Protein AF-A0A847CT16-F1 (afdb_monomer)

Secondary structure (DSSP, 8-state):
------TTEEEEEEEB---B--GGG----HHHHHHHHH--S-TTTHHHHHHHHHHHHHHHT-SEEEEES--BSS-BHHHHHHHHHHHHHHHHHSTT-EEEEE--TTSSS-TT-EE---SSTT-PEE-PBPPHHHHHHHTIIIIITT-SEEGGGSHHHHHHHHHHHHHS-PPTT-TT--TTTT-EEEEE--TT-TTSS-EEEEEE---B-STTT-TT--SS--BS-B---HHHHHHHHHHHHHHHTTTPEEEEEESSBSS-SSTTHHHH-GGGBBTTTT--B--SSTTTBT--HHHHHHTTT--EEEE-SS---EEEEEE-TTS-EEEEEEPPBTTSTT-EEEEEEEEE-TT-TT--EEEEEEEEE---EEEE-TTS-EEEES-HHHHHHTS---HHHHHHHHHHHHHHSGGGG--HHHHHHHHHHHT-SSS-TT-HHHHHHHHHHHHHEETTEESEEEEPPPBTTTB--EEEEEEEE-S-HHHH-S-EEEEEEEEETTEEEEEEEEHHHHHHHHHHHHHHHIIIIIS-HHHHHHHHHHHHHHHHT-EEEEETTEEEEHHHHHHHHHHHHHHT-----HHHHHHHHHHHHS-HHHHHHHHTHHHHHHHHHHHHHTT-B-SS-HHHHEEE-SSSPP-HHHHHHHHHHHHHHS-SBHHHHHHHTT--TTHHHHHHHTSHHHHHHHHHHHHHHHHHHHHTT-TT-TTTTTTB-S-SSEEEEEE------------------------

Solvent-accessible surface area (backbone atoms only — not comparable to full-atom values): 38649 Å² total; per-residue (Å²): 132,86,78,79,70,58,63,42,44,46,35,35,28,39,41,11,34,35,28,26,38,50,68,83,37,58,39,69,24,62,61,50,55,50,49,54,48,62,47,60,57,40,46,77,40,9,52,35,34,53,51,36,47,48,52,53,40,57,73,68,63,44,41,33,38,42,32,15,9,18,58,15,56,25,5,28,39,69,26,50,53,52,51,47,51,57,51,45,56,57,38,71,76,41,88,84,52,44,56,50,67,42,63,24,48,30,34,32,29,26,93,67,10,63,34,34,53,43,100,53,64,73,57,66,41,80,46,65,37,24,43,77,70,47,55,51,59,70,32,22,89,68,36,61,73,74,44,77,46,48,44,60,77,34,71,63,40,50,55,48,40,50,52,48,56,74,74,44,92,67,55,92,93,48,74,89,58,46,71,33,47,82,13,34,35,33,75,48,64,24,57,83,46,78,86,35,49,18,41,30,40,35,32,46,35,27,50,16,41,22,43,94,57,25,91,85,54,39,58,73,33,46,39,76,36,22,39,76,56,69,60,57,51,52,52,51,52,50,52,37,48,58,31,48,78,33,33,17,39,46,41,37,35,20,14,43,26,59,63,58,79,40,54,60,31,76,73,80,46,45,41,44,26,25,74,55,31,82,46,58,35,88,48,92,54,75,71,36,45,74,25,27,55,53,45,31,30,16,57,46,57,35,35,39,35,36,17,13,75,74,29,27,20,38,32,21,37,43,70,39,97,72,69,16,50,22,35,41,38,30,33,17,12,34,26,30,42,46,20,38,36,39,38,34,44,38,34,50,40,90,86,46,98,53,37,26,34,35,38,44,36,39,58,48,57,43,40,58,46,60,34,55,49,73,87,70,43,81,44,78,42,81,43,34,42,68,59,38,57,70,54,56,81,40,38,60,35,54,24,44,49,50,49,51,48,54,54,70,43,78,52,75,83,46,50,60,58,54,54,48,38,56,55,50,38,73,77,43,84,94,54,76,73,82,45,58,75,60,51,50,53,54,49,47,33,69,65,22,21,33,82,94,54,45,63,37,72,41,79,47,79,70,41,92,99,51,48,55,35,34,42,34,33,15,28,46,68,47,82,61,31,89,85,74,42,82,52,44,25,43,38,37,35,42,30,40,73,94,47,74,48,42,30,30,34,47,44,73,55,52,49,48,30,51,52,43,41,35,53,45,46,31,63,66,45,68,70,34,58,66,62,51,41,53,52,43,28,54,47,42,37,43,53,35,64,34,76,73,51,69,53,99,83,42,78,39,28,49,36,52,52,56,40,47,27,51,52,26,31,22,55,37,53,53,60,65,52,69,66,55,51,55,48,36,51,47,34,74,76,38,63,53,54,53,52,43,50,64,63,54,40,41,64,55,51,56,49,46,49,54,64,55,29,52,69,39,52,44,48,71,38,61,75,79,53,54,40,77,72,59,93,70,87,74,59,70,70,63,36,54,50,51,53,52,50,48,60,58,46,54,35,73,19,52,33,52,23,41,53,52,66,66,61,59,70,76,53,58,59,51,55,50,62,65,31,66,67,49,42,53,51,40,54,50,50,29,51,50,52,32,49,52,46,44,25,33,15,42,59,78,44,79,93,32,45,71,23,50,46,96,53,44,45,63,40,76,46,80,49,64,59,51,81,69,71,97,69,78,90,77,87,71,90,76,80,71,84,77,81,66,90,81,130

Nearest PDB structures (foldseek):
  2xmo-assembly2_B  TM=7.747E-01  e=8.085E-22  Listeria monocytogenes
  2xmo-assembly1_A  TM=7.699E-01  e=1.516E-20  Listeria monocytogenes
  4tlb-assembly1_D  TM=5.730E-01  e=2.138E+00  Synechococcus elongatus PCC 7942 = FACHB-805
  4tlb-assembly1_F  TM=4.376E-01  e=3.045E+00  Synechococcus elongatus PCC 7942 = FACHB-805
  4tlb-assembly1_A  TM=3.942E-01  e=5.584E+00  Synechococcus elongatus PCC 7942 = FACHB-805

Radius of gyration: 33.28 Å; Cα contacts (8 Å, |Δi|>4): 1461; chains: 1; bounding box: 90×63×102 Å

Structure (mmCIF, N/CA/C/O backbone):
data_AF-A0A847CT16-F1
#
_entry.id   AF-A0A847CT16-F1
#
loop_
_atom_site.group_PDB
_atom_site.id
_atom_site.type_symbol
_atom_site.label_atom_id
_atom_site.label_alt_id
_atom_site.label_comp_id
_atom_site.label_asym_id
_atom_site.label_entity_id
_atom_site.label_seq_id
_atom_site.pdbx_PDB_ins_code
_atom_site.Cartn_x
_atom_site.Cartn_y
_atom_site.Cartn_z
_atom_site.occupancy
_atom_site.B_iso_or_equiv
_atom_site.auth_seq_id
_atom_site.auth_comp_id
_atom_site.auth_asym_id
_atom_site.auth_atom_id
_atom_site.pdbx_PDB_model_num
ATOM 1 N N . MET A 1 1 ? -39.391 -15.322 17.983 1.00 32.28 1 MET A N 1
ATOM 2 C CA . MET A 1 1 ? -38.493 -15.563 19.128 1.00 32.28 1 MET A CA 1
ATOM 3 C C . MET A 1 1 ? -37.503 -14.417 19.131 1.00 32.28 1 MET A C 1
ATOM 5 O O . MET A 1 1 ? -36.715 -14.339 18.199 1.00 32.28 1 MET A O 1
ATOM 9 N N . GLU A 1 2 ? -37.623 -13.484 20.073 1.00 31.06 2 GLU A N 1
ATOM 10 C CA . GLU A 1 2 ? -36.620 -12.432 20.267 1.00 31.06 2 GLU A CA 1
ATOM 11 C C . GLU A 1 2 ? -35.312 -13.094 20.698 1.00 31.06 2 GLU A C 1
ATOM 13 O O . GLU A 1 2 ? -35.278 -13.884 21.643 1.00 31.06 2 GLU A O 1
ATOM 18 N N . LYS A 1 3 ? -34.248 -12.838 19.942 1.00 34.22 3 LYS A N 1
ATOM 19 C CA . LYS A 1 3 ? -32.904 -13.301 20.259 1.00 34.22 3 LYS A CA 1
ATOM 20 C C . LYS A 1 3 ? -32.450 -12.472 21.461 1.00 34.22 3 LYS A C 1
ATOM 22 O O . LYS A 1 3 ? -32.191 -11.285 21.307 1.00 34.22 3 LYS A O 1
ATOM 27 N N . LEU A 1 4 ? -32.419 -13.070 22.652 1.00 36.19 4 LEU A N 1
ATOM 28 C CA . LEU A 1 4 ? -31.751 -12.478 23.812 1.00 36.19 4 LEU A CA 1
ATOM 29 C C . LEU A 1 4 ? -30.266 -12.359 23.446 1.00 36.19 4 LEU A C 1
ATOM 31 O O . LEU A 1 4 ? -29.522 -13.330 23.572 1.00 36.19 4 LEU A O 1
ATOM 35 N N . ALA A 1 5 ? -29.854 -11.207 22.910 1.00 50.88 5 ALA A N 1
ATOM 36 C CA . ALA A 1 5 ? -28.452 -10.819 22.926 1.00 50.88 5 ALA A CA 1
ATOM 37 C C . ALA A 1 5 ? -27.994 -10.944 24.380 1.00 50.88 5 ALA A C 1
ATOM 39 O O . ALA A 1 5 ? -28.702 -10.488 25.285 1.00 50.88 5 ALA A O 1
ATOM 40 N N . LYS A 1 6 ? -26.877 -11.630 24.633 1.00 65.19 6 LYS A N 1
ATOM 41 C CA . LYS A 1 6 ? -26.350 -11.646 25.995 1.00 65.19 6 LYS A CA 1
ATOM 42 C C . LYS A 1 6 ? -25.992 -10.202 26.338 1.00 65.19 6 LYS A C 1
ATOM 44 O O . LYS A 1 6 ? -25.373 -9.525 25.524 1.00 65.19 6 LYS A O 1
ATOM 49 N N . ASP A 1 7 ? -26.374 -9.733 27.525 1.00 80.69 7 ASP A N 1
ATOM 50 C CA . ASP A 1 7 ? -26.203 -8.337 27.975 1.00 80.69 7 ASP A CA 1
ATOM 51 C C . ASP A 1 7 ? -24.733 -7.842 27.993 1.00 80.69 7 ASP A C 1
ATOM 53 O O . ASP A 1 7 ? -24.465 -6.716 28.409 1.00 80.69 7 ASP A O 1
ATOM 57 N N . ASN A 1 8 ? -23.774 -8.679 27.589 1.00 87.12 8 ASN A N 1
ATOM 58 C CA . ASN A 1 8 ? -22.338 -8.433 27.568 1.00 87.12 8 ASN A CA 1
ATOM 59 C C . ASN A 1 8 ? -21.671 -8.646 26.193 1.00 87.12 8 ASN A C 1
ATOM 61 O O . ASN A 1 8 ? -20.441 -8.642 26.123 1.00 87.12 8 ASN A O 1
ATOM 65 N N . GLU A 1 9 ? -22.449 -8.837 25.125 1.00 92.44 9 GLU A N 1
ATOM 66 C CA . GLU A 1 9 ? -21.956 -9.048 23.759 1.00 92.44 9 GLU A CA 1
ATOM 67 C C . GLU A 1 9 ? -22.283 -7.852 22.849 1.00 92.44 9 GLU A C 1
ATOM 69 O O . GLU A 1 9 ? -23.343 -7.237 22.973 1.00 92.44 9 GLU A O 1
ATOM 74 N N . ILE A 1 10 ? -21.388 -7.543 21.906 1.00 93.69 10 ILE A N 1
ATOM 75 C CA . ILE A 1 10 ? -21.619 -6.573 20.825 1.00 93.69 10 ILE A CA 1
ATOM 76 C C . ILE A 1 10 ? -21.011 -7.078 19.517 1.00 93.69 10 ILE A C 1
ATOM 78 O O . ILE A 1 10 ? -19.928 -7.675 19.509 1.00 93.69 10 ILE A O 1
ATOM 82 N N . LYS A 1 11 ? -21.708 -6.848 18.403 1.00 96.44 11 LYS A N 1
ATOM 83 C CA . LYS A 1 11 ? -21.262 -7.288 17.080 1.00 96.44 11 LYS A CA 1
ATOM 84 C C . LYS A 1 11 ? -20.629 -6.152 16.301 1.00 96.44 11 LYS A C 1
ATOM 86 O O . LYS A 1 11 ? -21.231 -5.095 16.104 1.00 96.44 11 LYS A O 1
ATOM 91 N N . ILE A 1 12 ? -19.440 -6.411 15.788 1.00 98.31 12 ILE A N 1
ATOM 92 C CA . ILE A 1 12 ? -18.639 -5.458 15.034 1.00 98.31 12 ILE A CA 1
ATOM 93 C C . ILE A 1 12 ? -18.372 -6.053 13.654 1.00 98.31 12 ILE A C 1
ATOM 95 O O . ILE A 1 12 ? -18.083 -7.241 13.534 1.00 98.31 12 ILE A O 1
ATOM 99 N N . SER A 1 13 ? -18.452 -5.237 12.610 1.00 98.75 13 SER A N 1
ATOM 100 C CA . SER A 1 13 ? -17.865 -5.568 11.313 1.00 98.75 13 SER A CA 1
ATOM 101 C C . SER A 1 13 ? -16.753 -4.591 10.967 1.00 98.75 13 SER A C 1
ATOM 103 O O . SER A 1 13 ? -16.846 -3.410 11.295 1.00 98.75 13 SER A O 1
ATOM 105 N N . VAL A 1 14 ? -15.714 -5.080 10.301 1.00 98.81 14 VAL A N 1
ATOM 106 C CA . VAL A 1 14 ? -14.563 -4.302 9.846 1.00 98.81 14 VAL A CA 1
ATOM 107 C C . VAL A 1 14 ? -14.472 -4.430 8.335 1.00 98.81 14 VAL A C 1
ATOM 109 O O . VAL A 1 14 ? -14.541 -5.533 7.787 1.00 98.81 14 VAL A O 1
ATOM 112 N N . ILE A 1 15 ? -14.317 -3.290 7.677 1.00 98.81 15 ILE A N 1
ATOM 113 C CA . ILE A 1 15 ? -13.977 -3.190 6.259 1.00 98.81 15 ILE A CA 1
ATOM 114 C C . ILE A 1 15 ? -12.776 -2.262 6.109 1.00 98.81 15 ILE A C 1
ATOM 116 O O . ILE A 1 15 ? -12.554 -1.389 6.950 1.00 98.81 15 ILE A O 1
ATOM 120 N N . SER A 1 16 ? -12.020 -2.429 5.033 1.00 98.44 16 SER A N 1
ATOM 121 C CA . SER A 1 16 ? -10.913 -1.535 4.718 1.00 98.44 16 SER A CA 1
ATOM 122 C C . SER A 1 16 ? -10.854 -1.193 3.243 1.00 98.44 16 SER A C 1
ATOM 124 O O . SER A 1 16 ? -11.440 -1.900 2.413 1.00 98.44 16 SER A O 1
ATOM 126 N N . ASP A 1 17 ? -10.130 -0.112 2.947 1.00 98.56 17 ASP A N 1
ATOM 127 C CA . ASP A 1 17 ? -9.635 0.222 1.619 1.00 98.56 17 ASP A CA 1
ATOM 128 C C . ASP A 1 17 ? -10.745 0.130 0.564 1.00 98.56 17 ASP A C 1
ATOM 130 O O . ASP A 1 17 ? -10.647 -0.629 -0.407 1.00 98.56 17 ASP A O 1
ATOM 134 N N . SER A 1 18 ? -11.853 0.849 0.769 1.00 98.19 18 SER A N 1
ATOM 135 C CA . SER A 1 18 ? -12.958 0.839 -0.195 1.00 98.19 18 SER A CA 1
ATOM 136 C C . SER A 1 18 ? -12.610 1.536 -1.495 1.00 98.19 18 SER A C 1
ATOM 138 O O . SER A 1 18 ? -13.233 1.231 -2.512 1.00 98.19 18 SER A O 1
ATOM 140 N N . HIS A 1 19 ? -11.632 2.452 -1.468 1.00 98.38 19 HIS A N 1
ATOM 141 C CA . HIS A 1 19 ? -11.143 3.201 -2.627 1.00 98.38 19 HIS A CA 1
ATOM 142 C C . HIS A 1 19 ? -12.292 3.670 -3.530 1.00 98.38 19 HIS A C 1
ATOM 144 O O . HIS A 1 19 ? -12.249 3.521 -4.755 1.00 98.38 19 HIS A O 1
ATOM 150 N N . LEU A 1 20 ? -13.363 4.180 -2.911 1.00 98.44 20 LEU A N 1
ATOM 151 C CA . LEU A 1 20 ? -14.602 4.509 -3.599 1.00 98.44 20 LEU A CA 1
ATOM 152 C C . LEU A 1 20 ? -14.314 5.550 -4.678 1.00 98.44 20 LEU A C 1
ATOM 154 O O . LEU A 1 20 ? -13.827 6.646 -4.390 1.00 98.44 20 LEU A O 1
ATOM 158 N N . LEU A 1 21 ? -14.668 5.211 -5.913 1.00 97.19 21 LEU A N 1
ATOM 159 C CA . LEU A 1 21 ? -14.801 6.158 -7.007 1.00 97.19 21 LEU A CA 1
ATOM 160 C C . LEU A 1 21 ? -16.273 6.131 -7.441 1.00 97.19 21 LEU A C 1
ATOM 162 O O . LEU A 1 21 ? -16.706 5.129 -8.014 1.00 97.19 21 LEU A O 1
ATOM 166 N N . PRO A 1 22 ? -17.060 7.185 -7.156 1.00 96.00 22 PRO A N 1
ATOM 167 C CA . PRO A 1 22 ? -18.488 7.207 -7.462 1.00 96.00 22 PRO A CA 1
ATOM 168 C C . PRO A 1 22 ? -18.764 6.892 -8.929 1.00 96.00 22 PRO A C 1
ATOM 170 O O . PRO A 1 22 ? -18.048 7.384 -9.809 1.00 96.00 22 PRO A O 1
ATOM 173 N N . ARG A 1 23 ? -19.832 6.136 -9.219 1.00 93.75 23 ARG A N 1
ATOM 174 C CA . ARG A 1 23 ? -20.132 5.738 -10.606 1.00 93.75 23 ARG A CA 1
ATOM 175 C C . ARG A 1 23 ? -20.284 6.936 -11.547 1.00 93.75 23 ARG A C 1
ATOM 177 O O . ARG A 1 23 ? -19.867 6.858 -12.704 1.00 93.75 23 ARG A O 1
ATOM 184 N N . ASP A 1 24 ? -20.815 8.045 -11.045 1.00 92.44 24 ASP A N 1
ATOM 185 C CA . ASP A 1 24 ? -21.023 9.283 -11.804 1.00 92.44 24 ASP A CA 1
ATOM 186 C C . ASP A 1 24 ? -19.718 10.012 -12.162 1.00 92.44 24 ASP A C 1
ATOM 188 O O . ASP A 1 24 ? -19.736 10.905 -13.006 1.00 92.44 24 ASP A O 1
ATOM 192 N N . MET A 1 25 ? -18.580 9.613 -11.586 1.00 93.50 25 MET A N 1
ATOM 193 C CA . MET A 1 25 ? -17.242 10.121 -11.921 1.00 93.50 25 MET A CA 1
ATOM 194 C C . MET A 1 25 ? -16.492 9.216 -12.908 1.00 93.50 25 MET A C 1
ATOM 196 O O . MET A 1 25 ? -15.333 9.480 -13.237 1.00 93.50 25 MET A O 1
ATOM 200 N N . ILE A 1 26 ? -17.129 8.141 -13.385 1.00 92.81 26 ILE A N 1
ATOM 201 C CA . ILE A 1 26 ? -16.517 7.125 -14.244 1.00 92.81 26 ILE A CA 1
ATOM 202 C C . ILE A 1 26 ? -17.142 7.162 -15.640 1.00 92.81 26 ILE A C 1
ATOM 204 O O . ILE A 1 26 ? -18.353 7.030 -15.818 1.00 92.81 26 ILE A O 1
ATOM 208 N N . SER A 1 27 ? -16.292 7.276 -16.657 1.00 89.00 27 SER A N 1
ATOM 209 C CA . SER A 1 27 ? -16.653 7.051 -18.057 1.00 89.00 27 SER A CA 1
ATOM 210 C C . SER A 1 27 ? -15.463 6.463 -18.816 1.00 89.00 27 SER A C 1
ATOM 212 O O . SER A 1 27 ? -14.343 6.436 -18.293 1.00 89.00 27 SER A O 1
ATOM 214 N N . TYR A 1 28 ? -15.679 5.987 -20.046 1.00 86.94 28 TYR A N 1
ATOM 215 C CA . TYR A 1 28 ? -14.563 5.587 -20.899 1.00 86.94 28 TYR A CA 1
ATOM 216 C C . TYR A 1 28 ? -13.635 6.787 -21.146 1.00 86.94 28 TYR A C 1
ATOM 218 O O . TYR A 1 28 ? -13.988 7.744 -21.835 1.00 86.94 28 TYR A O 1
ATOM 226 N N . ASN A 1 29 ? -12.428 6.712 -20.588 1.00 85.19 29 ASN A N 1
ATOM 227 C CA . ASN A 1 29 ? -11.414 7.754 -20.658 1.00 85.19 29 ASN A CA 1
ATOM 228 C C . ASN A 1 29 ? -10.020 7.100 -20.731 1.00 85.19 29 ASN A C 1
ATOM 230 O O . ASN A 1 29 ? -9.726 6.240 -19.898 1.00 85.19 29 ASN A O 1
ATOM 234 N N . PRO A 1 30 ? -9.131 7.487 -21.665 1.00 83.25 30 PRO A N 1
ATOM 235 C CA . PRO A 1 30 ? -7.799 6.890 -21.784 1.00 83.25 30 PRO A CA 1
ATOM 236 C C . PRO A 1 30 ? -6.952 6.942 -20.502 1.00 83.25 30 PRO A C 1
ATOM 238 O O . PRO A 1 30 ? -6.247 5.979 -20.201 1.00 83.25 30 PRO A O 1
ATOM 241 N N . GLU A 1 31 ? -7.037 8.019 -19.715 1.00 81.88 31 GLU A N 1
ATOM 242 C CA . GLU A 1 31 ? -6.341 8.110 -18.424 1.00 81.88 31 GLU A CA 1
ATOM 243 C C . GLU A 1 31 ? -6.992 7.216 -17.359 1.00 81.88 31 GLU A C 1
ATOM 245 O O . GLU A 1 31 ? -6.275 6.682 -16.514 1.00 81.88 31 GLU A O 1
ATOM 250 N N . PHE A 1 32 ? -8.309 6.975 -17.424 1.00 88.12 32 PHE A N 1
ATOM 251 C CA . PHE A 1 32 ? -8.962 5.981 -16.562 1.00 88.12 32 PHE A CA 1
ATOM 252 C C . PHE A 1 32 ? -8.530 4.556 -16.919 1.00 88.12 32 PHE A C 1
ATOM 254 O O . PHE A 1 32 ? -8.132 3.798 -16.042 1.00 88.12 32 PHE A O 1
ATOM 261 N N . ILE A 1 33 ? -8.514 4.205 -18.210 1.00 85.75 33 ILE A N 1
ATOM 262 C CA . ILE A 1 33 ? -8.040 2.893 -18.684 1.00 85.75 33 ILE A CA 1
ATOM 263 C C . ILE A 1 33 ? -6.583 2.655 -18.277 1.00 85.75 33 ILE A C 1
ATOM 265 O O . ILE A 1 33 ? -6.211 1.561 -17.861 1.00 85.75 33 ILE A O 1
ATOM 269 N N . LYS A 1 34 ? -5.749 3.691 -18.351 1.00 79.00 34 LYS A N 1
ATOM 270 C CA . LYS A 1 34 ? -4.360 3.634 -17.894 1.00 79.00 34 LYS A CA 1
ATOM 271 C C . LYS A 1 34 ? -4.248 3.475 -16.377 1.00 79.00 34 LYS A C 1
ATOM 273 O O . LYS A 1 34 ? -3.380 2.731 -15.933 1.00 79.00 34 LYS A O 1
ATOM 278 N N . ALA A 1 35 ? -5.105 4.138 -15.598 1.00 80.25 35 ALA A N 1
ATOM 279 C CA . ALA A 1 35 ? -5.174 3.936 -14.152 1.00 80.25 35 ALA A CA 1
ATOM 280 C C . ALA A 1 35 ? -5.583 2.491 -13.811 1.00 80.25 35 ALA A C 1
ATOM 282 O O . ALA A 1 35 ? -4.904 1.854 -13.014 1.00 80.25 35 ALA A O 1
ATOM 283 N N . LEU A 1 36 ? -6.601 1.944 -14.488 1.00 82.94 36 LEU A N 1
ATOM 284 C CA . LEU A 1 36 ? -7.011 0.538 -14.364 1.00 82.94 36 LEU A CA 1
ATOM 285 C C . LEU A 1 36 ? -5.896 -0.442 -14.760 1.00 82.94 36 LEU A C 1
ATOM 287 O O . LEU A 1 36 ? -5.757 -1.489 -14.148 1.00 82.94 36 LEU A O 1
ATOM 291 N N . GLY A 1 37 ? -5.087 -0.122 -15.773 1.00 74.62 37 GLY A N 1
ATOM 292 C CA . GLY A 1 37 ? -3.967 -0.973 -16.192 1.00 74.62 37 GLY A CA 1
ATOM 293 C C . GLY A 1 37 ? -2.751 -0.940 -15.256 1.00 74.62 37 GLY A C 1
ATOM 294 O O . GLY A 1 37 ? -1.855 -1.773 -15.397 1.00 74.62 37 GLY A O 1
ATOM 295 N N . ALA A 1 38 ? -2.693 0.024 -14.334 1.00 72.19 38 ALA A N 1
ATOM 296 C CA . ALA A 1 38 ? -1.584 0.227 -13.401 1.00 72.19 38 ALA A CA 1
ATOM 297 C C . ALA A 1 38 ? -1.937 -0.119 -11.942 1.00 72.19 38 ALA A C 1
ATOM 299 O O . ALA A 1 38 ? -1.059 -0.064 -11.079 1.00 72.19 38 ALA A O 1
ATOM 300 N N . ASP A 1 39 ? -3.193 -0.471 -11.669 1.00 82.31 39 ASP A N 1
ATOM 301 C CA . ASP A 1 39 ? -3.706 -0.833 -10.349 1.00 82.31 39 ASP A CA 1
ATOM 302 C C . ASP A 1 39 ? -4.496 -2.149 -10.447 1.00 82.31 39 ASP A C 1
ATOM 304 O O . ASP A 1 39 ? -4.950 -2.544 -11.516 1.00 82.31 39 ASP A O 1
ATOM 308 N N . ARG A 1 40 ? -4.639 -2.860 -9.332 1.00 87.06 40 ARG A N 1
ATOM 309 C CA . ARG A 1 40 ? -5.398 -4.120 -9.249 1.00 87.06 40 ARG A CA 1
ATOM 310 C C . ARG A 1 40 ? -6.771 -3.933 -8.604 1.00 87.06 40 ARG A C 1
ATOM 312 O O . ARG A 1 40 ? -7.529 -4.893 -8.513 1.00 87.06 40 ARG A O 1
ATOM 319 N N . LYS A 1 41 ? -7.072 -2.723 -8.129 1.00 92.81 41 LYS A N 1
ATOM 320 C CA . LYS A 1 41 ? -8.354 -2.370 -7.519 1.00 92.81 41 LYS A CA 1
ATOM 321 C C . LYS A 1 41 ? -9.470 -2.315 -8.559 1.00 92.81 41 LYS A C 1
ATOM 323 O O . LYS A 1 41 ? -9.308 -1.784 -9.660 1.00 92.81 41 LYS A O 1
ATOM 328 N N . LEU A 1 42 ? -10.634 -2.812 -8.165 1.00 94.94 42 LEU A N 1
ATOM 329 C CA . LEU A 1 42 ? -11.862 -2.826 -8.952 1.00 94.94 42 LEU A CA 1
ATOM 330 C C . LEU A 1 42 ? -12.566 -1.459 -8.897 1.00 94.94 42 LEU A C 1
ATOM 332 O O . LEU A 1 42 ? -13.631 -1.312 -8.303 1.00 94.94 42 LEU A O 1
ATOM 336 N N . PHE A 1 43 ? -11.949 -0.419 -9.472 1.00 94.94 43 PHE A N 1
ATOM 337 C CA . PHE A 1 43 ? -12.472 0.952 -9.372 1.00 94.94 43 PHE A CA 1
ATOM 338 C C . PHE A 1 43 ? -13.841 1.133 -10.036 1.00 94.94 43 PHE A C 1
ATOM 340 O O . PHE A 1 43 ? -14.665 1.882 -9.515 1.00 94.94 43 PHE A O 1
ATOM 347 N N . THR A 1 44 ? -14.090 0.450 -11.161 1.00 95.50 44 THR A N 1
ATOM 348 C CA . THR A 1 44 ? -15.383 0.524 -11.874 1.00 95.50 44 THR A CA 1
ATOM 349 C C . THR A 1 44 ? -16.506 -0.089 -11.035 1.00 95.50 44 THR A C 1
ATOM 351 O O . THR A 1 44 ? -17.650 0.352 -11.092 1.00 95.50 44 THR A O 1
ATOM 354 N N . GLU A 1 45 ? -16.162 -1.091 -10.233 1.00 97.25 45 GLU A N 1
ATOM 355 C CA . GLU A 1 45 ? -17.048 -1.866 -9.376 1.00 97.25 45 GLU A CA 1
ATOM 356 C C . GLU A 1 45 ? -17.136 -1.310 -7.941 1.00 97.25 45 GLU A C 1
ATOM 358 O O . GLU A 1 45 ? -17.963 -1.774 -7.160 1.00 97.25 45 GLU A O 1
ATOM 363 N N . SER A 1 46 ? -16.295 -0.335 -7.580 1.00 97.62 46 SER A N 1
ATOM 364 C CA . SER A 1 46 ? -16.042 0.093 -6.195 1.00 97.62 46 SER A CA 1
ATOM 365 C C . SER A 1 46 ? -17.302 0.449 -5.396 1.00 97.62 46 SER A C 1
ATOM 367 O O . SER A 1 46 ? -17.463 -0.010 -4.266 1.00 97.62 46 SER A O 1
ATOM 369 N N . GLU A 1 47 ? -18.244 1.190 -5.988 1.00 97.81 47 GLU A N 1
ATOM 370 C CA . GLU A 1 47 ? -19.517 1.529 -5.334 1.00 97.81 47 GLU A CA 1
ATOM 371 C C . GLU A 1 47 ? -20.401 0.293 -5.090 1.00 97.81 47 GLU A C 1
ATOM 373 O O . GLU A 1 47 ? -20.971 0.141 -4.007 1.00 97.81 47 GLU A O 1
ATOM 378 N N . ALA A 1 48 ? -20.491 -0.614 -6.067 1.00 98.12 48 ALA A N 1
ATOM 379 C CA . ALA A 1 48 ? -21.246 -1.860 -5.937 1.00 98.12 48 ALA A CA 1
ATOM 380 C C . ALA A 1 48 ? -20.634 -2.781 -4.875 1.00 98.12 48 ALA A C 1
ATOM 382 O O . ALA A 1 48 ? -21.358 -3.385 -4.087 1.00 98.12 48 ALA A O 1
ATOM 383 N N . LEU A 1 49 ? -19.304 -2.850 -4.815 1.00 98.56 49 LEU A N 1
ATOM 384 C CA . LEU A 1 49 ? -18.574 -3.641 -3.827 1.00 98.56 49 LEU A CA 1
ATOM 385 C C . LEU A 1 49 ? -18.726 -3.076 -2.414 1.00 98.56 49 LEU A C 1
ATOM 387 O O . LEU A 1 49 ? -18.981 -3.839 -1.486 1.00 98.56 49 LEU A O 1
ATOM 391 N N . LEU A 1 50 ? -18.674 -1.752 -2.240 1.00 98.69 50 LEU A N 1
ATOM 392 C CA . LEU A 1 50 ? -18.953 -1.124 -0.947 1.00 98.69 50 LEU A CA 1
ATOM 393 C C . LEU A 1 50 ? -20.379 -1.439 -0.464 1.00 98.69 50 LEU A C 1
ATOM 395 O O . LEU A 1 50 ? -20.581 -1.774 0.703 1.00 98.69 50 LEU A O 1
ATOM 399 N N . ARG A 1 51 ? -21.373 -1.393 -1.360 1.00 98.06 51 ARG A N 1
ATOM 400 C CA . ARG A 1 51 ? -22.755 -1.785 -1.032 1.00 98.06 51 ARG A CA 1
ATOM 401 C C . ARG A 1 51 ? -22.879 -3.285 -0.743 1.00 98.06 51 ARG A C 1
ATOM 403 O O . ARG A 1 51 ? -23.528 -3.647 0.232 1.00 98.06 51 ARG A O 1
ATOM 410 N N . GLY A 1 52 ? -22.193 -4.140 -1.499 1.00 98.06 52 GLY A N 1
ATOM 411 C CA . GLY A 1 52 ? -22.129 -5.581 -1.235 1.00 98.06 52 GLY A CA 1
ATOM 412 C C . GLY A 1 52 ? -21.500 -5.909 0.123 1.00 98.06 52 GLY A C 1
ATOM 413 O O . GLY A 1 52 ? -21.973 -6.805 0.820 1.00 98.06 52 GLY A O 1
ATOM 414 N N . ALA A 1 53 ? -20.490 -5.145 0.552 1.00 98.56 53 ALA A N 1
ATOM 415 C CA . ALA A 1 53 ? -19.944 -5.244 1.902 1.00 98.56 53 ALA A CA 1
ATOM 416 C C . ALA A 1 53 ? -21.004 -4.886 2.957 1.00 98.56 53 ALA A C 1
ATOM 418 O O . ALA A 1 53 ? -21.192 -5.632 3.916 1.00 98.56 53 ALA A O 1
ATOM 419 N N . LEU A 1 54 ? -21.750 -3.791 2.759 1.00 98.44 54 LEU A N 1
ATOM 420 C CA . LEU A 1 54 ? -22.846 -3.398 3.653 1.00 98.44 54 LEU A CA 1
ATOM 421 C C . LEU A 1 54 ? -23.957 -4.453 3.737 1.00 98.44 54 LEU A C 1
ATOM 423 O O . LEU A 1 54 ? -24.520 -4.634 4.814 1.00 98.44 54 LEU A O 1
ATOM 427 N N . ASP A 1 55 ? -24.241 -5.183 2.658 1.00 97.62 55 ASP A N 1
ATOM 428 C CA . ASP A 1 55 ? -25.212 -6.284 2.676 1.00 97.62 55 ASP A CA 1
ATOM 429 C C . ASP A 1 55 ? -24.743 -7.456 3.555 1.00 97.62 55 ASP A C 1
ATOM 431 O O . ASP A 1 55 ? -25.542 -8.038 4.298 1.00 97.62 55 ASP A O 1
ATOM 435 N N . LEU A 1 56 ? -23.446 -7.789 3.531 1.00 98.25 56 LEU A N 1
ATOM 436 C CA . LEU A 1 56 ? -22.871 -8.787 4.443 1.00 98.25 56 LEU A CA 1
ATOM 437 C C . LEU A 1 56 ? -22.941 -8.317 5.901 1.00 98.25 56 LEU A C 1
ATOM 439 O O . LEU A 1 56 ? -23.325 -9.083 6.784 1.00 98.25 56 LEU A O 1
ATOM 443 N N . ILE A 1 57 ? -22.641 -7.043 6.153 1.00 98.31 57 ILE A N 1
ATOM 444 C CA . ILE A 1 57 ? -22.717 -6.434 7.489 1.00 98.31 57 ILE A CA 1
ATOM 445 C C . ILE A 1 57 ? -24.158 -6.428 8.020 1.00 98.31 57 ILE A C 1
ATOM 447 O O . ILE A 1 57 ? -24.393 -6.759 9.186 1.00 98.31 57 ILE A O 1
ATOM 451 N N . GLU A 1 58 ? -25.127 -6.093 7.166 1.00 96.31 58 GLU A N 1
ATOM 452 C CA . GLU A 1 58 ? -26.559 -6.133 7.471 1.00 96.31 58 GLU A CA 1
ATOM 453 C C . GLU A 1 58 ? -26.992 -7.552 7.848 1.00 96.31 58 GLU A C 1
ATOM 455 O O . GLU A 1 58 ? -27.631 -7.759 8.879 1.00 96.31 58 GLU A O 1
ATOM 460 N N . LYS A 1 59 ? -26.585 -8.549 7.056 1.00 96.44 59 LYS A N 1
ATOM 461 C CA . LYS A 1 59 ? -26.864 -9.968 7.313 1.00 96.44 59 LYS A CA 1
ATOM 462 C C . LYS A 1 59 ? -26.204 -10.470 8.600 1.00 96.44 59 LYS A C 1
ATOM 464 O O . LYS A 1 59 ? -26.808 -11.275 9.313 1.00 96.44 59 LYS A O 1
ATOM 469 N N . ASN A 1 60 ? -24.994 -10.003 8.912 1.00 96.12 60 ASN A N 1
ATOM 470 C CA . ASN A 1 60 ? -24.324 -10.294 10.180 1.00 96.12 60 ASN A CA 1
ATOM 471 C C . ASN A 1 60 ? -24.992 -9.587 11.374 1.00 96.12 60 ASN A C 1
ATOM 473 O O . ASN A 1 60 ? -24.747 -9.954 12.528 1.00 96.12 60 ASN A O 1
ATOM 477 N N . ASP A 1 61 ? -25.881 -8.622 11.114 1.00 94.50 61 ASP A N 1
ATOM 478 C CA . ASP A 1 61 ? -26.618 -7.869 12.126 1.00 94.50 61 ASP A CA 1
ATOM 479 C C . ASP A 1 61 ? -25.652 -7.136 13.072 1.00 94.50 61 ASP A C 1
ATOM 481 O O . ASP A 1 61 ? -25.732 -7.260 14.290 1.00 94.50 61 ASP A O 1
ATOM 485 N N . SER A 1 62 ? -24.661 -6.442 12.501 1.00 95.38 62 SER A N 1
ATOM 486 C CA . SER A 1 62 ? -23.646 -5.720 13.283 1.00 95.38 62 SER A CA 1
ATOM 487 C C . SER A 1 62 ? -24.172 -4.417 13.877 1.00 95.38 62 SER A C 1
ATOM 489 O O . SER A 1 62 ? -24.925 -3.681 13.235 1.00 95.38 62 SER A O 1
ATOM 491 N N . ASP A 1 63 ? -23.731 -4.117 15.095 1.00 94.25 63 ASP A N 1
ATOM 492 C CA . ASP A 1 63 ? -24.029 -2.877 15.818 1.00 94.25 63 ASP A CA 1
ATOM 493 C C . ASP A 1 63 ? -23.050 -1.764 15.431 1.00 94.25 63 ASP A C 1
ATOM 495 O O . ASP A 1 63 ? -23.431 -0.598 15.297 1.00 94.25 63 ASP A O 1
ATOM 499 N N . ILE A 1 64 ? -21.787 -2.144 15.214 1.00 96.81 64 ILE A N 1
ATOM 500 C CA . ILE A 1 64 ? -20.677 -1.247 14.891 1.00 96.81 64 ILE A CA 1
ATOM 501 C C . ILE A 1 64 ? -20.065 -1.636 13.541 1.00 96.81 64 ILE A C 1
ATOM 503 O O . ILE A 1 64 ? -19.820 -2.814 13.282 1.00 96.81 64 ILE A O 1
ATOM 507 N N . ILE A 1 65 ? -19.759 -0.637 12.713 1.00 98.25 65 ILE A N 1
ATOM 508 C CA . ILE A 1 65 ? -18.841 -0.756 11.577 1.00 98.25 65 ILE A CA 1
ATOM 509 C C . ILE A 1 65 ? -17.559 0.008 11.902 1.00 98.25 65 ILE A C 1
ATOM 511 O O . ILE A 1 65 ? -17.613 1.205 12.185 1.00 98.25 65 ILE A O 1
ATOM 515 N N . LEU A 1 66 ? -16.417 -0.669 11.830 1.00 98.81 66 LEU A N 1
ATOM 516 C CA . LEU A 1 66 ? -15.091 -0.055 11.820 1.00 98.81 66 LEU A CA 1
ATOM 517 C C . LEU A 1 66 ? -14.591 0.015 10.374 1.00 98.81 66 LEU A C 1
ATOM 519 O O . LEU A 1 66 ? -14.745 -0.951 9.625 1.00 98.81 66 LEU A O 1
ATOM 523 N N . ILE A 1 67 ? -14.003 1.145 9.979 1.00 98.75 67 ILE A N 1
ATOM 524 C CA . ILE A 1 67 ? -13.478 1.336 8.618 1.00 98.75 67 ILE A CA 1
ATOM 525 C C . ILE A 1 67 ? -12.038 1.826 8.705 1.00 98.75 67 ILE A C 1
ATOM 527 O O . ILE A 1 67 ? -11.801 2.919 9.219 1.00 98.75 67 ILE A O 1
ATOM 531 N N . THR A 1 68 ? -11.076 1.027 8.242 1.00 98.62 68 THR A N 1
ATOM 532 C CA . THR A 1 68 ? -9.639 1.243 8.501 1.00 98.62 68 THR A CA 1
ATOM 533 C C . THR A 1 68 ? -8.916 2.048 7.410 1.00 98.62 68 THR A C 1
ATOM 535 O O . THR A 1 68 ? -7.754 1.799 7.114 1.00 98.62 68 THR A O 1
ATOM 538 N N . GLY A 1 69 ? -9.567 3.071 6.850 1.00 97.94 69 GLY A N 1
ATOM 539 C CA . GLY A 1 69 ? -8.946 4.026 5.921 1.00 97.94 69 GLY A CA 1
ATOM 540 C C . GLY A 1 69 ? -9.089 3.698 4.436 1.00 97.94 69 GLY A C 1
ATOM 541 O O . GLY A 1 69 ? -9.760 2.739 4.061 1.00 97.94 69 GLY A O 1
ATOM 542 N N . ASP A 1 70 ? -8.502 4.576 3.617 1.00 98.62 70 ASP A N 1
ATOM 543 C CA . ASP A 1 70 ? -8.593 4.614 2.152 1.00 98.62 70 ASP A CA 1
ATOM 544 C C . ASP A 1 70 ? -10.042 4.475 1.665 1.00 98.62 70 ASP A C 1
ATOM 546 O O . ASP A 1 70 ? -10.440 3.574 0.918 1.00 98.62 70 ASP A O 1
ATOM 550 N N . LEU A 1 71 ? -10.863 5.405 2.151 1.00 98.69 71 LEU A N 1
ATOM 551 C CA . LEU A 1 71 ? -12.298 5.446 1.894 1.00 98.69 71 LEU A CA 1
ATOM 552 C C . LEU A 1 71 ? -12.579 5.725 0.412 1.00 98.69 71 LEU A C 1
ATOM 554 O O . LEU A 1 71 ? -13.482 5.130 -0.181 1.00 98.69 71 LEU A O 1
ATOM 558 N N . THR A 1 72 ? -11.785 6.609 -0.189 1.00 98.44 72 THR A N 1
ATOM 559 C CA . THR A 1 72 ? -11.895 7.077 -1.579 1.00 98.44 72 THR A CA 1
ATOM 560 C C . THR A 1 72 ? -10.669 6.690 -2.400 1.00 98.44 72 THR A C 1
ATOM 562 O O . THR A 1 72 ? -9.610 6.413 -1.846 1.00 98.44 72 THR A O 1
ATOM 565 N N . LYS A 1 73 ? -10.795 6.656 -3.733 1.00 96.38 73 LYS A N 1
ATOM 566 C CA . LYS A 1 73 ? -9.695 6.243 -4.621 1.00 96.38 73 LYS A CA 1
ATOM 567 C C . LYS A 1 73 ? -8.466 7.148 -4.501 1.00 96.38 73 LYS A C 1
ATOM 569 O O . LYS A 1 73 ? -7.340 6.666 -4.411 1.00 96.38 73 LYS A O 1
ATOM 574 N N . ASP A 1 74 ? -8.654 8.459 -4.599 1.00 95.88 74 ASP A N 1
ATOM 575 C CA . ASP A 1 74 ? -7.567 9.435 -4.528 1.00 95.88 74 ASP A CA 1
ATOM 576 C C . ASP A 1 74 ? -8.058 10.737 -3.869 1.00 95.88 74 ASP A C 1
ATOM 578 O O . ASP A 1 74 ? -7.704 11.835 -4.311 1.00 95.88 74 ASP A O 1
ATOM 582 N N . GLY A 1 75 ? -8.863 10.634 -2.808 1.00 97.25 75 GLY A N 1
ATOM 583 C CA . GLY A 1 75 ? -9.201 11.755 -1.929 1.00 97.25 75 GLY A CA 1
ATOM 584 C C . GLY A 1 75 ? -10.131 12.767 -2.574 1.00 97.25 75 GLY A C 1
ATOM 585 O O . GLY A 1 75 ? -10.101 13.941 -2.195 1.00 97.25 75 GLY A O 1
ATOM 586 N N . GLU A 1 76 ? -10.889 12.364 -3.597 1.00 97.88 76 GLU A N 1
ATOM 587 C CA . GLU A 1 76 ? -11.870 13.205 -4.269 1.00 97.88 76 GLU A CA 1
ATOM 588 C C . GLU A 1 76 ? -12.918 13.691 -3.262 1.00 97.88 76 GLU A C 1
ATOM 590 O O . GLU A 1 76 ? -13.578 12.890 -2.603 1.00 97.88 76 GLU A O 1
ATOM 595 N N . TYR A 1 77 ? -13.139 15.007 -3.181 1.00 97.75 77 TYR A N 1
ATOM 596 C CA . TYR A 1 77 ? -14.148 15.568 -2.272 1.00 97.75 77 TYR A CA 1
ATOM 597 C C . TYR A 1 77 ? -15.541 14.964 -2.534 1.00 97.75 77 TYR A C 1
ATOM 599 O O . TYR A 1 77 ? -16.209 14.522 -1.606 1.00 97.75 77 TYR A O 1
ATOM 607 N N . ALA A 1 78 ? -15.923 14.844 -3.811 1.00 96.75 78 ALA A N 1
ATOM 608 C CA . ALA A 1 78 ? -17.168 14.196 -4.230 1.00 96.75 78 ALA A CA 1
ATOM 609 C C . ALA A 1 78 ? -17.211 12.690 -3.895 1.00 96.75 78 ALA A C 1
ATOM 611 O O . ALA A 1 78 ? -18.280 12.139 -3.637 1.00 96.75 78 ALA A O 1
ATOM 612 N N . GLY A 1 79 ? -16.051 12.024 -3.860 1.00 98.12 79 GLY A N 1
ATOM 613 C CA . GLY A 1 79 ? -15.930 10.648 -3.380 1.00 98.12 79 GLY A CA 1
ATOM 614 C C . GLY A 1 79 ? -16.295 10.539 -1.903 1.00 98.12 79 GLY A C 1
ATOM 615 O O . GLY A 1 79 ? -17.083 9.673 -1.526 1.00 98.12 79 GLY A O 1
ATOM 616 N N . HIS A 1 80 ? -15.799 11.462 -1.074 1.00 98.62 80 HIS A N 1
ATOM 617 C CA . HIS A 1 80 ? -16.163 11.511 0.341 1.00 98.62 80 HIS A CA 1
ATOM 618 C C . HIS A 1 80 ? -17.636 11.861 0.560 1.00 98.62 80 HIS A C 1
ATOM 620 O O . HIS A 1 80 ? -18.255 11.259 1.432 1.00 98.62 80 HIS A O 1
ATOM 626 N N . GLU A 1 81 ? -18.209 12.784 -0.220 1.00 98.31 81 GLU A N 1
ATOM 627 C CA . GLU A 1 81 ? -19.647 13.088 -0.161 1.00 98.31 81 GLU A CA 1
ATOM 628 C C . GLU A 1 81 ? -20.483 11.834 -0.439 1.00 98.31 81 GLU A C 1
ATOM 630 O O . GLU A 1 81 ? -21.371 11.499 0.346 1.00 98.31 81 GLU A O 1
ATOM 635 N N . LYS A 1 82 ? -20.144 11.080 -1.495 1.00 98.44 82 LYS A N 1
ATOM 636 C CA . LYS A 1 82 ? -20.845 9.834 -1.825 1.00 98.44 82 LYS A CA 1
ATOM 637 C C . LYS A 1 82 ? -20.667 8.760 -0.754 1.00 98.44 82 LYS A C 1
ATOM 639 O O . LYS A 1 82 ? -21.608 8.033 -0.446 1.00 98.44 82 LYS A O 1
ATOM 644 N N . PHE A 1 83 ? -19.473 8.658 -0.174 1.00 98.62 83 PHE A N 1
ATOM 645 C CA . PHE A 1 83 ? -19.214 7.744 0.933 1.00 98.62 83 PHE A CA 1
ATOM 646 C C . PHE A 1 83 ? -20.114 8.071 2.134 1.00 98.62 83 PHE A C 1
ATOM 648 O O . PHE A 1 83 ? -20.798 7.191 2.655 1.00 98.62 83 PHE A O 1
ATOM 655 N N . VAL A 1 84 ? -20.168 9.343 2.541 1.00 98.44 84 VAL A N 1
ATOM 656 C CA . VAL A 1 84 ? -21.024 9.802 3.646 1.00 98.44 84 VAL A CA 1
ATOM 657 C C . VAL A 1 84 ? -22.496 9.519 3.352 1.00 98.44 84 VAL A C 1
ATOM 659 O O . VAL A 1 84 ? -23.172 8.962 4.214 1.00 98.44 84 VAL A O 1
ATOM 662 N N . GLU A 1 85 ? -22.969 9.809 2.138 1.00 98.19 85 GLU A N 1
ATOM 663 C CA . GLU A 1 85 ? -24.333 9.499 1.684 1.00 98.19 85 GLU A CA 1
ATOM 664 C C . GLU A 1 85 ? -24.668 8.009 1.879 1.00 98.19 85 GLU A C 1
ATOM 666 O O . GLU A 1 85 ? -25.645 7.676 2.551 1.00 98.19 85 GLU A O 1
ATOM 671 N N . ILE A 1 86 ? -23.819 7.101 1.378 1.00 98.25 86 ILE A N 1
ATOM 672 C CA . ILE A 1 86 ? -24.019 5.643 1.473 1.00 98.25 86 ILE A CA 1
ATOM 673 C C . ILE A 1 86 ? -24.115 5.175 2.935 1.00 98.25 86 ILE A C 1
ATOM 675 O O . ILE A 1 86 ? -24.982 4.368 3.286 1.00 98.25 86 ILE A O 1
ATOM 679 N N . PHE A 1 87 ? -23.245 5.673 3.816 1.00 97.69 87 PHE A N 1
ATOM 680 C CA . PHE A 1 87 ? -23.259 5.268 5.225 1.00 97.69 87 PHE A CA 1
ATOM 681 C C . PHE A 1 87 ? -24.375 5.936 6.035 1.00 97.69 87 PHE A C 1
ATOM 683 O O . PHE A 1 87 ? -24.898 5.315 6.964 1.00 97.69 87 PHE A O 1
ATOM 690 N N . GLN A 1 88 ? -24.799 7.149 5.678 1.00 95.75 88 GLN A N 1
ATOM 691 C CA . GLN A 1 88 ? -25.996 7.771 6.245 1.00 95.75 88 GLN A CA 1
ATOM 692 C C . GLN A 1 88 ? -27.254 6.985 5.860 1.00 95.75 88 GLN A C 1
ATOM 694 O O . GLN A 1 88 ? -28.066 6.685 6.735 1.00 95.75 88 GLN A O 1
ATOM 699 N N . GLU A 1 89 ? -27.395 6.566 4.596 1.00 95.56 89 GLU A N 1
ATOM 700 C CA . GLU A 1 89 ? -28.465 5.653 4.164 1.00 95.56 89 GLU A CA 1
ATOM 701 C C . GLU A 1 89 ? -28.481 4.381 5.021 1.00 95.56 89 GLU A C 1
ATOM 703 O O . GLU A 1 89 ? -29.530 3.980 5.529 1.00 95.56 89 GLU A O 1
ATOM 708 N N . TYR A 1 90 ? -27.314 3.764 5.230 1.00 94.81 90 TYR A N 1
ATOM 709 C CA . TYR A 1 90 ? -27.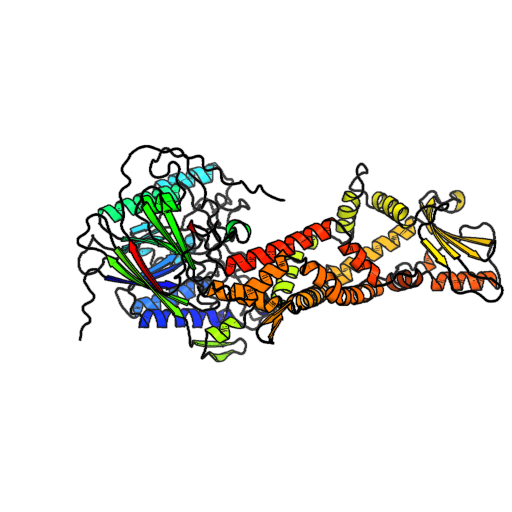178 2.568 6.061 1.00 94.81 90 TYR A CA 1
ATOM 710 C C . TYR A 1 90 ? -27.568 2.799 7.532 1.00 94.81 90 TYR A C 1
ATOM 712 O O . TYR A 1 90 ? -28.312 1.987 8.096 1.00 94.81 90 TYR A O 1
ATOM 720 N N . ARG A 1 91 ? -27.109 3.894 8.162 1.00 92.56 91 ARG A N 1
ATOM 721 C CA . ARG A 1 91 ? -27.476 4.245 9.551 1.00 92.56 91 ARG A CA 1
ATOM 722 C C . ARG A 1 91 ? -28.974 4.530 9.678 1.00 92.56 91 ARG A C 1
ATOM 724 O O . ARG A 1 91 ? -29.602 4.073 10.629 1.00 92.56 91 ARG A O 1
ATOM 731 N N . ASN A 1 92 ? -29.569 5.208 8.699 1.00 91.88 92 ASN A N 1
ATOM 732 C CA . ASN A 1 92 ? -30.985 5.585 8.719 1.00 91.88 92 ASN A CA 1
ATOM 733 C C . ASN A 1 92 ? -31.940 4.385 8.606 1.00 91.88 92 ASN A C 1
ATOM 735 O O . ASN A 1 92 ? -33.083 4.477 9.055 1.00 91.88 92 ASN A O 1
ATOM 739 N N . LYS A 1 93 ? -31.486 3.241 8.068 1.00 92.62 93 LYS A N 1
ATOM 740 C CA . LYS A 1 93 ? -32.279 1.997 8.026 1.00 92.62 93 LYS A CA 1
ATOM 741 C C . LYS A 1 93 ? -32.577 1.428 9.417 1.00 92.62 93 LYS A C 1
ATOM 743 O O . LYS A 1 93 ? -33.614 0.788 9.590 1.00 92.62 93 LYS A O 1
ATOM 748 N N . ARG A 1 94 ? -31.696 1.638 10.404 1.00 89.38 94 ARG A N 1
ATOM 749 C CA . ARG A 1 94 ? -31.885 1.143 11.777 1.00 89.38 94 ARG A CA 1
ATOM 750 C C . ARG A 1 94 ? -31.189 2.042 12.810 1.00 89.38 94 ARG A C 1
ATOM 752 O O . ARG A 1 94 ? -29.958 2.077 12.844 1.00 89.38 94 ARG A O 1
ATOM 759 N N . PRO A 1 95 ? -31.947 2.681 13.721 1.00 85.06 95 PRO A N 1
ATOM 760 C CA . PRO A 1 95 ? -31.376 3.391 14.862 1.00 85.06 95 PRO A CA 1
ATOM 761 C C . PRO A 1 95 ? -30.483 2.486 15.723 1.00 85.06 95 PRO A C 1
ATOM 763 O O . PRO A 1 95 ? -30.749 1.294 15.863 1.00 85.06 95 PRO A O 1
ATOM 766 N N . GLY A 1 96 ? -29.442 3.061 16.328 1.00 83.50 96 GLY A N 1
ATOM 767 C CA . GLY A 1 96 ? -28.495 2.319 17.173 1.00 83.50 96 GLY A CA 1
ATOM 768 C C . GLY A 1 96 ? -27.322 1.685 16.418 1.00 83.50 96 GLY A C 1
ATOM 769 O O . GLY A 1 96 ? -26.580 0.910 17.007 1.00 83.50 96 GLY A O 1
ATOM 770 N N . ARG A 1 97 ? -27.143 2.012 15.131 1.00 90.12 97 ARG A N 1
ATOM 771 C CA . ARG A 1 97 ? -25.944 1.663 14.356 1.00 90.12 97 ARG A CA 1
ATOM 772 C C . ARG A 1 97 ? -24.862 2.723 14.486 1.00 90.12 97 ARG A C 1
ATOM 774 O O . ARG A 1 97 ? -25.133 3.921 14.336 1.00 90.12 97 ARG A O 1
ATOM 781 N N . TYR A 1 98 ? -23.632 2.261 14.658 1.00 94.44 98 TYR A N 1
ATOM 782 C CA . TYR A 1 98 ? -22.449 3.105 14.761 1.00 94.44 98 TYR A CA 1
ATOM 783 C C . TYR A 1 98 ? -21.498 2.849 13.595 1.00 94.44 98 TYR A C 1
ATOM 785 O O . TYR A 1 98 ? -21.287 1.706 13.193 1.00 94.44 98 TYR A O 1
ATOM 793 N N . VAL A 1 99 ? -20.923 3.921 13.057 1.00 97.12 99 VAL A N 1
ATOM 794 C CA . VAL A 1 99 ? -19.927 3.874 11.983 1.00 97.12 99 VAL A CA 1
ATOM 795 C C . VAL A 1 99 ? -18.721 4.667 12.463 1.00 97.12 99 VAL A C 1
ATOM 797 O O . VAL A 1 99 ? -18.846 5.853 12.758 1.00 97.12 99 VAL A O 1
ATOM 800 N N . PHE A 1 100 ? -17.571 4.011 12.568 1.00 98.12 100 PHE A N 1
ATOM 801 C CA . PHE A 1 100 ? -16.323 4.601 13.043 1.00 98.12 100 PHE A CA 1
ATOM 802 C C . PHE A 1 100 ? -15.239 4.416 11.981 1.00 98.12 100 PHE A C 1
ATOM 804 O O . PHE A 1 100 ? -14.533 3.403 11.984 1.00 98.12 100 PHE A O 1
ATOM 811 N N . PRO A 1 101 ? -15.116 5.363 11.039 1.00 98.12 101 PRO A N 1
ATOM 812 C CA . PRO A 1 101 ? -14.030 5.350 10.084 1.00 98.12 101 PRO A CA 1
ATOM 813 C C . PRO A 1 101 ? -12.780 6.010 10.670 1.00 98.12 101 PRO A C 1
ATOM 815 O O . PRO A 1 101 ? -12.856 6.902 11.516 1.00 98.12 101 PRO A O 1
ATOM 818 N N . ILE A 1 102 ? -11.623 5.593 10.184 1.00 98.25 102 ILE A N 1
ATOM 819 C CA . ILE A 1 102 ? -10.409 6.406 10.129 1.00 98.25 102 ILE A CA 1
ATOM 820 C C . ILE A 1 102 ? -10.093 6.659 8.651 1.00 98.25 102 ILE A C 1
ATOM 822 O O . ILE A 1 102 ? -10.664 6.007 7.778 1.00 98.25 102 ILE A O 1
ATOM 826 N N . PHE A 1 103 ? -9.232 7.627 8.360 1.00 98.56 103 PHE A N 1
ATOM 827 C CA . PHE A 1 103 ? -8.809 7.930 6.991 1.00 98.56 103 PHE A CA 1
ATOM 828 C C . PHE A 1 103 ? -7.539 7.163 6.636 1.00 98.56 103 PHE A C 1
ATOM 830 O O . PHE A 1 103 ? -6.840 6.704 7.538 1.00 98.56 103 PHE A O 1
ATOM 837 N N . GLY A 1 104 ? -7.249 7.022 5.345 1.00 98.25 104 GLY A N 1
ATOM 838 C CA . GLY A 1 104 ? -6.003 6.461 4.824 1.00 98.25 104 GLY A CA 1
ATOM 839 C C . GLY A 1 104 ? -5.213 7.448 3.969 1.00 98.25 104 GLY A C 1
ATOM 840 O O . GLY A 1 104 ? -5.588 8.613 3.806 1.00 98.25 104 GLY A O 1
ATOM 841 N N . ASN A 1 105 ? -4.064 7.015 3.456 1.00 97.00 105 ASN A N 1
ATOM 842 C CA . ASN A 1 105 ? -3.149 7.904 2.736 1.00 97.00 105 ASN A CA 1
ATOM 843 C C . ASN A 1 105 ? -3.716 8.411 1.397 1.00 97.00 105 ASN A C 1
ATOM 845 O O . ASN A 1 105 ? -3.188 9.385 0.848 1.00 97.00 105 ASN A O 1
ATOM 849 N N . HIS A 1 106 ? -4.762 7.789 0.853 1.00 97.38 106 HIS A N 1
ATOM 850 C CA . HIS A 1 106 ? -5.440 8.265 -0.353 1.00 97.38 106 HIS A CA 1
ATOM 851 C C . HIS A 1 106 ? -6.473 9.363 -0.078 1.00 97.38 106 HIS A C 1
ATOM 853 O O . HIS A 1 106 ? -6.733 10.165 -0.970 1.00 97.38 106 HIS A O 1
ATOM 859 N N . ASP A 1 107 ? -6.988 9.481 1.146 1.00 98.44 107 ASP A N 1
ATOM 860 C CA . ASP A 1 107 ? -8.173 10.294 1.464 1.00 98.44 107 ASP A CA 1
ATOM 861 C C . ASP A 1 107 ? -7.925 11.804 1.595 1.00 98.44 107 ASP A C 1
ATOM 863 O O . ASP A 1 107 ? -8.859 12.601 1.618 1.00 98.44 107 ASP A O 1
ATOM 867 N N . VAL A 1 108 ? -6.674 12.244 1.721 1.00 97.19 108 VAL A N 1
ATOM 868 C CA . VAL A 1 108 ? -6.372 13.628 2.117 1.00 97.19 108 VAL A CA 1
ATOM 869 C C . VAL A 1 108 ? -5.286 14.243 1.261 1.00 97.19 108 VAL A C 1
ATOM 871 O O . VAL A 1 108 ? -4.285 13.601 0.977 1.00 97.19 108 VAL A O 1
ATOM 874 N N . ASN A 1 109 ? -5.445 15.516 0.889 1.00 95.88 109 ASN A N 1
ATOM 875 C CA . ASN A 1 109 ? -4.447 16.317 0.170 1.00 95.88 109 ASN A CA 1
ATOM 876 C C . ASN A 1 109 ? -3.881 15.631 -1.090 1.00 95.88 109 ASN A C 1
ATOM 878 O O . ASN A 1 109 ? -2.731 15.859 -1.480 1.00 95.88 109 ASN A O 1
ATOM 882 N N . SER A 1 110 ? -4.685 14.799 -1.747 1.00 94.31 110 SER A N 1
ATOM 883 C CA . SER A 1 110 ? -4.238 14.017 -2.886 1.00 94.31 110 SER A CA 1
ATOM 884 C C . SER A 1 110 ? -4.093 14.888 -4.126 1.00 94.31 110 SER A C 1
ATOM 886 O O . SER A 1 110 ? -5.002 15.587 -4.586 1.00 94.31 110 SER A O 1
ATOM 888 N N . SER A 1 111 ? -2.914 14.813 -4.738 1.00 91.31 111 SER A N 1
ATOM 889 C CA . SER A 1 111 ? -2.668 15.450 -6.036 1.00 91.31 111 SER A CA 1
ATOM 890 C C . SER A 1 111 ? -3.315 14.704 -7.211 1.00 91.31 111 SER A C 1
ATOM 892 O O . SER A 1 111 ? -3.315 15.240 -8.327 1.00 91.31 111 SER A O 1
ATOM 894 N N . LYS A 1 112 ? -3.858 13.506 -6.951 1.00 90.88 112 LYS A N 1
ATOM 895 C CA . LYS A 1 112 ? -4.383 12.540 -7.922 1.00 90.88 112 LYS A CA 1
ATOM 896 C C . LYS A 1 112 ? -5.915 12.447 -7.941 1.00 90.88 112 LYS A C 1
ATOM 898 O O . LYS A 1 112 ? -6.439 11.561 -8.600 1.00 90.88 112 LYS A O 1
ATOM 903 N N . ALA A 1 113 ? -6.619 13.371 -7.293 1.00 94.06 113 ALA A N 1
ATOM 904 C CA . ALA A 1 113 ? -8.074 13.458 -7.380 1.00 94.06 113 ALA A CA 1
ATOM 905 C C . ALA A 1 113 ? -8.520 13.836 -8.808 1.00 94.06 113 ALA A C 1
ATOM 907 O O . ALA A 1 113 ? -8.275 14.963 -9.271 1.00 94.06 113 ALA A O 1
ATOM 908 N N . TYR A 1 114 ? -9.195 12.918 -9.506 1.00 92.56 114 TYR A N 1
ATOM 909 C CA . TYR A 1 114 ? -9.684 13.127 -10.875 1.00 92.56 114 TYR A CA 1
ATOM 910 C C . TYR A 1 114 ? -11.141 12.693 -11.047 1.00 92.56 114 TYR A C 1
ATOM 912 O O . TYR A 1 114 ? -11.573 11.663 -10.548 1.00 92.56 114 TYR A O 1
ATOM 920 N N . ASP A 1 115 ? -11.868 13.477 -11.835 1.00 92.69 115 ASP A N 1
ATOM 921 C CA . ASP A 1 115 ? -13.145 13.109 -12.433 1.00 92.69 115 ASP A CA 1
ATOM 922 C C . ASP A 1 115 ? -12.896 12.617 -13.868 1.00 92.69 115 ASP A C 1
ATOM 924 O O . ASP A 1 115 ? -12.330 13.336 -14.706 1.00 92.69 115 ASP A O 1
ATOM 928 N N . TYR A 1 116 ? -13.290 11.374 -14.143 1.00 91.12 116 TYR A N 1
ATOM 929 C CA . TYR A 1 116 ? -13.118 10.725 -15.439 1.00 91.12 116 TYR A CA 1
ATOM 930 C C . TYR A 1 116 ? -14.377 10.807 -16.314 1.00 91.12 116 TYR A C 1
ATOM 932 O O . TYR A 1 116 ? -14.326 10.393 -17.473 1.00 91.12 116 TYR A O 1
ATOM 940 N N . ASN A 1 117 ? -15.487 11.361 -15.820 1.00 87.88 117 ASN A N 1
ATOM 941 C CA . ASN A 1 117 ? -16.745 11.534 -16.549 1.00 87.88 117 ASN A CA 1
ATOM 942 C C . ASN A 1 117 ? -16.915 12.970 -17.077 1.00 87.88 117 ASN A C 1
ATOM 944 O O . ASN A 1 117 ? -17.901 13.655 -16.808 1.00 87.88 117 ASN A O 1
ATOM 948 N N . PHE A 1 118 ? -15.933 13.454 -17.846 1.00 73.25 118 PHE A N 1
ATOM 949 C CA . PHE A 1 118 ? -15.956 14.809 -18.405 1.00 73.25 118 PHE A CA 1
ATOM 950 C C . PHE A 1 118 ? -16.117 14.813 -19.934 1.00 73.25 118 PHE A C 1
ATOM 952 O O . PHE A 1 118 ? -15.538 13.989 -20.635 1.00 73.25 118 PHE A O 1
ATOM 959 N N . GLN A 1 119 ? -16.881 15.786 -20.457 1.00 59.38 119 GLN A N 1
ATOM 960 C CA . GLN A 1 119 ? -17.396 15.859 -21.842 1.00 59.38 119 GLN A CA 1
ATOM 961 C C . GLN A 1 119 ? -16.342 15.791 -22.970 1.00 59.38 119 GLN A C 1
ATOM 963 O O . GLN A 1 119 ? -16.705 15.598 -24.130 1.00 59.38 119 GLN A O 1
ATOM 968 N N . SER A 1 120 ? -15.049 15.931 -22.667 1.00 56.91 120 SER A N 1
ATOM 969 C CA . SER A 1 120 ? -13.970 15.608 -23.602 1.00 56.91 120 SER A CA 1
ATOM 970 C C . SER A 1 120 ? -13.447 14.199 -23.318 1.00 56.91 120 SER A C 1
ATOM 972 O O . SER A 1 120 ? -12.713 14.005 -22.351 1.00 56.91 120 SER A O 1
ATOM 974 N N . LEU A 1 121 ? -13.762 13.247 -24.201 1.00 58.62 121 LEU A N 1
ATOM 975 C CA . LEU A 1 121 ? -13.413 11.816 -24.112 1.00 58.62 121 LEU A CA 1
ATOM 976 C C . LEU A 1 121 ? -11.899 11.502 -24.001 1.00 58.62 121 LEU A C 1
ATOM 978 O O . LEU A 1 121 ? -11.522 10.337 -23.945 1.00 58.62 121 LEU A O 1
ATOM 982 N N . GLU A 1 122 ? -11.019 12.509 -23.976 1.00 58.62 122 GLU A N 1
ATOM 983 C CA . GLU A 1 122 ? -9.561 12.342 -24.025 1.00 58.62 122 GLU A CA 1
ATOM 984 C C . GLU A 1 122 ? -8.804 12.840 -22.779 1.00 58.62 122 GLU A C 1
ATOM 986 O O . GLU A 1 122 ? -7.621 12.535 -22.650 1.00 58.62 122 GLU A O 1
ATOM 991 N N . ILE A 1 123 ? -9.423 13.595 -21.856 1.00 69.31 123 ILE A N 1
ATOM 992 C CA . ILE A 1 123 ? -8.703 14.191 -20.709 1.00 69.31 123 ILE A CA 1
ATOM 993 C C . ILE A 1 123 ? -9.530 14.071 -19.424 1.00 69.31 123 ILE A C 1
ATOM 995 O O . ILE A 1 123 ? -10.639 14.593 -19.348 1.00 69.31 123 ILE A O 1
ATOM 999 N N . ALA A 1 124 ? -8.980 13.401 -18.405 1.00 76.44 124 ALA A N 1
ATOM 1000 C CA . ALA A 1 124 ? -9.538 13.407 -17.051 1.00 76.44 124 ALA A CA 1
ATOM 1001 C C . ALA A 1 124 ? -9.419 14.807 -16.424 1.00 76.44 124 ALA A C 1
ATOM 1003 O O . ALA A 1 124 ? -8.388 15.476 -16.557 1.00 76.44 124 ALA A O 1
ATOM 1004 N N . ARG A 1 125 ? -10.454 15.270 -15.720 1.00 84.50 125 ARG A N 1
ATOM 1005 C CA . ARG A 1 125 ? -10.467 16.602 -15.104 1.00 84.50 125 ARG A CA 1
ATOM 1006 C C . ARG A 1 125 ? -10.017 16.507 -13.653 1.00 84.50 125 ARG A C 1
ATOM 1008 O O . ARG A 1 125 ? -10.597 15.770 -12.868 1.00 84.50 125 ARG A O 1
ATOM 1015 N N . LYS A 1 126 ? -9.020 17.303 -13.263 1.00 89.62 126 LYS A N 1
ATOM 1016 C CA . LYS A 1 126 ? -8.644 17.419 -11.849 1.00 89.62 126 LYS A CA 1
ATOM 1017 C C . LYS A 1 126 ? -9.823 17.965 -11.036 1.00 89.62 126 LYS A C 1
ATOM 1019 O O . LYS A 1 126 ? -10.389 18.998 -11.406 1.00 89.62 126 LYS A O 1
ATOM 1024 N N . THR A 1 127 ? -10.157 17.298 -9.940 1.00 92.06 127 THR A N 1
ATOM 1025 C CA . THR A 1 127 ? -11.244 17.679 -9.026 1.00 92.06 127 THR A CA 1
ATOM 1026 C C . THR A 1 127 ? -10.669 18.089 -7.660 1.00 92.06 127 THR A C 1
ATOM 1028 O O . THR A 1 127 ? -9.505 17.773 -7.384 1.00 92.06 127 THR A O 1
ATOM 1031 N N . PRO A 1 128 ? -11.386 18.855 -6.814 1.00 95.06 128 PRO A N 1
ATOM 1032 C CA . PRO A 1 128 ? -10.917 19.152 -5.465 1.00 95.06 128 PRO A CA 1
ATOM 1033 C C . PRO A 1 128 ? -10.672 17.871 -4.660 1.00 95.06 128 PRO A C 1
ATOM 1035 O O . PRO A 1 128 ? -11.507 16.967 -4.659 1.00 95.06 128 PRO A O 1
ATOM 1038 N N . SER A 1 129 ? -9.537 17.825 -3.960 1.00 96.38 129 SER A N 1
ATOM 1039 C CA . SER A 1 129 ? -9.268 16.802 -2.949 1.00 96.38 129 SER A CA 1
ATOM 1040 C C . SER A 1 129 ? -9.603 17.333 -1.556 1.00 96.38 129 SER A C 1
ATOM 1042 O O . SER A 1 129 ? -9.431 18.532 -1.306 1.00 96.38 129 SER A O 1
ATOM 1044 N N . ALA A 1 130 ? -10.077 16.461 -0.666 1.00 97.75 130 ALA A N 1
ATOM 1045 C CA . ALA A 1 130 ? -10.362 16.811 0.719 1.00 97.75 130 ALA A CA 1
ATOM 1046 C C . ALA A 1 130 ? -9.087 17.217 1.480 1.00 97.75 130 ALA A C 1
ATOM 1048 O O . ALA A 1 130 ? -8.030 16.596 1.366 1.00 97.75 130 ALA A O 1
ATOM 1049 N N . LYS A 1 131 ? -9.185 18.282 2.280 1.00 97.44 131 LYS A N 1
ATOM 1050 C CA . LYS A 1 131 ? -8.150 18.700 3.239 1.00 97.44 131 LYS A CA 1
ATOM 1051 C C . LYS A 1 131 ? -8.449 18.136 4.635 1.00 97.44 131 LYS A C 1
ATOM 1053 O O . LYS A 1 131 ? -9.598 17.795 4.907 1.00 97.44 131 LYS A O 1
ATOM 1058 N N . PRO A 1 132 ? -7.490 18.144 5.584 1.00 97.25 132 PRO A N 1
ATOM 1059 C CA . PRO A 1 132 ? -7.716 17.614 6.934 1.00 97.25 132 PRO A CA 1
ATOM 1060 C C . PRO A 1 132 ? -8.960 18.172 7.647 1.00 97.25 132 PRO A C 1
ATOM 1062 O O . PRO A 1 132 ? -9.706 17.432 8.280 1.00 97.25 132 PRO A O 1
ATOM 1065 N N . LYS A 1 133 ? -9.236 19.477 7.517 1.00 97.00 133 LYS A N 1
ATOM 1066 C CA . LYS A 1 133 ? -10.455 20.088 8.080 1.00 97.00 133 LYS A CA 1
ATOM 1067 C C . LYS A 1 133 ? -11.744 19.670 7.362 1.00 97.00 133 LYS A C 1
ATOM 1069 O O . LYS A 1 133 ? -12.795 19.631 7.994 1.00 97.00 133 LYS A O 1
ATOM 1074 N N . ASP A 1 134 ? -11.661 19.393 6.061 1.00 98.12 134 ASP A N 1
ATOM 1075 C CA . ASP A 1 134 ? -12.815 19.019 5.247 1.00 98.12 134 ASP A CA 1
ATOM 1076 C C . ASP A 1 134 ? -13.287 17.622 5.641 1.00 98.12 134 ASP A C 1
ATOM 1078 O O . ASP A 1 134 ? -14.485 17.397 5.731 1.00 98.12 134 ASP A O 1
ATOM 1082 N N . LEU A 1 135 ? -12.355 16.722 5.967 1.00 97.81 135 LEU A N 1
ATOM 1083 C CA . LEU A 1 135 ? -12.655 15.388 6.484 1.00 97.81 135 LEU A CA 1
ATOM 1084 C C . LEU A 1 135 ? -13.443 15.431 7.799 1.00 97.81 135 LEU A C 1
ATOM 1086 O O . LEU A 1 135 ? -14.411 14.699 7.960 1.00 97.81 135 LEU A O 1
ATOM 1090 N N . ILE A 1 136 ? -13.090 16.325 8.727 1.00 97.31 136 ILE A N 1
ATOM 1091 C CA . ILE A 1 136 ? -13.871 16.486 9.965 1.00 97.31 136 ILE A CA 1
ATOM 1092 C C . ILE A 1 136 ? -15.256 17.057 9.655 1.00 97.31 136 ILE A C 1
ATOM 1094 O O . ILE A 1 136 ? -16.250 16.570 10.180 1.00 97.31 136 ILE A O 1
ATOM 1098 N N . TYR A 1 137 ? -15.325 18.062 8.779 1.00 97.75 137 TYR A N 1
ATOM 1099 C CA . TYR A 1 137 ? -16.580 18.713 8.407 1.00 97.75 137 TYR A CA 1
ATOM 1100 C C . TYR A 1 137 ? -17.557 17.770 7.687 1.00 97.75 137 TYR A C 1
ATOM 1102 O O . TYR A 1 137 ? -18.707 17.655 8.100 1.00 97.75 137 TYR A O 1
ATOM 1110 N N . LEU A 1 138 ? -17.097 17.075 6.643 1.00 98.12 138 LEU A N 1
ATOM 1111 C CA . LEU A 1 138 ? -17.903 16.157 5.831 1.00 98.12 138 LEU A CA 1
ATOM 1112 C C . LEU A 1 138 ? -18.483 15.009 6.660 1.00 98.12 138 LEU A C 1
ATOM 1114 O O . LEU A 1 138 ? -19.598 14.564 6.413 1.00 98.12 138 LEU A O 1
ATOM 1118 N N . TYR A 1 139 ? -17.731 14.544 7.657 1.00 98.06 139 TYR A N 1
ATOM 1119 C CA . TYR A 1 139 ? -18.098 13.392 8.472 1.00 98.06 139 TYR A CA 1
ATOM 1120 C C . TYR A 1 139 ? -18.702 13.783 9.835 1.00 98.06 139 TYR A C 1
ATOM 1122 O O . TYR A 1 139 ? -18.919 12.909 10.679 1.00 98.06 139 TYR A O 1
ATOM 1130 N N . GLU A 1 140 ? -18.998 15.069 10.067 1.00 96.94 140 GLU A N 1
ATOM 1131 C CA . GLU A 1 140 ? -19.556 15.564 11.335 1.00 96.94 140 GLU A CA 1
ATOM 1132 C C . GLU A 1 140 ? -20.902 14.902 11.649 1.00 96.94 140 GLU A C 1
ATOM 1134 O O . GLU A 1 140 ? -21.053 14.304 12.710 1.00 96.94 140 GLU A O 1
ATOM 1139 N N . GLU A 1 141 ? -21.854 14.912 10.714 1.00 93.75 141 GLU A N 1
ATOM 1140 C CA . GLU A 1 141 ? -23.166 14.280 10.926 1.00 93.75 141 GLU A CA 1
ATOM 1141 C C . GLU A 1 141 ? -23.095 12.748 10.942 1.00 93.75 141 GLU A C 1
ATOM 1143 O O . GLU A 1 141 ? -23.903 12.093 11.599 1.00 93.75 141 GLU A O 1
ATOM 1148 N N . LEU A 1 142 ? -22.138 12.158 10.215 1.00 93.62 142 LEU A N 1
ATOM 1149 C CA . LEU A 1 142 ? -22.008 10.705 10.150 1.00 93.62 142 LEU A CA 1
ATOM 1150 C C . LEU A 1 142 ? -21.415 10.122 11.432 1.00 93.62 142 LEU A C 1
ATOM 1152 O O . LEU A 1 142 ? -21.881 9.064 11.852 1.00 93.62 142 LEU A O 1
ATOM 1156 N N . PHE A 1 143 ? -20.396 10.751 12.029 1.00 93.25 143 PHE A N 1
ATOM 1157 C CA . PHE A 1 143 ? -19.813 10.243 13.275 1.00 93.25 143 PHE A CA 1
ATOM 1158 C C . PHE A 1 143 ? -19.081 11.282 14.138 1.00 93.25 143 PHE A C 1
ATOM 1160 O O . PHE A 1 143 ? -19.165 11.193 15.362 1.00 93.25 143 PHE A O 1
ATOM 1167 N N . TYR A 1 144 ? -18.374 12.272 13.569 1.00 94.75 144 TYR A N 1
ATOM 1168 C CA . TYR A 1 144 ? -17.542 13.190 14.369 1.00 94.75 144 TYR A CA 1
ATOM 1169 C C . TYR A 1 144 ? -18.346 14.065 15.340 1.00 94.75 144 TYR A C 1
ATOM 1171 O O . TYR A 1 144 ? -17.799 14.499 16.352 1.00 94.75 144 TYR A O 1
ATOM 1179 N N . GLY A 1 145 ? -19.623 14.322 15.075 1.00 90.00 145 GLY A N 1
ATOM 1180 C CA . GLY A 1 145 ? -20.516 15.039 15.986 1.00 90.00 145 GLY A CA 1
ATOM 1181 C C . GLY A 1 145 ? -20.889 14.239 17.238 1.00 90.00 145 GLY A C 1
ATOM 1182 O O . GLY A 1 145 ? -21.366 14.817 18.211 1.00 90.00 145 GLY A O 1
ATOM 1183 N N . GLU A 1 146 ? -20.651 12.924 17.237 1.00 89.62 146 G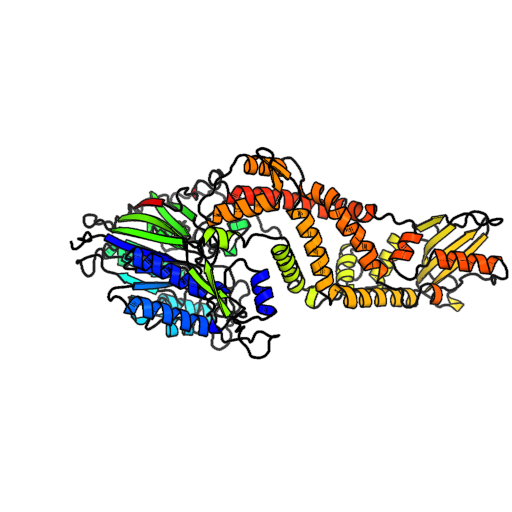LU A N 1
ATOM 1184 C CA . GLU A 1 146 ? -21.041 11.997 18.307 1.00 89.62 146 GLU A CA 1
ATOM 1185 C C . GLU A 1 146 ? -19.836 11.413 19.073 1.00 89.62 146 GLU A C 1
ATOM 1187 O O . GLU A 1 146 ? -20.024 10.663 20.032 1.00 89.62 146 GLU A O 1
ATOM 1192 N N . VAL A 1 147 ? -18.594 11.740 18.683 1.00 96.19 147 VAL A N 1
ATOM 1193 C CA . VAL A 1 147 ? -17.388 11.264 19.391 1.00 96.19 147 VAL A CA 1
ATOM 1194 C C . VAL A 1 147 ? -17.213 11.970 20.740 1.00 96.19 147 VAL A C 1
ATOM 1196 O O . VAL A 1 147 ? -17.627 13.113 20.921 1.00 96.19 147 VAL A O 1
ATOM 1199 N N . ILE A 1 148 ? -16.545 11.308 21.688 1.00 96.62 148 ILE A N 1
ATOM 1200 C CA . ILE A 1 148 ? -16.295 11.851 23.033 1.00 96.62 148 ILE A CA 1
ATOM 1201 C C . ILE A 1 148 ? -15.284 12.995 22.983 1.00 96.62 148 ILE A C 1
ATOM 1203 O O . ILE A 1 148 ? -15.480 14.032 23.613 1.00 96.62 148 ILE A O 1
ATOM 1207 N N . GLU A 1 149 ? -14.177 12.793 22.272 1.00 97.94 149 GLU A N 1
ATOM 1208 C CA . GLU A 1 149 ? -13.092 13.768 22.191 1.00 97.94 149 GLU A CA 1
ATOM 1209 C C . GLU A 1 149 ? -12.347 13.600 20.863 1.00 97.94 149 GLU A C 1
ATOM 1211 O O . GLU A 1 149 ? -12.081 12.482 20.415 1.00 97.94 149 GLU A O 1
ATOM 1216 N N . LYS A 1 150 ? -12.001 14.725 20.232 1.00 98.56 150 LYS A N 1
ATOM 1217 C CA . LYS A 1 150 ? -11.158 14.789 19.032 1.00 98.56 150 LYS A CA 1
ATOM 1218 C C . LYS A 1 150 ? -9.751 15.184 19.480 1.00 98.56 150 LYS A C 1
ATOM 1220 O O . LYS A 1 150 ? -9.600 16.156 20.220 1.00 98.56 150 LYS A O 1
ATOM 1225 N N . TYR A 1 151 ? -8.715 14.485 19.017 1.00 98.69 151 TYR A N 1
ATOM 1226 C CA . TYR A 1 151 ? -7.329 14.761 19.419 1.00 98.69 151 TYR A CA 1
ATOM 1227 C C . TYR A 1 151 ? -6.927 16.211 19.133 1.00 98.69 151 TYR A C 1
ATOM 1229 O O . TYR A 1 151 ? -6.287 16.842 19.975 1.00 98.69 151 TYR A O 1
ATOM 1237 N N . LYS A 1 152 ? -7.390 16.771 18.005 1.00 98.25 152 LYS A N 1
ATOM 1238 C CA . LYS A 1 152 ? -7.145 18.169 17.627 1.00 98.25 152 LYS A CA 1
ATOM 1239 C C . LYS A 1 152 ? -7.621 19.214 18.645 1.00 98.25 152 LYS A C 1
ATOM 1241 O O . LYS A 1 152 ? -7.144 20.342 18.616 1.00 98.25 152 LYS A O 1
ATOM 1246 N N . ASP A 1 153 ? -8.565 18.853 19.515 1.00 98.19 153 ASP A N 1
ATOM 1247 C CA . ASP A 1 153 ? -9.141 19.746 20.526 1.00 98.19 153 ASP A CA 1
ATOM 1248 C C . ASP A 1 153 ? -8.489 19.549 21.907 1.00 98.19 153 ASP A C 1
ATOM 1250 O O . ASP A 1 153 ? -8.833 20.235 22.870 1.00 98.19 153 ASP A O 1
ATOM 1254 N N . SER A 1 154 ? -7.531 18.623 22.016 1.00 98.50 154 SER A N 1
ATOM 1255 C CA . SER A 1 154 ? -6.840 18.325 23.267 1.00 98.50 154 SER A CA 1
ATOM 1256 C C . SER A 1 154 ? -5.732 19.350 23.576 1.00 98.50 154 SER A C 1
ATOM 1258 O O . SER A 1 154 ? -5.048 19.834 22.667 1.00 98.50 154 SER A O 1
ATOM 1260 N N . PRO A 1 155 ? -5.457 19.643 24.864 1.00 98.44 155 PRO A N 1
ATOM 1261 C CA . PRO A 1 155 ? -4.348 20.520 25.248 1.00 98.44 155 PRO A CA 1
ATOM 1262 C C . PRO A 1 155 ? -2.980 20.027 24.759 1.00 98.44 155 PRO A C 1
ATOM 1264 O O . PRO A 1 155 ? -2.136 20.824 24.359 1.00 98.44 155 PRO A O 1
ATOM 1267 N N . ILE A 1 156 ? -2.766 18.706 24.755 1.00 98.50 156 ILE A N 1
ATOM 1268 C CA . ILE A 1 156 ? -1.516 18.096 24.292 1.00 98.50 156 ILE A CA 1
ATOM 1269 C C . ILE A 1 156 ? -1.307 18.289 22.784 1.00 98.50 156 ILE A C 1
ATOM 1271 O O . ILE A 1 156 ? -0.172 18.507 22.360 1.00 98.50 156 ILE A O 1
ATOM 1275 N N . PHE A 1 157 ? -2.376 18.277 21.979 1.00 98.69 157 PHE A N 1
ATOM 1276 C CA . PHE A 1 157 ? -2.279 18.627 20.563 1.00 98.69 157 PHE A CA 1
ATOM 1277 C C . PHE A 1 157 ? -2.017 20.119 20.360 1.00 98.69 157 PHE A C 1
ATOM 1279 O O . PHE A 1 157 ? -1.189 20.470 19.528 1.00 98.69 157 PHE A O 1
ATOM 1286 N N . ALA A 1 158 ? -2.658 21.000 21.134 1.00 98.56 158 ALA A N 1
ATOM 1287 C CA . ALA A 1 158 ? -2.405 22.438 21.042 1.00 98.56 158 ALA A CA 1
ATOM 1288 C C . ALA A 1 158 ? -0.921 22.775 21.293 1.00 98.56 158 ALA A C 1
ATOM 1290 O O . ALA A 1 158 ? -0.315 23.490 20.495 1.00 98.56 158 ALA A O 1
ATOM 1291 N N . SER A 1 159 ? -0.308 22.195 22.335 1.00 98.50 159 SER A N 1
ATOM 1292 C CA . SER A 1 159 ? 1.133 22.350 22.593 1.00 98.50 159 SER A CA 1
ATOM 1293 C C . SER A 1 159 ? 2.003 21.726 21.499 1.00 98.50 159 SER A C 1
ATOM 1295 O O . SER A 1 159 ? 3.007 22.314 21.103 1.00 98.50 159 SER A O 1
ATOM 1297 N N . TYR A 1 160 ? 1.618 20.553 20.986 1.00 98.50 160 TYR A N 1
ATOM 1298 C CA . TYR A 1 160 ? 2.320 19.914 19.871 1.00 98.50 160 TYR A CA 1
ATOM 1299 C C . TYR A 1 160 ? 2.309 20.784 18.610 1.00 98.50 160 TYR A C 1
ATOM 1301 O O . TYR A 1 160 ? 3.342 20.975 17.972 1.00 98.50 160 TYR A O 1
ATOM 1309 N N . LEU A 1 161 ? 1.152 21.343 18.263 1.00 98.44 161 LEU A N 1
ATOM 1310 C CA . LEU A 1 161 ? 0.980 22.172 17.080 1.00 98.44 161 LEU A CA 1
ATOM 1311 C C . LEU A 1 161 ? 1.772 23.482 17.186 1.00 98.44 161 LEU A C 1
ATOM 1313 O O . LEU A 1 161 ? 2.360 23.916 16.197 1.00 98.44 161 LEU A O 1
ATOM 1317 N N . GLU A 1 162 ? 1.836 24.088 18.375 1.00 98.31 162 GLU A N 1
ATOM 1318 C CA . GLU A 1 162 ? 2.695 25.248 18.637 1.00 98.31 162 GLU A CA 1
ATOM 1319 C C . GLU A 1 162 ? 4.178 24.916 18.400 1.00 98.31 162 GLU A C 1
ATOM 1321 O O . GLU A 1 162 ? 4.862 25.654 17.687 1.00 98.31 162 GLU A O 1
ATOM 1326 N N . GLU A 1 163 ? 4.664 23.777 18.910 1.00 98.12 163 GLU A N 1
ATOM 1327 C CA . GLU A 1 163 ? 6.040 23.315 18.677 1.00 98.12 163 GLU A CA 1
ATOM 1328 C C . GLU A 1 163 ? 6.312 23.089 17.183 1.00 98.12 163 GLU A C 1
ATOM 1330 O O . GLU A 1 163 ? 7.314 23.571 16.645 1.00 98.12 163 GLU A O 1
ATOM 1335 N N . VAL A 1 164 ? 5.407 22.391 16.492 1.00 97.50 164 VAL A N 1
ATOM 1336 C CA . VAL A 1 164 ? 5.511 22.127 15.052 1.00 97.50 164 VAL A CA 1
ATOM 1337 C C . VAL A 1 164 ? 5.570 23.437 14.266 1.00 97.50 164 VAL A C 1
ATOM 1339 O O . VAL A 1 164 ? 6.462 23.613 13.435 1.00 97.50 164 VAL A O 1
ATOM 1342 N N . ASN A 1 165 ? 4.677 24.384 14.549 1.00 97.75 165 ASN A N 1
ATOM 1343 C CA . ASN A 1 165 ? 4.638 25.674 13.861 1.00 97.75 165 ASN A CA 1
ATOM 1344 C C . ASN A 1 165 ? 5.847 26.564 14.190 1.00 97.75 165 ASN A C 1
ATOM 1346 O O . ASN A 1 165 ? 6.255 27.364 13.352 1.00 97.75 165 ASN A O 1
ATOM 1350 N N . GLY A 1 166 ? 6.446 26.419 15.376 1.00 97.38 166 GLY A N 1
ATOM 1351 C CA . GLY A 1 166 ? 7.690 27.103 15.738 1.00 97.38 166 GLY A CA 1
ATOM 1352 C C . GLY A 1 166 ? 8.940 26.494 15.091 1.00 97.38 166 GLY A C 1
ATOM 1353 O O . GLY A 1 166 ? 9.913 27.205 14.838 1.00 97.38 166 GLY A O 1
ATOM 1354 N N . LYS A 1 167 ? 8.928 25.185 14.815 1.00 97.25 167 LYS A N 1
ATOM 1355 C CA . LYS A 1 167 ? 10.073 24.439 14.269 1.00 97.25 167 LYS A CA 1
ATOM 1356 C C . LYS A 1 167 ? 10.122 24.425 12.742 1.00 97.25 167 LYS A C 1
ATOM 1358 O O . LYS A 1 167 ? 11.212 24.465 12.169 1.00 97.25 167 LYS A O 1
ATOM 1363 N N . TYR A 1 168 ? 8.971 24.319 12.087 1.00 95.19 168 TYR A N 1
ATOM 1364 C CA . TYR A 1 168 ? 8.871 24.119 10.643 1.00 95.19 168 TYR A CA 1
ATOM 1365 C C . TYR A 1 168 ? 8.332 25.367 9.943 1.00 95.19 168 TYR A C 1
ATOM 1367 O O . TYR A 1 168 ? 7.386 25.999 10.401 1.00 95.19 168 TYR A O 1
ATOM 1375 N N . ASN A 1 169 ? 8.900 25.703 8.782 1.00 93.06 169 ASN A N 1
ATOM 1376 C CA . ASN A 1 169 ? 8.408 26.804 7.954 1.00 93.06 169 ASN A CA 1
ATOM 1377 C C . ASN A 1 169 ? 7.191 26.353 7.130 1.00 93.06 169 ASN A C 1
ATOM 1379 O O . ASN A 1 169 ? 7.322 26.008 5.951 1.00 93.06 169 ASN A O 1
ATOM 1383 N N . ARG A 1 170 ? 6.026 26.319 7.784 1.00 94.88 170 ARG A N 1
ATOM 1384 C CA . ARG A 1 170 ? 4.759 25.833 7.221 1.00 94.88 170 ARG A CA 1
ATOM 1385 C C . ARG A 1 170 ? 4.299 26.667 6.026 1.00 94.88 170 ARG A C 1
ATOM 1387 O O . ARG A 1 170 ? 4.572 27.865 5.925 1.00 94.88 170 ARG A O 1
ATOM 1394 N N . LYS A 1 171 ? 3.560 26.035 5.113 1.00 94.31 171 LYS A N 1
ATOM 1395 C CA . LYS A 1 171 ? 2.873 26.763 4.036 1.00 94.31 171 LYS A CA 1
ATOM 1396 C C . LYS A 1 171 ? 1.738 27.615 4.637 1.00 94.31 171 LYS A C 1
ATOM 1398 O O . LYS A 1 171 ? 0.988 27.078 5.452 1.00 94.31 171 LYS A O 1
ATOM 1403 N N . PRO A 1 172 ? 1.539 28.878 4.198 1.00 95.44 172 PRO A N 1
ATOM 1404 C CA . PRO A 1 172 ? 0.444 29.707 4.693 1.0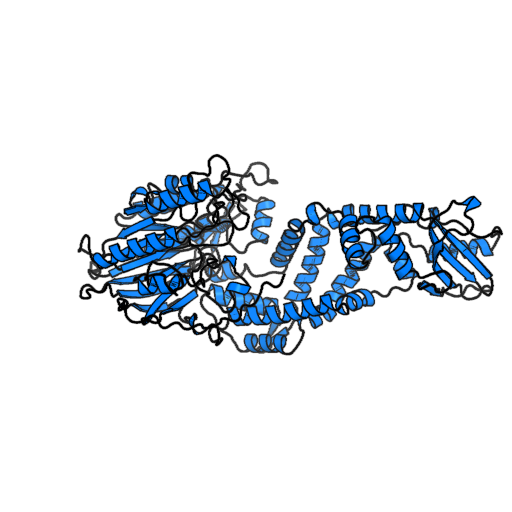0 95.44 172 PRO A CA 1
ATOM 1405 C C . PRO A 1 172 ? -0.912 29.007 4.596 1.00 95.44 172 PRO A C 1
ATOM 1407 O O . PRO A 1 172 ? -1.304 28.548 3.518 1.00 95.44 172 PRO A O 1
ATOM 1410 N N . GLY A 1 173 ? -1.628 28.946 5.715 1.00 94.94 173 GLY A N 1
ATOM 1411 C CA . GLY A 1 173 ? -2.917 28.273 5.839 1.00 94.94 173 GLY A CA 1
ATOM 1412 C C . GLY A 1 173 ? -2.829 26.796 6.226 1.00 94.94 173 GLY A C 1
ATOM 1413 O O . GLY A 1 173 ? -3.868 26.144 6.222 1.00 94.94 173 GLY A O 1
ATOM 1414 N N . CYS A 1 174 ? -1.647 26.262 6.547 1.00 96.88 174 CYS A N 1
ATOM 1415 C CA . CYS A 1 174 ? -1.449 24.884 7.025 1.00 96.88 174 CYS A CA 1
ATOM 1416 C C . CYS A 1 174 ? -1.116 24.800 8.524 1.00 96.88 174 CYS A C 1
ATOM 1418 O O . CYS A 1 174 ? -1.002 23.712 9.078 1.00 96.88 174 CYS A O 1
ATOM 1420 N N . GLU A 1 175 ? -1.014 25.937 9.209 1.00 96.81 175 GLU A N 1
ATOM 1421 C CA . GLU A 1 175 ? -0.624 26.046 10.620 1.00 96.81 175 GLU A CA 1
ATOM 1422 C C . GLU A 1 175 ? -1.677 25.470 11.581 1.00 96.81 175 GLU A C 1
ATOM 1424 O O . GLU A 1 175 ? -1.411 25.309 12.767 1.00 96.81 175 GLU A O 1
ATOM 1429 N N . TYR A 1 176 ? -2.879 25.159 11.091 1.00 97.00 176 TYR A N 1
ATOM 1430 C CA . TYR A 1 176 ? -3.985 24.649 11.904 1.00 97.00 176 TYR A CA 1
ATOM 1431 C C . TYR A 1 176 ? -3.931 23.134 12.151 1.00 97.00 176 TYR A C 1
ATOM 1433 O O . TYR A 1 176 ? -4.723 22.632 12.948 1.00 97.00 176 TYR A O 1
ATOM 1441 N N . TYR A 1 177 ? -3.054 22.400 11.459 1.00 97.38 177 TYR A N 1
ATOM 1442 C CA . TYR A 1 177 ? -2.971 20.944 11.552 1.00 97.38 177 TYR A CA 1
ATOM 1443 C C . TYR A 1 177 ? -1.525 20.446 11.655 1.00 97.38 177 TYR A C 1
ATOM 1445 O O . TYR A 1 177 ? -0.575 21.111 11.234 1.00 97.38 177 TYR A O 1
ATOM 1453 N N . GLY A 1 178 ? -1.378 19.237 12.186 1.00 97.06 178 GLY A N 1
ATOM 1454 C CA . GLY A 1 178 ? -0.138 18.465 12.270 1.00 97.06 178 GLY A CA 1
ATOM 1455 C C . GLY A 1 178 ? -0.475 16.974 12.260 1.00 97.06 178 GLY A C 1
ATOM 1456 O O . GLY A 1 178 ? -1.635 16.616 12.035 1.00 97.06 178 GLY A O 1
ATOM 1457 N N . GLN A 1 179 ? 0.507 16.112 12.522 1.00 96.88 179 GLN A N 1
ATOM 1458 C CA . GLN A 1 179 ? 0.285 14.666 12.596 1.00 96.88 179 GLN A CA 1
ATOM 1459 C C . GLN A 1 179 ? -0.842 14.321 13.583 1.00 96.88 179 GLN A C 1
ATOM 1461 O O . GLN A 1 179 ? -0.914 14.877 14.682 1.00 96.88 179 GLN A O 1
ATOM 1466 N N . GLY A 1 180 ? -1.718 13.394 13.191 1.00 98.12 180 GLY A N 1
ATOM 1467 C CA . GLY A 1 180 ? -2.768 12.881 14.063 1.00 98.12 180 GLY A CA 1
ATOM 1468 C C . GLY A 1 180 ? -4.058 13.704 14.096 1.00 98.12 180 GLY A C 1
ATOM 1469 O O . GLY A 1 180 ? -4.964 13.326 14.836 1.00 98.12 180 GLY A O 1
ATOM 1470 N N . TYR A 1 181 ? -4.165 14.806 13.341 1.00 98.50 181 TYR A N 1
ATOM 1471 C CA . TYR A 1 181 ? -5.249 15.800 13.439 1.00 98.50 181 TYR A CA 1
ATOM 1472 C C . TYR A 1 181 ? -6.666 15.205 13.441 1.00 98.50 181 TYR A C 1
ATOM 1474 O O . TYR A 1 181 ? -7.539 15.705 14.151 1.00 98.50 181 TYR A O 1
ATOM 1482 N N . THR A 1 182 ? -6.903 14.138 12.676 1.00 98.44 182 THR A N 1
ATOM 1483 C CA . THR A 1 182 ? -8.230 13.510 12.550 1.00 98.44 182 THR A CA 1
ATOM 1484 C C . THR A 1 182 ? -8.499 12.407 13.588 1.00 98.44 182 THR A C 1
ATOM 1486 O O . THR A 1 182 ? -9.574 11.808 13.588 1.00 98.44 182 THR A O 1
ATOM 1489 N N . SER A 1 183 ? -7.578 12.162 14.527 1.00 98.81 183 SER A N 1
ATOM 1490 C CA . SER A 1 183 ? -7.747 11.153 15.586 1.00 98.81 183 SER A CA 1
ATOM 1491 C C . SER A 1 183 ? -8.881 11.505 16.553 1.00 98.81 183 SER A C 1
ATOM 1493 O O . SER A 1 183 ? -9.143 12.680 16.840 1.00 98.81 183 SER A O 1
ATOM 1495 N N . TYR A 1 184 ? -9.531 10.486 17.110 1.00 98.81 184 TYR A N 1
ATOM 1496 C CA . TYR A 1 184 ? -10.669 10.649 18.017 1.00 98.81 184 TYR A CA 1
ATOM 1497 C C . TYR A 1 184 ? -10.826 9.470 18.977 1.00 98.81 184 TYR A C 1
ATOM 1499 O O . TYR A 1 184 ? -10.253 8.399 18.783 1.00 98.81 184 TYR A O 1
ATOM 1507 N N . VAL A 1 185 ? -11.632 9.671 20.016 1.00 98.62 185 VAL A N 1
ATOM 1508 C CA . VAL A 1 185 ? -12.126 8.609 20.892 1.00 98.62 185 VAL A CA 1
ATOM 1509 C C . VAL A 1 185 ? -13.649 8.646 20.937 1.00 98.62 185 VAL A C 1
ATOM 1511 O O . VAL A 1 185 ? -14.259 9.707 21.067 1.00 98.62 185 VAL A O 1
ATOM 1514 N N . SER A 1 186 ? -14.268 7.478 20.831 1.00 97.88 186 SER A N 1
ATOM 1515 C CA . SER A 1 186 ? -15.709 7.275 20.962 1.00 97.88 186 SER A CA 1
ATOM 1516 C C . SER A 1 186 ? -15.994 6.119 21.917 1.00 97.88 186 SER A C 1
ATOM 1518 O O . SER A 1 186 ? -15.084 5.394 22.327 1.00 97.88 186 SER A O 1
ATOM 1520 N N . ARG A 1 187 ? -17.258 5.944 22.300 1.00 95.56 187 ARG A N 1
ATOM 1521 C CA . ARG A 1 187 ? -17.679 4.861 23.188 1.00 95.56 187 ARG A CA 1
ATOM 1522 C C . ARG A 1 187 ? -19.081 4.383 22.856 1.00 95.56 187 ARG A C 1
ATOM 1524 O O . ARG A 1 187 ? -19.982 5.193 22.659 1.00 95.56 187 ARG A O 1
ATOM 1531 N N . VAL A 1 188 ? -19.263 3.071 22.898 1.00 93.81 188 VAL A N 1
ATOM 1532 C CA . VAL A 1 188 ? -20.561 2.406 22.765 1.00 93.81 188 VAL A CA 1
ATOM 1533 C C . VAL A 1 188 ? -20.817 1.585 24.026 1.00 93.81 188 VAL A C 1
ATOM 1535 O O . VAL A 1 188 ? -19.935 0.866 24.495 1.00 93.81 188 VAL A O 1
ATOM 1538 N N . ASP A 1 189 ? -22.003 1.724 24.616 1.00 91.06 189 ASP A N 1
ATOM 1539 C CA . ASP A 1 189 ? -22.430 0.875 25.732 1.00 91.06 189 ASP A CA 1
ATOM 1540 C C . ASP A 1 189 ? -22.724 -0.546 25.235 1.00 91.06 189 ASP A C 1
ATOM 1542 O O . ASP A 1 189 ? -23.326 -0.722 24.178 1.00 91.06 189 ASP A O 1
ATOM 1546 N N . ILE A 1 190 ? -22.338 -1.556 26.018 1.00 86.62 190 ILE A N 1
ATOM 1547 C CA . ILE A 1 190 ? -22.741 -2.944 25.779 1.00 86.62 190 ILE A CA 1
ATOM 1548 C C . ILE A 1 190 ? -23.952 -3.251 26.666 1.00 86.62 190 ILE A C 1
ATOM 1550 O O . ILE A 1 190 ? -23.924 -3.038 27.883 1.00 86.62 190 ILE A O 1
ATOM 1554 N N . GLY A 1 191 ? -25.021 -3.758 26.050 1.00 78.25 191 GLY A N 1
ATOM 1555 C CA . GLY A 1 191 ? -26.254 -4.112 26.748 1.00 78.25 191 GLY A CA 1
ATOM 1556 C C . GLY A 1 191 ? -26.869 -2.935 27.517 1.00 78.25 191 GLY A C 1
ATOM 1557 O O . GLY A 1 191 ? -26.908 -1.798 27.050 1.00 78.25 191 GLY A O 1
ATOM 1558 N N . ASN A 1 192 ? -27.381 -3.214 28.717 1.00 74.38 192 ASN A N 1
ATOM 1559 C CA . ASN A 1 192 ? -28.159 -2.252 29.508 1.00 74.38 192 ASN A CA 1
ATOM 1560 C C . ASN A 1 192 ? -27.330 -1.431 30.523 1.00 74.38 192 ASN A C 1
ATOM 1562 O O . ASN A 1 192 ? -27.868 -0.532 31.178 1.00 74.38 192 ASN A O 1
ATOM 1566 N N . LYS A 1 193 ? -26.031 -1.722 30.689 1.00 73.00 193 LYS A N 1
ATOM 1567 C CA . LYS A 1 193 ? -25.162 -1.061 31.680 1.00 73.00 193 LYS A CA 1
ATOM 1568 C C . LYS A 1 193 ? -24.585 0.245 31.124 1.00 73.00 193 LYS A C 1
ATOM 1570 O O . LYS A 1 193 ? -23.471 0.283 30.620 1.00 73.00 193 LYS A O 1
ATOM 1575 N N . LYS A 1 194 ? -25.335 1.340 31.254 1.00 81.75 194 LYS A N 1
ATOM 1576 C CA . LYS A 1 194 ? -24.881 2.659 30.785 1.00 81.75 194 LYS A CA 1
ATOM 1577 C C . LYS A 1 194 ? -23.652 3.157 31.549 1.00 81.75 194 LYS A C 1
ATOM 1579 O O . LYS A 1 194 ? -23.664 3.218 32.777 1.00 81.75 194 LYS A O 1
ATOM 1584 N N . GLY A 1 195 ? -22.631 3.586 30.812 1.00 84.38 195 GLY A N 1
ATOM 1585 C CA . GLY A 1 195 ? -21.459 4.289 31.347 1.00 84.38 195 GLY A CA 1
ATOM 1586 C C . GLY A 1 195 ? -20.341 3.406 31.912 1.00 84.38 195 GLY A C 1
ATOM 1587 O O . GLY A 1 195 ? -19.332 3.951 32.357 1.00 84.38 195 GLY A O 1
ATOM 1588 N N . ALA A 1 196 ? -20.482 2.078 31.878 1.00 87.56 196 ALA A N 1
ATOM 1589 C CA . ALA A 1 196 ? -19.426 1.130 32.236 1.00 87.56 196 ALA A CA 1
ATOM 1590 C C . ALA A 1 196 ? -19.529 -0.156 31.403 1.00 87.56 196 ALA A C 1
ATOM 1592 O O . ALA A 1 196 ? -20.592 -0.451 30.865 1.00 87.56 196 ALA A O 1
ATOM 1593 N N . TYR A 1 197 ? -18.450 -0.939 31.334 1.00 89.00 197 TYR A N 1
ATOM 1594 C CA . TYR A 1 197 ? -18.403 -2.223 30.617 1.00 89.00 197 TYR A CA 1
ATOM 1595 C C . TYR A 1 197 ? -18.718 -2.131 29.112 1.00 89.00 197 TYR A C 1
ATOM 1597 O O . TYR A 1 197 ? -19.125 -3.118 28.502 1.00 89.00 197 TYR A O 1
ATOM 1605 N N . GLY A 1 198 ? -18.527 -0.958 28.508 1.00 93.19 198 GLY A N 1
ATOM 1606 C CA . GLY A 1 198 ? -18.755 -0.719 27.086 1.00 93.19 198 GLY A CA 1
ATOM 1607 C C . GLY A 1 198 ? -17.550 -1.083 26.217 1.00 93.19 198 GLY A C 1
ATOM 1608 O O . GLY A 1 198 ? -16.615 -1.750 26.659 1.00 93.19 198 GLY A O 1
ATOM 1609 N N . VAL A 1 199 ? -17.545 -0.575 24.987 1.00 94.75 199 VAL A N 1
ATOM 1610 C CA . VAL A 1 199 ? -16.370 -0.543 24.106 1.00 94.75 199 VAL A CA 1
ATOM 1611 C C . VAL A 1 199 ? -15.959 0.908 23.905 1.00 94.75 199 VAL A C 1
ATOM 1613 O O . VAL A 1 199 ? -16.766 1.727 23.468 1.00 94.75 199 VAL A O 1
ATOM 1616 N N . THR A 1 200 ? -14.708 1.238 24.215 1.00 97.44 200 THR A N 1
ATOM 1617 C CA . THR A 1 200 ? -14.074 2.494 23.803 1.00 97.44 200 THR A CA 1
ATOM 1618 C C . THR A 1 200 ? -13.319 2.256 22.498 1.00 97.44 200 THR A C 1
ATOM 1620 O O . THR A 1 200 ? -12.449 1.388 22.440 1.00 97.44 200 THR A O 1
ATOM 1623 N N . ILE A 1 201 ? -13.635 3.043 21.471 1.00 98.25 201 ILE A N 1
ATOM 1624 C CA . ILE A 1 201 ? -12.985 3.003 20.158 1.00 98.25 201 ILE A CA 1
ATOM 1625 C C . ILE A 1 201 ? -12.037 4.197 20.059 1.00 98.25 201 ILE A C 1
ATOM 1627 O O . ILE A 1 201 ? -12.468 5.334 20.259 1.00 98.25 201 ILE A O 1
ATOM 1631 N N . ILE A 1 202 ? -10.765 3.957 19.742 1.00 98.81 202 ILE A N 1
ATOM 1632 C CA . ILE A 1 202 ? -9.764 5.006 19.511 1.00 98.81 202 ILE A CA 1
ATOM 1633 C C . ILE A 1 202 ? -9.349 4.980 18.037 1.00 98.81 202 ILE A C 1
ATOM 1635 O O . ILE A 1 202 ? -8.682 4.047 17.597 1.00 98.81 202 ILE A O 1
ATOM 1639 N N . GLY A 1 203 ? -9.735 6.009 17.282 1.00 98.75 203 GLY A N 1
ATOM 1640 C CA . GLY A 1 203 ? -9.302 6.208 15.901 1.00 98.75 203 GLY A CA 1
ATOM 1641 C C . GLY A 1 203 ? -7.978 6.956 15.843 1.00 98.75 203 GLY A C 1
ATOM 1642 O O . GLY A 1 203 ? -7.882 8.073 16.353 1.00 98.75 203 GLY A O 1
ATOM 1643 N N . LEU A 1 204 ? -6.965 6.343 15.230 1.00 98.88 204 LEU A N 1
ATOM 1644 C CA . LEU A 1 204 ? -5.594 6.844 15.170 1.00 98.88 204 LEU A CA 1
ATOM 1645 C C . LEU A 1 204 ? -5.226 7.263 13.747 1.00 98.88 204 LEU A C 1
ATOM 1647 O O . LEU A 1 204 ? -4.983 6.440 12.863 1.00 98.88 204 LEU A O 1
ATOM 1651 N N . ASP A 1 205 ? -5.123 8.570 13.550 1.00 98.69 205 ASP A N 1
ATOM 1652 C CA . ASP A 1 205 ? -4.621 9.156 12.317 1.00 98.69 205 ASP A CA 1
ATOM 1653 C C . ASP A 1 205 ? -3.098 8.982 12.256 1.00 98.69 205 ASP A C 1
ATOM 1655 O O . ASP A 1 205 ? -2.323 9.636 12.962 1.00 98.69 205 ASP A O 1
ATOM 1659 N N . THR A 1 206 ? -2.690 8.031 11.422 1.00 98.50 206 THR A N 1
ATOM 1660 C CA . THR A 1 206 ? -1.292 7.641 11.203 1.00 98.50 206 THR A CA 1
ATOM 1661 C C . THR A 1 206 ? -0.694 8.278 9.951 1.00 98.50 206 THR A C 1
ATOM 1663 O O . THR A 1 206 ? 0.424 7.939 9.573 1.00 98.50 206 THR A O 1
ATOM 1666 N N . LEU A 1 207 ? -1.417 9.173 9.278 1.00 97.75 207 LEU A N 1
ATOM 1667 C CA . LEU A 1 207 ? -1.112 9.586 7.914 1.00 97.75 207 LEU A CA 1
ATOM 1668 C C . LEU A 1 207 ? 0.023 10.617 7.877 1.00 97.75 207 LEU A C 1
ATOM 1670 O O . LEU A 1 207 ? 0.284 11.350 8.835 1.00 97.75 207 LEU A O 1
ATOM 1674 N N . GLN A 1 208 ? 0.667 10.719 6.715 1.00 95.75 208 GLN A N 1
ATOM 1675 C CA . GLN A 1 208 ? 1.728 11.687 6.443 1.00 95.75 208 GLN A CA 1
ATOM 1676 C C . GLN A 1 208 ? 1.272 12.721 5.414 1.00 95.75 208 GLN A C 1
ATOM 1678 O O . GLN A 1 208 ? 1.488 12.576 4.211 1.00 95.75 208 GLN A O 1
ATOM 1683 N N . TYR A 1 209 ? 0.644 13.789 5.915 1.00 94.94 209 TYR A N 1
ATOM 1684 C CA . TYR A 1 209 ? 0.161 14.919 5.107 1.00 94.94 209 TYR A CA 1
ATOM 1685 C C . TYR A 1 209 ? 0.564 16.307 5.645 1.00 94.94 209 TYR A C 1
ATOM 1687 O O . TYR A 1 209 ? 0.176 17.347 5.094 1.00 94.94 209 TYR A O 1
ATOM 1695 N N . SER A 1 210 ? 1.325 16.336 6.740 1.00 94.75 210 SER A N 1
ATOM 1696 C CA . SER A 1 210 ? 1.845 17.540 7.386 1.00 94.75 210 SER A CA 1
ATOM 1697 C C . SER A 1 210 ? 3.374 17.547 7.395 1.00 94.75 210 SER A C 1
ATOM 1699 O O . SER A 1 210 ? 4.022 16.498 7.473 1.00 94.75 210 SER A O 1
ATOM 1701 N N . MET A 1 211 ? 3.966 18.742 7.322 1.00 95.38 211 MET A N 1
ATOM 1702 C CA . MET A 1 211 ? 5.418 18.918 7.195 1.00 95.38 211 MET A CA 1
ATOM 1703 C C . MET A 1 211 ? 6.238 18.228 8.304 1.00 95.38 211 MET A C 1
ATOM 1705 O O . MET A 1 211 ? 7.358 17.795 8.048 1.00 95.38 211 MET A O 1
ATOM 1709 N N . ASP A 1 212 ? 5.687 18.094 9.512 1.00 95.50 212 ASP A N 1
ATOM 1710 C CA . ASP A 1 212 ? 6.284 17.391 10.657 1.00 95.50 212 ASP A CA 1
ATOM 1711 C C . ASP A 1 212 ? 6.369 15.864 10.494 1.00 95.50 212 ASP A C 1
ATOM 1713 O O . ASP A 1 212 ? 7.215 15.240 11.137 1.00 95.50 212 ASP A O 1
ATOM 1717 N N . ALA A 1 213 ? 5.528 15.268 9.645 1.00 94.81 213 ALA A N 1
ATOM 1718 C CA . ALA A 1 213 ? 5.415 13.817 9.482 1.00 94.81 213 ALA A CA 1
ATOM 1719 C C . ALA A 1 213 ? 5.912 13.304 8.120 1.00 94.81 213 ALA A C 1
ATOM 1721 O O . ALA A 1 213 ? 6.398 12.177 8.033 1.00 94.81 213 ALA A O 1
ATOM 1722 N N . THR A 1 214 ? 5.790 14.120 7.072 1.00 95.12 214 THR A N 1
ATOM 1723 C CA . THR A 1 214 ? 6.180 13.766 5.694 1.00 95.12 214 THR A CA 1
ATOM 1724 C C . THR A 1 214 ? 7.699 13.668 5.515 1.00 95.12 214 THR A C 1
ATOM 1726 O O . THR A 1 214 ? 8.446 14.535 5.974 1.00 95.12 214 THR A O 1
ATOM 1729 N N . ASP A 1 215 ? 8.170 12.666 4.772 1.00 92.06 215 ASP A N 1
ATOM 1730 C CA . ASP A 1 215 ? 9.573 12.532 4.354 1.00 92.06 215 ASP A CA 1
ATOM 1731 C C . ASP A 1 215 ? 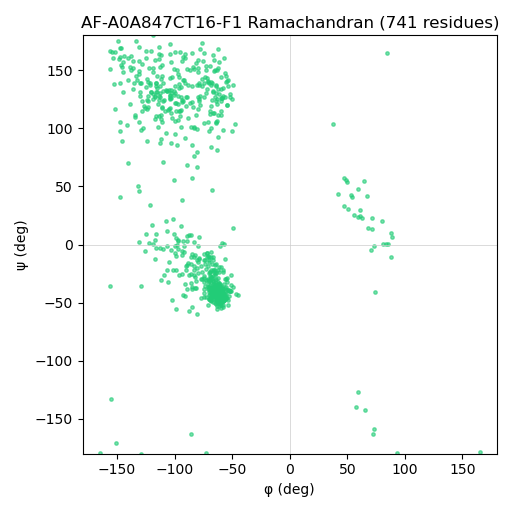10.006 13.685 3.457 1.00 92.06 215 ASP A C 1
ATOM 1733 O O . ASP A 1 215 ? 11.143 14.157 3.535 1.00 92.06 215 ASP A O 1
ATOM 1737 N N . SER A 1 216 ? 9.097 14.164 2.605 1.00 90.81 216 SER A N 1
ATOM 1738 C CA . SER A 1 216 ? 9.357 15.317 1.747 1.00 90.81 216 SER A CA 1
ATOM 1739 C C . SER A 1 216 ? 9.428 16.640 2.509 1.00 90.81 216 SER A C 1
ATOM 1741 O O . SER A 1 216 ? 9.844 17.635 1.908 1.00 90.81 216 SER A O 1
ATOM 1743 N N . GLN A 1 217 ? 9.057 16.654 3.798 1.00 93.19 217 GLN A N 1
ATOM 1744 C CA . GLN A 1 217 ? 8.921 17.845 4.638 1.00 93.19 217 GLN A CA 1
ATOM 1745 C C . GLN A 1 217 ? 8.076 18.915 3.940 1.00 93.19 217 GLN A C 1
ATOM 1747 O O . GLN A 1 217 ? 8.505 20.058 3.758 1.00 93.19 217 GLN A O 1
ATOM 1752 N N . LYS A 1 218 ? 6.875 18.534 3.500 1.00 93.75 218 LYS A N 1
ATOM 1753 C CA . LYS A 1 218 ? 5.922 19.415 2.818 1.00 93.75 218 LYS A CA 1
ATOM 1754 C C . LYS A 1 218 ? 4.537 19.297 3.434 1.00 93.75 218 LYS A C 1
ATOM 1756 O O . LYS A 1 218 ? 4.113 18.234 3.859 1.00 93.75 218 LYS A O 1
ATOM 1761 N N . ASP A 1 219 ? 3.823 20.415 3.434 1.00 94.88 219 ASP A N 1
ATOM 1762 C CA . ASP A 1 219 ? 2.378 20.439 3.655 1.00 94.88 219 ASP A CA 1
ATOM 1763 C C . ASP A 1 219 ? 1.624 20.176 2.339 1.00 94.88 219 ASP A C 1
ATOM 1765 O O . ASP A 1 219 ? 2.196 20.311 1.254 1.00 94.88 219 ASP A O 1
ATOM 1769 N N . GLU A 1 220 ? 0.326 19.867 2.438 1.00 91.19 220 GLU A N 1
ATOM 1770 C CA . GLU A 1 220 ? -0.568 19.586 1.301 1.00 91.19 220 GLU A CA 1
ATOM 1771 C C . GLU A 1 220 ? -0.029 18.503 0.346 1.00 91.19 220 GLU A C 1
ATOM 1773 O O . GLU A 1 220 ? -0.100 18.629 -0.879 1.00 91.19 220 GLU A O 1
ATOM 1778 N N . VAL A 1 221 ? 0.521 17.436 0.920 1.00 92.69 221 VAL A N 1
ATOM 1779 C CA . VAL A 1 221 ? 0.907 16.212 0.210 1.00 92.69 221 VAL A CA 1
ATOM 1780 C C . VAL A 1 221 ? 0.230 15.011 0.857 1.00 92.69 221 VAL A C 1
ATOM 1782 O O . VAL A 1 221 ? -0.279 15.117 1.972 1.00 92.69 221 VAL A O 1
ATOM 1785 N N . ASN A 1 222 ? 0.254 13.879 0.165 1.00 91.75 222 ASN A N 1
ATOM 1786 C CA . ASN A 1 222 ? -0.189 12.601 0.690 1.00 91.75 222 ASN A CA 1
ATOM 1787 C C . ASN A 1 222 ? 0.886 11.548 0.416 1.00 91.75 222 ASN A C 1
ATOM 1789 O O . ASN A 1 222 ? 1.127 11.154 -0.727 1.00 91.75 222 ASN A O 1
ATOM 1793 N N . GLU A 1 223 ? 1.616 11.164 1.458 1.00 94.50 223 GLU A N 1
ATOM 1794 C CA . GLU A 1 223 ? 2.657 10.147 1.351 1.00 94.50 223 GLU A CA 1
ATOM 1795 C C . GLU A 1 223 ? 2.112 8.777 1.766 1.00 94.50 223 GLU A C 1
ATOM 1797 O O . GLU A 1 223 ? 1.302 8.705 2.687 1.00 94.50 223 GLU A O 1
ATOM 1802 N N . PRO A 1 224 ? 2.555 7.686 1.116 1.00 94.00 224 PRO A N 1
ATOM 1803 C CA . PRO A 1 224 ? 2.051 6.343 1.399 1.00 94.00 224 PRO A CA 1
ATOM 1804 C C . PRO A 1 224 ? 2.525 5.780 2.745 1.00 94.00 224 PRO A C 1
ATOM 1806 O O . PRO A 1 224 ? 2.150 4.675 3.088 1.00 94.00 224 PRO A O 1
ATOM 1809 N N . GLY A 1 225 ? 3.431 6.464 3.449 1.00 95.31 225 GLY A N 1
ATOM 1810 C CA . GLY A 1 225 ? 3.967 5.991 4.719 1.00 95.31 225 GLY A CA 1
ATOM 1811 C C . GLY A 1 225 ? 3.140 6.455 5.913 1.00 95.31 225 GLY A C 1
ATOM 1812 O O . GLY A 1 225 ? 2.610 7.566 5.920 1.00 95.31 225 GLY A O 1
ATOM 1813 N N . GLY A 1 226 ? 3.147 5.651 6.976 1.00 96.88 226 GLY A N 1
ATOM 1814 C CA . GLY A 1 226 ? 2.528 5.997 8.254 1.00 96.88 226 GLY A CA 1
ATOM 1815 C C . GLY A 1 226 ? 3.523 6.419 9.338 1.00 96.88 226 GLY A C 1
ATOM 1816 O O . GLY A 1 226 ? 4.705 6.061 9.312 1.00 96.88 226 GLY A O 1
ATOM 1817 N N . SER A 1 227 ? 3.075 7.177 10.335 1.00 96.81 227 SER A N 1
ATOM 1818 C CA . SER A 1 227 ? 3.807 7.401 11.591 1.00 96.81 227 SER A CA 1
ATOM 1819 C C . SER A 1 227 ? 2.863 7.736 12.743 1.00 96.81 227 SER A C 1
ATOM 1821 O O . SER A 1 227 ? 1.729 8.157 12.530 1.00 96.81 227 SER A O 1
ATOM 1823 N N . MET A 1 228 ? 3.343 7.571 13.979 1.00 97.56 228 MET A N 1
ATOM 1824 C CA . MET A 1 228 ? 2.626 7.986 15.188 1.00 97.56 228 MET A CA 1
ATOM 1825 C C . MET A 1 228 ? 3.483 8.949 16.011 1.00 97.56 228 MET A C 1
ATOM 1827 O O . MET A 1 228 ? 4.567 8.574 16.471 1.00 97.56 228 MET A O 1
ATOM 1831 N N . SER A 1 229 ? 3.028 10.188 16.211 1.00 97.44 229 SER A N 1
ATOM 1832 C CA . SER A 1 229 ? 3.764 11.156 17.033 1.00 97.44 229 SER A CA 1
ATOM 1833 C C . SER A 1 229 ? 3.748 10.768 18.518 1.00 97.44 229 SER A C 1
ATOM 1835 O O . SER A 1 229 ? 2.840 10.093 19.009 1.00 97.44 229 SER A O 1
ATOM 1837 N N . LEU A 1 230 ? 4.766 11.208 19.266 1.00 97.44 230 LEU A N 1
ATOM 1838 C CA . LEU A 1 230 ? 4.825 10.980 20.713 1.00 97.44 230 LEU A CA 1
ATOM 1839 C C . LEU A 1 230 ? 3.640 11.636 21.462 1.00 97.44 230 LEU A C 1
ATOM 1841 O O . LEU A 1 230 ? 3.102 10.991 22.364 1.00 97.44 230 LEU A O 1
ATOM 1845 N N . PRO A 1 231 ? 3.201 12.864 21.119 1.00 98.31 231 PRO A N 1
ATOM 1846 C CA . PRO A 1 231 ? 1.990 13.456 21.688 1.00 98.31 231 PRO A CA 1
ATOM 1847 C C . PRO A 1 231 ? 0.718 12.632 21.440 1.00 98.31 231 PRO A C 1
ATOM 1849 O O . PRO A 1 231 ? -0.042 12.419 22.385 1.00 98.31 231 PRO A O 1
ATOM 1852 N N . LEU A 1 232 ? 0.513 12.106 20.226 1.00 98.69 232 LEU A N 1
ATOM 1853 C CA . LEU A 1 232 ? -0.627 11.231 19.924 1.00 98.69 232 LEU A CA 1
ATOM 1854 C C . LEU A 1 232 ? -0.560 9.926 20.729 1.00 98.69 232 LEU A C 1
ATOM 1856 O O . LEU A 1 232 ? -1.568 9.482 21.279 1.00 98.69 232 LEU A O 1
ATOM 1860 N N . LEU A 1 233 ? 0.632 9.334 20.857 1.00 98.62 233 LEU A N 1
ATOM 1861 C CA . LEU A 1 233 ? 0.857 8.140 21.675 1.00 98.62 233 LEU A CA 1
ATOM 1862 C C . LEU A 1 233 ? 0.491 8.383 23.143 1.00 98.62 233 LEU A C 1
ATOM 1864 O O . LEU A 1 233 ? -0.276 7.614 23.713 1.00 98.62 233 LEU A O 1
ATOM 1868 N N . LYS A 1 234 ? 0.975 9.471 23.751 1.00 98.50 234 LYS A N 1
ATOM 1869 C CA . LYS A 1 234 ? 0.653 9.809 25.148 1.00 98.50 234 LYS A CA 1
ATOM 1870 C C . LYS A 1 234 ? -0.845 10.022 25.359 1.00 98.50 234 LYS A C 1
ATOM 1872 O O . LYS A 1 234 ? -1.407 9.433 26.279 1.00 98.50 234 LYS A O 1
ATOM 1877 N N . TRP A 1 235 ? -1.486 10.782 24.470 1.00 98.75 235 TRP A N 1
ATOM 1878 C CA . TRP A 1 235 ? -2.935 10.987 24.501 1.00 98.75 235 TRP A CA 1
ATOM 1879 C C . TRP A 1 235 ? -3.698 9.659 24.420 1.00 98.75 235 TRP A C 1
ATOM 1881 O O . TRP A 1 235 ? -4.580 9.402 25.234 1.00 98.75 235 TRP A O 1
ATOM 1891 N N . THR A 1 236 ? -3.290 8.768 23.514 1.00 98.75 236 THR A N 1
ATOM 1892 C CA . THR A 1 236 ? -3.887 7.434 23.348 1.00 98.75 236 THR A CA 1
ATOM 1893 C C . THR A 1 236 ? -3.801 6.605 24.633 1.00 98.75 236 THR A C 1
ATOM 1895 O O . THR A 1 236 ? -4.792 6.009 25.057 1.00 98.75 236 THR A O 1
ATOM 1898 N N . LEU A 1 237 ? -2.644 6.604 25.306 1.00 98.38 237 LEU A N 1
ATOM 1899 C CA . LEU A 1 237 ? -2.460 5.889 26.574 1.00 98.38 237 LEU A CA 1
ATOM 1900 C C . LEU A 1 237 ? -3.311 6.474 27.713 1.00 98.38 237 LEU A C 1
ATOM 1902 O O . LEU A 1 237 ? -3.773 5.725 28.579 1.00 98.38 237 LEU A O 1
ATOM 1906 N N . ASP A 1 238 ? -3.528 7.790 27.724 1.00 98.38 238 ASP A N 1
ATOM 1907 C CA . ASP A 1 238 ? -4.410 8.453 28.690 1.00 98.38 238 ASP A CA 1
ATOM 1908 C C . ASP A 1 238 ? -5.879 8.075 28.442 1.00 98.38 238 ASP A C 1
ATOM 1910 O O . ASP A 1 238 ? -6.566 7.645 29.372 1.00 98.38 238 ASP A O 1
ATOM 1914 N N . LYS A 1 239 ? -6.341 8.113 27.183 1.00 98.38 239 LYS A N 1
ATOM 1915 C CA . LYS A 1 239 ? -7.700 7.683 26.807 1.00 98.38 239 LYS A CA 1
ATOM 1916 C C . LYS A 1 239 ? -7.947 6.203 27.119 1.00 98.38 239 LYS A C 1
ATOM 1918 O O . LYS A 1 239 ? -9.007 5.851 27.637 1.00 98.38 239 LYS A O 1
ATOM 1923 N N . ALA A 1 240 ? -6.962 5.334 26.889 1.00 96.94 240 ALA A N 1
ATOM 1924 C CA . ALA A 1 240 ? -7.067 3.923 27.253 1.00 96.94 240 ALA A CA 1
ATOM 1925 C C . ALA A 1 240 ? -7.192 3.727 28.772 1.00 96.94 240 ALA A C 1
ATOM 1927 O O . ALA A 1 240 ? -7.970 2.886 29.227 1.00 96.94 240 ALA A O 1
ATOM 1928 N N . LYS A 1 241 ? -6.462 4.511 29.577 1.00 95.75 241 LYS A N 1
ATOM 1929 C CA . LYS A 1 241 ? -6.588 4.483 31.043 1.00 95.75 241 LYS A CA 1
ATOM 1930 C C . LYS A 1 241 ? -7.981 4.925 31.492 1.00 95.75 241 LYS A C 1
ATOM 1932 O O . LYS A 1 241 ? -8.574 4.277 32.350 1.00 95.75 241 LYS A O 1
ATOM 1937 N N . GLU A 1 242 ? -8.519 5.991 30.903 1.00 96.12 242 GLU A N 1
ATOM 1938 C CA . GLU A 1 242 ? -9.887 6.452 31.175 1.00 96.12 242 GLU A CA 1
ATOM 1939 C C . GLU A 1 242 ? -10.934 5.377 30.852 1.00 96.12 242 GLU A C 1
ATOM 1941 O O . GLU A 1 242 ? -11.867 5.185 31.630 1.00 96.12 242 GLU A O 1
ATOM 1946 N N . ALA A 1 243 ? -10.767 4.655 29.741 1.00 95.00 243 ALA A N 1
ATOM 1947 C CA . ALA A 1 243 ? -11.630 3.543 29.348 1.00 95.00 243 ALA A CA 1
ATOM 1948 C C . ALA A 1 243 ? -11.580 2.372 30.334 1.00 95.00 243 ALA A C 1
ATOM 1950 O O . ALA A 1 243 ? -12.622 1.906 30.796 1.00 95.00 243 ALA A O 1
ATOM 1951 N N . ARG A 1 244 ? -10.377 1.962 30.750 1.00 92.00 244 ARG A N 1
ATOM 1952 C CA . ARG A 1 244 ? -10.213 0.899 31.753 1.00 92.00 244 ARG A CA 1
ATOM 1953 C C . ARG A 1 244 ? -10.808 1.257 33.107 1.00 92.00 244 ARG A C 1
ATOM 1955 O O . ARG A 1 244 ? -11.395 0.397 33.747 1.00 92.00 244 ARG A O 1
ATOM 1962 N N . ASN A 1 245 ? -10.744 2.524 33.520 1.00 92.00 245 ASN A N 1
ATOM 1963 C CA . ASN A 1 245 ? -11.409 2.971 34.750 1.00 92.00 245 ASN A CA 1
ATOM 1964 C C . ASN A 1 245 ? -12.941 2.787 34.702 1.00 92.00 245 ASN A C 1
ATOM 1966 O O . ASN A 1 245 ? -13.584 2.769 35.749 1.00 92.00 245 ASN A O 1
ATOM 1970 N N . ARG A 1 246 ? -13.529 2.650 33.504 1.00 91.69 246 ARG A N 1
ATOM 1971 C CA . ARG A 1 246 ? -14.946 2.314 33.283 1.00 91.69 246 ARG A CA 1
ATOM 1972 C C . ARG A 1 246 ? -15.183 0.819 33.021 1.00 91.69 246 ARG A C 1
ATOM 1974 O O . ARG A 1 246 ? -16.316 0.432 32.750 1.00 91.69 246 ARG A O 1
ATOM 1981 N N . ASN A 1 247 ? -14.147 -0.017 33.096 1.00 90.19 247 ASN A N 1
ATOM 1982 C CA . ASN A 1 247 ? -14.144 -1.410 32.635 1.00 90.19 247 ASN A CA 1
ATOM 1983 C C . ASN A 1 247 ? -14.541 -1.584 31.157 1.00 90.19 247 ASN A C 1
ATOM 1985 O O . ASN A 1 247 ? -15.056 -2.632 30.764 1.00 90.19 247 ASN A O 1
ATOM 1989 N N . ASP A 1 248 ? -14.343 -0.550 30.336 1.00 93.56 248 ASP A N 1
ATOM 1990 C CA . ASP A 1 248 ? -14.589 -0.664 28.903 1.00 93.56 248 ASP A CA 1
ATOM 1991 C C . ASP A 1 248 ? -13.479 -1.490 28.237 1.00 93.56 248 ASP A C 1
ATOM 1993 O O . ASP A 1 248 ? -12.297 -1.351 28.565 1.00 93.56 248 ASP A O 1
ATOM 1997 N N . VAL A 1 249 ? -13.849 -2.278 27.227 1.00 94.31 249 VAL A N 1
ATOM 1998 C CA . VAL A 1 249 ? -12.880 -2.862 26.294 1.00 94.31 249 VAL A CA 1
ATOM 1999 C C . VAL A 1 249 ? -12.336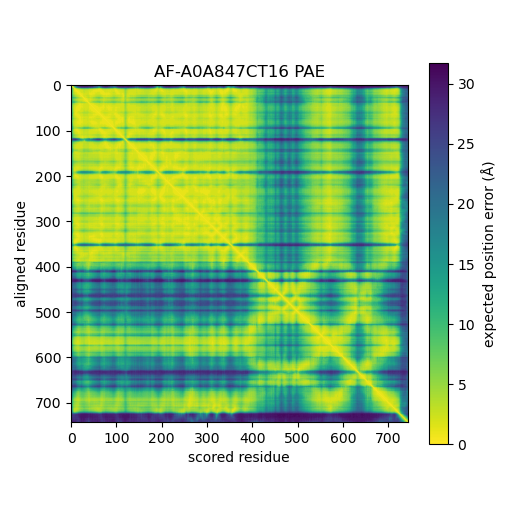 -1.757 25.394 1.00 94.31 249 VAL A C 1
ATOM 2001 O O . VAL A 1 249 ? -13.108 -0.952 24.873 1.00 94.31 249 VAL A O 1
ATOM 2004 N N . VAL A 1 250 ? -11.018 -1.701 25.200 1.00 96.44 250 VAL A N 1
ATOM 2005 C CA . VAL A 1 250 ? -10.384 -0.717 24.313 1.00 96.44 250 VAL A CA 1
ATOM 2006 C C . VAL A 1 250 ? -10.061 -1.363 22.973 1.00 96.44 250 VAL A C 1
ATOM 2008 O O . VAL A 1 250 ? -9.304 -2.331 22.918 1.00 96.44 250 VAL A O 1
ATOM 2011 N N . VAL A 1 251 ? -10.609 -0.796 21.902 1.00 97.00 251 VAL A N 1
ATOM 2012 C CA . VAL A 1 251 ? -10.327 -1.167 20.513 1.00 97.00 251 VAL A CA 1
ATOM 2013 C C . VAL A 1 251 ? -9.707 0.035 19.814 1.00 97.00 251 VAL A C 1
ATOM 2015 O O . VAL A 1 251 ? -10.272 1.129 19.841 1.00 97.00 251 VAL A O 1
ATOM 2018 N N . ALA A 1 252 ? -8.551 -0.151 19.184 1.00 98.62 252 ALA A N 1
ATOM 2019 C CA . ALA A 1 252 ? -7.960 0.869 18.327 1.00 98.62 252 ALA A CA 1
ATOM 2020 C C . ALA A 1 252 ? -8.274 0.589 16.851 1.00 98.62 252 ALA A C 1
ATOM 2022 O O . ALA A 1 252 ? -8.408 -0.566 16.445 1.00 98.62 252 ALA A O 1
ATOM 2023 N N . ILE A 1 253 ? -8.356 1.644 16.044 1.00 98.75 253 ILE A N 1
ATOM 2024 C CA . ILE A 1 253 ? -8.371 1.551 14.581 1.00 98.75 253 ILE A CA 1
ATOM 2025 C C . ILE A 1 253 ? -7.322 2.499 14.004 1.00 98.75 253 ILE A C 1
ATOM 2027 O O . ILE A 1 253 ? -7.162 3.624 14.481 1.00 98.75 253 ILE A O 1
ATOM 2031 N N . ALA A 1 254 ? -6.611 2.054 12.979 1.00 98.81 254 ALA A N 1
ATOM 2032 C CA . ALA A 1 254 ? -5.674 2.861 12.209 1.00 98.81 254 ALA A CA 1
ATOM 2033 C C . ALA A 1 254 ? -5.668 2.382 10.758 1.00 98.81 254 ALA A C 1
ATOM 2035 O O . ALA A 1 254 ? -6.228 1.339 10.453 1.00 98.81 254 ALA A O 1
ATOM 2036 N N . HIS A 1 255 ? -5.042 3.143 9.867 1.00 98.81 255 HIS A N 1
ATOM 2037 C CA . HIS A 1 255 ? -4.864 2.700 8.489 1.00 98.81 255 HIS A CA 1
ATOM 2038 C C . HIS A 1 255 ? -3.625 1.815 8.316 1.00 98.81 255 HIS A C 1
ATOM 2040 O O . HIS A 1 255 ? -3.734 0.685 7.861 1.00 98.81 255 HIS A O 1
ATOM 2046 N N . HIS A 1 256 ? -2.457 2.301 8.746 1.00 98.69 256 HIS A N 1
ATOM 2047 C CA . HIS A 1 256 ? -1.187 1.581 8.614 1.00 98.69 256 HIS A CA 1
ATOM 2048 C C . HIS A 1 256 ? -0.980 0.556 9.738 1.00 98.69 256 HIS A C 1
ATOM 2050 O O . HIS A 1 256 ? -1.386 0.804 10.878 1.00 98.69 256 HIS A O 1
ATOM 2056 N N . GLY A 1 257 ? -0.243 -0.519 9.440 1.00 98.25 257 GLY A N 1
ATOM 2057 C CA . GLY A 1 257 ? 0.178 -1.523 10.420 1.00 98.25 257 GLY A CA 1
ATOM 2058 C C . GLY A 1 257 ? 1.129 -0.974 11.494 1.00 98.25 257 GLY A C 1
ATOM 2059 O O . GLY A 1 257 ? 1.907 -0.042 11.275 1.00 98.25 257 GLY A O 1
ATOM 2060 N N . PHE A 1 258 ? 1.079 -1.560 12.681 1.00 98.38 258 PHE A N 1
ATOM 2061 C CA . PHE A 1 258 ? 1.869 -1.262 13.876 1.00 98.38 258 PHE A CA 1
ATOM 2062 C C . PHE A 1 258 ? 2.962 -2.297 14.140 1.00 98.38 258 PHE A C 1
ATOM 2064 O O . PHE A 1 258 ? 3.877 -2.013 14.918 1.00 98.38 258 PHE A O 1
ATOM 2071 N N . ILE A 1 259 ? 2.893 -3.463 13.501 1.00 97.81 259 ILE A N 1
ATOM 2072 C CA . ILE A 1 259 ? 3.941 -4.490 13.468 1.00 97.81 259 ILE A CA 1
ATOM 2073 C C . ILE A 1 259 ? 3.965 -5.177 12.0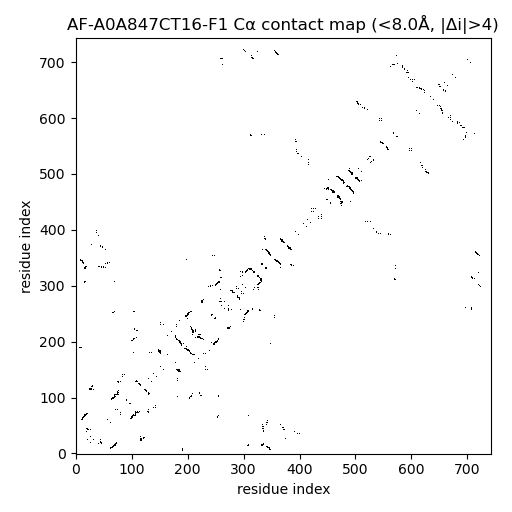89 1.00 97.81 259 ILE A C 1
ATOM 2075 O O . ILE A 1 259 ? 3.018 -5.035 11.323 1.00 97.81 259 ILE A O 1
ATOM 2079 N N . PRO A 1 260 ? 5.051 -5.884 11.726 1.00 97.50 260 PRO A N 1
ATOM 2080 C CA . PRO A 1 260 ? 5.104 -6.623 10.468 1.00 97.50 260 PRO A CA 1
ATOM 2081 C C . PRO A 1 260 ? 4.121 -7.810 10.415 1.00 97.50 260 PRO A C 1
ATOM 2083 O O . PRO A 1 260 ? 4.124 -8.654 11.309 1.00 97.50 260 PRO A O 1
ATOM 2086 N N . HIS A 1 261 ? 3.384 -7.905 9.313 1.00 97.06 261 HIS A N 1
ATOM 2087 C CA . HIS A 1 261 ? 2.459 -8.965 8.890 1.00 97.06 261 HIS A CA 1
ATOM 2088 C C . HIS A 1 261 ? 3.122 -10.052 8.028 1.00 97.06 261 HIS A C 1
ATOM 2090 O O . HIS A 1 261 ? 2.538 -11.074 7.721 1.00 97.06 261 HIS A O 1
ATOM 2096 N N . PHE A 1 262 ? 4.390 -9.874 7.650 1.00 95.06 262 PHE A N 1
ATOM 2097 C CA . PHE A 1 262 ? 5.191 -10.961 7.091 1.00 95.06 262 PHE A CA 1
ATOM 2098 C C . PHE A 1 262 ? 6.689 -10.702 7.279 1.00 95.06 262 PHE A C 1
ATOM 2100 O O . PHE A 1 262 ? 7.138 -9.585 7.582 1.00 95.06 262 PHE A O 1
ATOM 2107 N N . TYR A 1 263 ? 7.505 -11.736 7.064 1.00 94.81 263 TYR A N 1
ATOM 2108 C CA . TYR A 1 263 ? 8.956 -11.636 7.202 1.00 94.81 263 TYR A CA 1
ATOM 2109 C C . TYR A 1 263 ? 9.559 -10.573 6.264 1.00 94.81 263 TYR A C 1
ATOM 2111 O O . TYR A 1 263 ? 9.383 -10.630 5.049 1.00 94.81 263 TYR A O 1
ATOM 2119 N N . ASN A 1 264 ? 10.336 -9.628 6.802 1.00 92.75 264 ASN A N 1
ATOM 2120 C CA . ASN A 1 264 ? 10.956 -8.524 6.053 1.00 92.75 264 ASN A CA 1
ATOM 2121 C C . ASN A 1 264 ? 9.967 -7.543 5.379 1.00 92.75 264 ASN A C 1
ATOM 2123 O O . ASN A 1 264 ? 10.359 -6.825 4.448 1.00 92.75 264 ASN A O 1
ATOM 2127 N N . GLN A 1 265 ? 8.714 -7.432 5.840 1.00 94.06 265 GLN A N 1
ATOM 2128 C CA . GLN A 1 265 ? 7.813 -6.360 5.381 1.00 94.06 265 GLN A CA 1
ATOM 2129 C C . GLN A 1 265 ? 8.431 -4.971 5.573 1.00 94.06 265 GLN A C 1
ATOM 2131 O O . GLN A 1 265 ? 8.372 -4.131 4.679 1.00 94.06 265 GLN A O 1
ATOM 2136 N N . ASP A 1 266 ? 9.132 -4.748 6.681 1.00 91.19 266 ASP A N 1
ATOM 2137 C CA . ASP A 1 266 ? 9.864 -3.516 6.983 1.00 91.19 266 ASP A CA 1
ATOM 2138 C C . ASP A 1 266 ? 11.093 -3.281 6.084 1.00 91.19 266 ASP A C 1
ATOM 2140 O O . ASP A 1 266 ? 11.723 -2.225 6.143 1.00 91.19 266 ASP A O 1
ATOM 2144 N N . VAL A 1 267 ? 11.453 -4.235 5.228 1.00 89.44 267 VAL A N 1
ATOM 2145 C CA . VAL A 1 267 ? 12.509 -4.088 4.219 1.00 89.44 267 VAL A CA 1
ATOM 2146 C C . VAL A 1 267 ? 11.897 -3.847 2.845 1.00 89.44 267 VAL A C 1
ATOM 2148 O O . VAL A 1 267 ? 12.335 -2.936 2.137 1.00 89.44 267 VAL A O 1
ATOM 2151 N N . TYR A 1 268 ? 10.899 -4.650 2.469 1.00 86.25 268 TYR A N 1
ATOM 2152 C CA . TYR A 1 268 ? 10.338 -4.667 1.116 1.00 86.25 268 TYR A CA 1
ATOM 2153 C C . TYR A 1 268 ? 9.153 -3.717 0.932 1.00 86.25 268 TYR A C 1
ATOM 2155 O O . TYR A 1 268 ? 9.018 -3.125 -0.136 1.00 86.25 268 TYR A O 1
ATOM 2163 N N . LEU A 1 269 ? 8.340 -3.530 1.973 1.00 90.31 269 LEU A N 1
ATOM 2164 C CA . LEU A 1 269 ? 7.080 -2.783 1.980 1.00 90.31 269 LEU A CA 1
ATOM 2165 C C . LEU A 1 269 ? 7.029 -1.794 3.164 1.00 90.31 269 LEU A C 1
ATOM 2167 O O . LEU A 1 269 ? 6.023 -1.661 3.850 1.00 90.31 269 LEU A O 1
ATOM 2171 N N . LYS A 1 270 ? 8.124 -1.049 3.379 1.00 92.25 270 LYS A N 1
ATOM 2172 C CA . LYS A 1 270 ? 8.267 -0.044 4.455 1.00 92.25 270 LYS A CA 1
ATOM 2173 C C . LYS A 1 270 ? 7.081 0.905 4.651 1.00 92.25 270 LYS A C 1
ATOM 2175 O O . LYS A 1 270 ? 6.770 1.165 5.807 1.00 92.25 270 LYS A O 1
ATOM 2180 N N . PRO A 1 271 ? 6.464 1.469 3.591 1.00 94.69 271 PRO A N 1
ATOM 2181 C CA . PRO A 1 271 ? 5.364 2.413 3.775 1.00 94.69 271 PRO A CA 1
ATOM 2182 C C . PRO A 1 271 ? 4.144 1.794 4.466 1.00 94.69 271 PRO A C 1
ATOM 2184 O O . PRO A 1 271 ? 3.395 2.527 5.097 1.00 94.69 271 PRO A O 1
ATOM 2187 N N . TYR A 1 272 ? 4.002 0.463 4.417 1.00 95.81 272 TYR A N 1
ATOM 2188 C CA . TYR A 1 272 ? 2.790 -0.219 4.853 1.00 95.81 272 TYR A CA 1
ATOM 2189 C C . TYR A 1 272 ? 2.648 -0.392 6.369 1.00 95.81 272 TYR A C 1
ATOM 2191 O O . TYR A 1 272 ? 1.573 -0.710 6.870 1.00 95.81 272 TYR A O 1
ATOM 2199 N N . ILE A 1 273 ? 3.724 -0.130 7.104 1.00 96.44 273 ILE A N 1
ATOM 2200 C CA . ILE A 1 273 ? 3.745 -0.100 8.564 1.00 96.44 273 ILE A CA 1
ATOM 2201 C C . ILE A 1 273 ? 4.223 1.275 9.029 1.00 96.44 273 ILE A C 1
ATOM 2203 O O . ILE A 1 273 ? 4.996 1.954 8.345 1.00 96.44 273 ILE A O 1
ATOM 2207 N N . ILE A 1 274 ? 3.800 1.709 10.214 1.00 97.88 274 ILE A N 1
ATOM 2208 C CA . ILE A 1 274 ? 4.235 2.993 10.761 1.00 97.88 274 ILE A CA 1
ATOM 2209 C C . ILE A 1 274 ? 5.761 3.016 10.924 1.00 97.88 274 ILE A C 1
ATOM 2211 O O . ILE A 1 274 ? 6.375 2.102 11.473 1.00 97.88 274 ILE A O 1
ATOM 2215 N N . LYS A 1 275 ? 6.408 4.102 10.495 1.00 95.62 275 LYS A N 1
ATOM 2216 C CA . LYS A 1 275 ? 7.880 4.216 10.461 1.00 95.62 275 LYS A CA 1
ATOM 2217 C C . LYS A 1 275 ? 8.561 3.945 11.799 1.00 95.62 275 LYS A C 1
ATOM 2219 O O . LYS A 1 275 ? 9.698 3.489 11.838 1.00 95.62 275 LYS A O 1
ATOM 2224 N N . ASN A 1 276 ? 7.891 4.281 12.895 1.00 95.62 276 ASN A N 1
ATOM 2225 C CA . ASN A 1 276 ? 8.407 4.158 14.251 1.00 95.62 276 ASN A CA 1
ATOM 2226 C C . ASN A 1 276 ? 7.878 2.928 15.003 1.00 95.62 276 ASN A C 1
ATOM 2228 O O . ASN A 1 276 ? 7.942 2.917 16.232 1.00 95.62 276 ASN A O 1
ATOM 2232 N N . TRP A 1 277 ? 7.406 1.901 14.288 1.00 96.88 277 TRP A N 1
ATOM 2233 C CA . TRP A 1 277 ? 6.866 0.667 14.866 1.00 96.88 277 TRP A CA 1
ATOM 2234 C C . TRP A 1 277 ? 7.842 -0.015 15.842 1.00 96.88 277 TRP A C 1
ATOM 2236 O O . TRP A 1 277 ? 7.476 -0.346 16.968 1.00 96.88 277 TRP A O 1
ATOM 2246 N N . ASN A 1 278 ? 9.117 -0.144 15.452 1.00 96.00 278 ASN A N 1
ATOM 2247 C CA . ASN A 1 278 ? 10.169 -0.809 16.231 1.00 96.00 278 ASN A CA 1
ATOM 2248 C C . ASN A 1 278 ? 10.978 0.140 17.124 1.00 96.00 278 ASN A C 1
ATOM 2250 O O . ASN A 1 278 ? 11.940 -0.284 17.773 1.00 96.00 278 ASN A O 1
ATOM 2254 N N . LYS A 1 279 ? 10.626 1.430 17.172 1.00 96.62 279 LYS A N 1
ATOM 2255 C CA . LYS A 1 279 ? 11.348 2.403 17.991 1.00 96.62 279 LYS A CA 1
ATOM 2256 C C . LYS A 1 279 ? 11.092 2.114 19.467 1.00 96.62 279 LYS A C 1
ATOM 2258 O O . LYS A 1 279 ? 9.984 2.321 19.950 1.00 96.62 279 LYS A O 1
ATOM 2263 N N . ARG A 1 280 ? 12.138 1.730 20.204 1.00 96.19 280 ARG A N 1
ATOM 2264 C CA . ARG A 1 280 ? 12.105 1.702 21.674 1.00 96.19 280 ARG A CA 1
ATOM 2265 C C . ARG A 1 280 ? 12.288 3.116 22.225 1.00 96.19 280 ARG A C 1
ATOM 2267 O O . ARG A 1 280 ? 13.246 3.804 21.865 1.00 96.19 280 ARG A O 1
ATOM 2274 N N . PHE A 1 281 ? 11.364 3.581 23.062 1.00 94.25 281 PHE A N 1
ATOM 2275 C CA . PHE A 1 281 ? 11.407 4.944 23.595 1.00 94.25 281 PHE A CA 1
ATOM 2276 C C . PHE A 1 281 ? 12.294 5.046 24.838 1.00 94.25 281 PHE A C 1
ATOM 2278 O O . PHE A 1 281 ? 12.167 4.266 25.774 1.00 94.25 281 PHE A O 1
ATOM 2285 N N . THR A 1 282 ? 13.118 6.090 24.901 1.00 93.94 282 THR A N 1
ATOM 2286 C CA . THR A 1 282 ? 13.677 6.593 26.162 1.00 93.94 282 THR A CA 1
ATOM 2287 C C . THR A 1 282 ? 12.836 7.798 26.571 1.00 93.94 282 THR A C 1
ATOM 2289 O O . THR A 1 282 ? 12.892 8.839 25.915 1.00 93.94 282 THR A O 1
ATOM 2292 N N . ASN A 1 283 ? 11.986 7.651 27.590 1.00 92.56 283 ASN A N 1
ATOM 2293 C CA . ASN A 1 283 ? 11.051 8.695 28.020 1.00 92.56 283 ASN A CA 1
ATOM 2294 C C . ASN A 1 283 ? 10.874 8.685 29.538 1.00 92.56 283 ASN A C 1
ATOM 2296 O O . ASN A 1 283 ? 10.912 7.623 30.147 1.00 92.56 283 ASN A O 1
ATOM 2300 N N . GLU A 1 284 ? 10.624 9.850 30.131 1.00 92.62 284 GLU A N 1
ATOM 2301 C CA . GLU A 1 284 ? 10.302 9.961 31.560 1.00 92.62 284 GLU A CA 1
ATOM 2302 C C . GLU A 1 284 ? 8.965 9.297 31.915 1.00 92.62 284 GLU A C 1
ATOM 2304 O O . GLU A 1 284 ? 8.770 8.888 33.056 1.00 92.62 284 GLU A O 1
ATOM 2309 N N . ASP A 1 285 ? 8.055 9.155 30.944 1.00 92.88 285 ASP A N 1
ATOM 2310 C CA . ASP A 1 285 ? 6.829 8.382 31.121 1.00 92.88 285 ASP A CA 1
ATOM 2311 C C . ASP A 1 285 ? 7.164 6.878 31.226 1.00 92.88 285 ASP A C 1
ATOM 2313 O O . ASP A 1 285 ? 7.581 6.268 30.229 1.00 92.88 285 ASP A O 1
ATOM 2317 N N . PRO A 1 286 ? 6.962 6.239 32.396 1.00 92.38 286 PRO A N 1
ATOM 2318 C CA . PRO A 1 286 ? 7.301 4.832 32.600 1.00 92.38 286 PRO A CA 1
ATOM 2319 C C . PRO A 1 286 ? 6.465 3.889 31.726 1.00 92.38 286 PRO A C 1
ATOM 2321 O O . PRO A 1 286 ? 6.866 2.748 31.499 1.00 92.38 286 PRO A O 1
ATOM 2324 N N . ARG A 1 287 ? 5.329 4.351 31.183 1.00 94.62 287 ARG A N 1
ATOM 2325 C CA . ARG A 1 287 ? 4.531 3.577 30.222 1.00 94.62 287 ARG A CA 1
ATOM 2326 C C . ARG A 1 287 ? 5.263 3.363 28.899 1.00 94.62 287 ARG A C 1
ATOM 2328 O O . ARG A 1 287 ? 4.920 2.427 28.185 1.00 94.62 287 ARG A O 1
ATOM 2335 N N . LEU A 1 288 ? 6.244 4.212 28.583 1.00 95.50 288 LEU A N 1
ATOM 2336 C CA . LEU A 1 288 ? 6.973 4.226 27.314 1.00 95.50 288 LEU A CA 1
ATOM 2337 C C . LEU A 1 288 ? 8.425 3.752 27.442 1.00 95.50 288 LEU A C 1
ATOM 2339 O O . LEU A 1 288 ? 8.987 3.275 26.460 1.00 95.50 288 LEU A O 1
ATOM 2343 N N . MET A 1 289 ? 9.044 3.888 28.619 1.00 94.62 289 MET A N 1
ATOM 2344 C CA . MET A 1 289 ? 10.466 3.587 28.814 1.00 94.62 289 MET A CA 1
ATOM 2345 C C . MET A 1 289 ? 10.836 2.166 28.363 1.00 94.62 289 MET A C 1
ATOM 2347 O O . MET A 1 289 ? 10.325 1.179 28.886 1.00 94.62 289 MET A O 1
ATOM 2351 N N . GLY A 1 290 ? 11.757 2.073 27.404 1.00 95.19 290 GLY A N 1
ATOM 2352 C CA . GLY A 1 290 ? 12.263 0.826 26.835 1.00 95.19 290 GLY A CA 1
ATOM 2353 C C . GLY A 1 290 ? 11.286 0.096 25.913 1.00 95.19 290 GLY A C 1
ATOM 2354 O O . GLY A 1 290 ? 11.666 -0.935 25.366 1.00 95.19 290 GLY A O 1
ATOM 2355 N N . LYS A 1 291 ? 10.066 0.604 25.705 1.00 96.62 291 LYS A N 1
ATOM 2356 C CA . LYS A 1 291 ? 9.003 -0.076 24.950 1.00 96.62 291 LYS A CA 1
ATOM 2357 C C . LYS A 1 291 ? 8.874 0.461 23.533 1.00 96.62 291 LYS A C 1
ATOM 2359 O O . LYS A 1 291 ? 9.169 1.624 23.274 1.00 96.62 291 LYS A O 1
ATOM 2364 N N . THR A 1 292 ? 8.432 -0.396 22.626 1.00 97.81 292 THR A N 1
ATOM 2365 C CA . THR A 1 292 ? 7.850 -0.035 21.326 1.00 97.81 292 THR A CA 1
ATOM 2366 C C . THR A 1 292 ? 6.411 0.460 21.497 1.00 97.81 292 THR A C 1
ATOM 2368 O O . THR A 1 292 ? 5.855 0.393 22.595 1.00 97.81 292 THR A O 1
ATOM 2371 N N . ILE A 1 293 ? 5.784 0.952 20.423 1.00 98.12 293 ILE A N 1
ATOM 2372 C CA . ILE A 1 293 ? 4.373 1.374 20.468 1.00 98.12 293 ILE A CA 1
ATOM 2373 C C . ILE A 1 293 ? 3.462 0.189 20.797 1.00 98.12 293 ILE A C 1
ATOM 2375 O O . ILE A 1 293 ? 2.657 0.298 21.716 1.00 98.12 293 ILE A O 1
ATOM 2379 N N . ALA A 1 294 ? 3.635 -0.946 20.112 1.00 98.00 294 ALA A N 1
ATOM 2380 C CA . ALA A 1 294 ? 2.856 -2.162 20.347 1.00 98.00 294 ALA A CA 1
ATOM 2381 C C . ALA A 1 294 ? 2.979 -2.659 21.800 1.00 98.00 294 ALA A C 1
ATOM 2383 O O . ALA A 1 294 ? 1.979 -2.966 22.447 1.00 98.00 294 ALA A O 1
ATOM 2384 N N . GLU A 1 295 ? 4.195 -2.664 22.361 1.00 97.44 295 GLU A N 1
ATOM 2385 C CA . GLU A 1 295 ? 4.408 -3.039 23.766 1.00 97.44 295 GLU A CA 1
ATOM 2386 C C . GLU A 1 295 ? 3.780 -2.026 24.739 1.00 97.44 295 GLU A C 1
ATOM 2388 O O . GLU A 1 295 ? 3.196 -2.418 25.751 1.00 97.44 295 GLU A O 1
ATOM 2393 N N . ALA A 1 296 ? 3.874 -0.723 24.450 1.00 97.50 296 ALA A N 1
ATOM 2394 C CA . ALA A 1 296 ? 3.233 0.311 25.259 1.00 97.50 296 ALA A CA 1
ATOM 2395 C C . ALA A 1 296 ? 1.701 0.202 25.212 1.00 97.50 296 ALA A C 1
ATOM 2397 O O . ALA A 1 296 ? 1.053 0.385 26.241 1.00 97.50 296 ALA A O 1
ATOM 2398 N N . PHE A 1 297 ? 1.130 -0.122 24.053 1.00 97.88 297 PHE A N 1
ATOM 2399 C CA . PHE A 1 297 ? -0.298 -0.371 23.865 1.00 97.88 297 PHE A CA 1
ATOM 2400 C C . PHE A 1 297 ? -0.766 -1.582 24.674 1.00 97.88 297 PHE A C 1
ATOM 2402 O O . PHE A 1 297 ? -1.631 -1.421 25.540 1.00 97.88 297 PHE A O 1
ATOM 2409 N N . ALA A 1 298 ? -0.139 -2.749 24.492 1.00 96.38 298 ALA A N 1
ATOM 2410 C CA . ALA A 1 298 ? -0.491 -3.964 25.229 1.00 96.38 298 ALA A CA 1
ATOM 2411 C C . ALA A 1 298 ? -0.413 -3.772 26.750 1.00 96.38 298 ALA A C 1
ATOM 2413 O O . ALA A 1 298 ? -1.355 -4.098 27.472 1.00 96.38 298 ALA A O 1
ATOM 2414 N N . ASP A 1 299 ? 0.668 -3.168 27.248 1.00 95.88 299 ASP A N 1
ATOM 2415 C CA . ASP A 1 299 ? 0.852 -2.937 28.687 1.00 95.88 299 ASP A CA 1
ATOM 2416 C C . ASP A 1 299 ? -0.060 -1.849 29.270 1.00 95.88 299 ASP A C 1
ATOM 2418 O O . ASP A 1 299 ? -0.110 -1.657 30.486 1.00 95.88 299 ASP A O 1
ATOM 2422 N N . ASN A 1 300 ? -0.797 -1.140 28.419 1.00 94.88 300 ASN A N 1
ATOM 2423 C CA . ASN A 1 300 ? -1.810 -0.173 28.810 1.00 94.88 300 ASN A CA 1
ATOM 2424 C C . ASN A 1 300 ? -3.178 -0.553 28.234 1.00 94.88 300 ASN A C 1
ATOM 2426 O O . ASN A 1 300 ? -3.967 0.338 27.931 1.00 94.88 300 ASN A O 1
ATOM 2430 N N . GLY A 1 301 ? -3.475 -1.848 28.108 1.00 93.62 301 GLY A N 1
ATOM 2431 C CA . GLY A 1 301 ? -4.824 -2.365 27.860 1.00 93.62 301 GLY A CA 1
ATOM 2432 C C . GLY A 1 301 ? -5.385 -2.118 26.464 1.00 93.62 301 GLY A C 1
ATOM 2433 O O . GLY A 1 301 ? -6.582 -2.296 26.265 1.00 93.62 301 GLY A O 1
ATOM 2434 N N . ILE A 1 302 ? -4.547 -1.712 25.510 1.00 96.75 302 ILE A N 1
ATOM 2435 C CA . ILE A 1 302 ? -4.876 -1.699 24.085 1.00 96.75 302 ILE A CA 1
ATOM 2436 C C . ILE A 1 302 ? -4.284 -2.982 23.504 1.00 96.75 302 ILE A C 1
ATOM 2438 O O . ILE A 1 302 ? -3.139 -3.004 23.059 1.00 96.75 302 ILE A O 1
ATOM 2442 N N . SER A 1 303 ? -5.035 -4.076 23.585 1.00 96.06 303 SER A N 1
ATOM 2443 C CA . SER A 1 303 ? -4.565 -5.383 23.105 1.00 96.06 303 SER A CA 1
ATOM 2444 C C . SER A 1 303 ? -4.863 -5.635 21.635 1.00 96.06 303 SER A C 1
ATOM 2446 O O . SER A 1 303 ? -4.271 -6.546 21.075 1.00 96.06 303 SER A O 1
ATOM 2448 N N . VAL A 1 304 ? -5.761 -4.868 21.014 1.00 97.44 304 VAL A N 1
ATOM 2449 C CA . VAL A 1 304 ? -6.165 -5.071 19.619 1.00 97.44 304 VAL A CA 1
ATOM 2450 C C . VAL A 1 304 ? -6.228 -3.739 18.887 1.00 97.44 304 VAL A C 1
ATOM 2452 O O . VAL A 1 304 ? -6.812 -2.770 19.386 1.00 97.44 304 VAL A O 1
ATOM 2455 N N . ILE A 1 305 ? -5.651 -3.721 17.689 1.00 98.75 305 ILE A N 1
ATOM 2456 C CA . ILE A 1 305 ? -5.854 -2.684 16.686 1.00 98.75 305 ILE A CA 1
ATOM 2457 C C . ILE A 1 305 ? -6.360 -3.321 15.392 1.00 98.75 305 ILE A C 1
ATOM 2459 O O . ILE A 1 305 ? -5.903 -4.395 15.013 1.00 98.75 305 ILE A O 1
ATOM 2463 N N . PHE A 1 306 ? -7.305 -2.665 14.725 1.00 98.81 306 PHE A N 1
ATOM 2464 C CA . PHE A 1 306 ? -7.704 -3.023 13.366 1.00 98.81 306 PHE A CA 1
ATOM 2465 C C . PHE A 1 306 ? -7.030 -2.080 12.371 1.00 98.81 306 PHE A C 1
ATOM 2467 O O . PHE A 1 306 ? -7.092 -0.857 12.543 1.00 98.81 306 PHE A O 1
ATOM 2474 N N . THR A 1 307 ? -6.412 -2.656 11.344 1.00 98.81 307 THR A N 1
ATOM 2475 C CA . THR A 1 307 ? -5.630 -1.956 10.313 1.00 98.81 307 THR A CA 1
ATOM 2476 C C . THR A 1 307 ? -6.066 -2.365 8.901 1.00 98.81 307 THR A C 1
ATOM 2478 O O . THR A 1 307 ? -7.042 -3.109 8.732 1.00 98.81 307 THR A O 1
ATOM 2481 N N . GLY A 1 308 ? -5.426 -1.799 7.880 1.00 98.25 308 GLY A N 1
ATOM 2482 C CA . GLY A 1 308 ? -5.638 -2.105 6.463 1.00 98.25 308 GLY A CA 1
ATOM 2483 C C . GLY A 1 308 ? -4.387 -1.754 5.662 1.00 98.25 308 GLY A C 1
ATOM 2484 O O . GLY A 1 308 ? -3.275 -2.036 6.103 1.00 98.25 308 GLY A O 1
ATOM 2485 N N . HIS A 1 309 ? -4.563 -1.058 4.537 1.00 97.81 309 HIS A N 1
ATOM 2486 C CA . HIS A 1 309 ? -3.517 -0.449 3.708 1.00 97.81 309 HIS A CA 1
ATOM 2487 C C . HIS A 1 309 ? -2.678 -1.421 2.853 1.00 97.81 309 HIS A C 1
ATOM 2489 O O . HIS A 1 309 ? -2.413 -1.115 1.686 1.00 97.81 309 HIS A O 1
ATOM 2495 N N . MET A 1 310 ? -2.268 -2.604 3.339 1.00 94.88 310 MET A N 1
ATOM 2496 C CA . MET A 1 310 ? -1.618 -3.618 2.475 1.00 94.88 310 MET A CA 1
ATOM 2497 C C . MET A 1 310 ? -2.631 -4.420 1.655 1.00 94.88 310 MET A C 1
ATOM 2499 O O . MET A 1 310 ? -2.255 -5.053 0.663 1.00 94.88 310 MET A O 1
ATOM 2503 N N . HIS A 1 311 ? -3.914 -4.305 2.012 1.00 96.31 311 HIS A N 1
ATOM 2504 C CA . HIS A 1 311 ? -5.052 -5.010 1.428 1.00 96.31 311 HIS A CA 1
ATOM 2505 C C . HIS A 1 311 ? -5.051 -6.521 1.708 1.00 96.31 311 HIS A C 1
ATOM 2507 O O . HIS A 1 311 ? -5.803 -7.248 1.051 1.00 96.31 311 HIS A O 1
ATOM 2513 N N . ALA A 1 312 ? -4.240 -6.995 2.654 1.00 95.50 312 ALA A N 1
ATOM 2514 C CA . ALA A 1 312 ? -4.174 -8.404 3.017 1.00 95.50 312 ALA A CA 1
ATOM 2515 C C . ALA A 1 312 ? -5.104 -8.744 4.185 1.00 95.50 312 ALA A C 1
ATOM 2517 O O . ALA A 1 312 ? -5.520 -7.880 4.953 1.00 95.50 312 ALA A O 1
ATOM 2518 N N . GLN A 1 313 ? -5.457 -10.021 4.283 1.00 96.12 313 GLN A N 1
ATOM 2519 C CA . GLN A 1 313 ? -6.171 -10.577 5.423 1.00 96.12 313 GLN A CA 1
ATOM 2520 C C . GLN A 1 313 ? -5.156 -11.275 6.311 1.00 96.12 313 GLN A C 1
ATOM 2522 O O . GLN A 1 313 ? -4.851 -12.430 6.058 1.00 96.12 313 GLN A O 1
ATOM 2527 N N . ASP A 1 314 ? -4.656 -10.580 7.325 1.00 97.25 314 ASP A N 1
ATOM 2528 C CA . ASP A 1 314 ? -3.563 -11.095 8.151 1.00 97.25 314 ASP A CA 1
ATOM 2529 C C . ASP A 1 314 ? -3.716 -10.643 9.608 1.00 97.25 314 ASP A C 1
ATOM 2531 O O . ASP A 1 314 ? -4.330 -9.608 9.907 1.00 97.25 314 ASP A O 1
ATOM 2535 N N . ILE A 1 315 ? -3.187 -11.433 10.533 1.00 97.69 315 ILE A N 1
ATOM 2536 C CA . ILE A 1 315 ? -3.055 -11.076 11.938 1.00 97.69 315 ILE A CA 1
ATOM 2537 C C . ILE A 1 315 ? -1.585 -11.195 12.333 1.00 97.69 315 ILE A C 1
ATOM 2539 O O . ILE A 1 315 ? -0.963 -12.244 12.238 1.00 97.69 315 ILE A O 1
ATOM 2543 N N . ALA A 1 316 ? -1.055 -10.129 12.920 1.00 97.56 316 ALA A N 1
ATOM 2544 C CA . ALA A 1 316 ? 0.249 -10.148 13.556 1.00 97.56 316 ALA A CA 1
ATOM 2545 C C . ALA A 1 316 ? 0.103 -9.972 15.070 1.00 97.56 316 ALA A C 1
ATOM 2547 O O . ALA A 1 316 ? -0.834 -9.348 15.576 1.00 97.56 316 ALA A O 1
ATOM 2548 N N . LYS A 1 317 ? 1.056 -10.505 15.834 1.00 96.50 317 LYS A N 1
ATOM 2549 C CA . LYS A 1 317 ? 1.040 -10.481 17.299 1.00 96.50 317 LYS A CA 1
ATOM 2550 C C . LYS A 1 317 ? 2.357 -9.994 17.890 1.00 96.50 317 LYS A C 1
ATOM 2552 O O . LYS A 1 317 ? 3.434 -10.258 17.387 1.00 96.50 317 LYS A O 1
ATOM 2557 N N . VAL A 1 318 ? 2.306 -9.356 19.053 1.00 95.50 318 VAL A N 1
ATOM 2558 C CA . VAL A 1 318 ? 3.461 -9.286 19.957 1.00 95.50 318 VAL A CA 1
ATOM 2559 C C . VAL A 1 318 ? 3.031 -9.614 21.380 1.00 95.50 318 VAL A C 1
ATOM 2561 O O . VAL A 1 318 ? 1.935 -9.256 21.803 1.00 95.50 318 VAL A O 1
ATOM 2564 N N . THR A 1 319 ? 3.901 -10.272 22.143 1.00 94.44 319 THR A N 1
ATOM 2565 C CA . THR A 1 319 ? 3.719 -10.456 23.588 1.00 94.44 319 THR A CA 1
ATOM 2566 C C . THR A 1 319 ? 4.805 -9.690 24.330 1.00 94.44 319 THR A C 1
ATOM 2568 O O . THR A 1 319 ? 5.991 -9.820 24.027 1.00 94.44 319 THR A O 1
ATOM 2571 N N . THR A 1 320 ? 4.394 -8.855 25.281 1.00 94.56 320 THR A N 1
ATOM 2572 C CA . THR A 1 320 ? 5.301 -8.034 26.084 1.00 94.56 320 THR A CA 1
ATOM 2573 C C . THR A 1 320 ? 5.971 -8.861 27.177 1.00 94.56 320 THR A C 1
ATOM 2575 O O . THR A 1 320 ? 5.545 -9.966 27.511 1.00 94.56 320 THR A O 1
ATOM 2578 N N . ILE A 1 321 ? 6.996 -8.291 27.813 1.00 90.69 321 ILE A N 1
ATOM 2579 C CA . ILE A 1 321 ? 7.635 -8.897 28.990 1.00 90.69 321 ILE A CA 1
ATOM 2580 C C . ILE A 1 321 ? 6.675 -9.064 30.182 1.00 90.69 321 ILE A C 1
ATOM 2582 O O . ILE A 1 321 ? 6.895 -9.924 31.030 1.00 90.69 321 ILE A O 1
ATOM 2586 N N . ASN A 1 322 ? 5.599 -8.271 30.234 1.00 89.38 322 ASN A N 1
ATOM 2587 C CA . ASN A 1 322 ? 4.557 -8.370 31.257 1.00 89.38 322 ASN A CA 1
ATOM 2588 C C . ASN A 1 322 ? 3.480 -9.408 30.903 1.00 89.38 322 ASN A C 1
ATOM 2590 O O . ASN A 1 322 ? 2.466 -9.494 31.597 1.00 89.38 322 ASN A O 1
ATOM 2594 N N . ASP A 1 323 ? 3.701 -10.192 29.842 1.00 91.94 323 ASP A N 1
ATOM 2595 C CA . ASP A 1 323 ? 2.785 -11.221 29.349 1.00 91.94 323 ASP A CA 1
ATOM 2596 C C . ASP A 1 323 ? 1.421 -10.651 28.914 1.00 91.94 323 ASP A C 1
ATOM 2598 O O . ASP A 1 323 ? 0.389 -11.316 28.994 1.00 91.94 323 ASP A O 1
ATOM 2602 N N . ASN A 1 324 ? 1.419 -9.395 28.450 1.00 94.12 324 ASN A N 1
ATOM 2603 C CA . ASN A 1 324 ? 0.293 -8.796 27.741 1.00 94.12 324 ASN A CA 1
ATOM 2604 C C . ASN A 1 324 ? 0.485 -9.008 26.237 1.00 94.12 324 ASN A C 1
ATOM 2606 O O . ASN A 1 324 ? 1.602 -8.904 25.730 1.00 94.12 324 ASN A O 1
ATOM 2610 N N . SER A 1 325 ? -0.594 -9.289 25.510 1.00 94.44 325 SER A N 1
ATOM 2611 C CA . SER A 1 325 ? -0.546 -9.443 24.051 1.00 94.44 325 SER A CA 1
ATOM 2612 C C . SER A 1 325 ? -1.109 -8.215 23.337 1.00 94.44 325 SER A C 1
ATOM 2614 O O . SER A 1 325 ? -2.075 -7.608 23.804 1.00 94.44 325 SER A O 1
ATOM 2616 N N . PHE A 1 326 ? -0.490 -7.884 22.208 1.00 97.50 326 PHE A N 1
ATOM 2617 C CA . PHE A 1 326 ? -0.955 -6.939 21.201 1.00 97.50 326 PHE A CA 1
ATOM 2618 C C . PHE A 1 326 ? -1.221 -7.709 19.910 1.00 97.50 326 PHE A C 1
ATOM 2620 O O . PHE A 1 326 ? -0.354 -8.475 19.491 1.00 97.50 326 PHE A O 1
ATOM 2627 N N . TYR A 1 327 ? -2.376 -7.494 19.296 1.00 98.25 327 TYR A N 1
ATOM 2628 C CA . TYR A 1 327 ? -2.750 -8.043 18.001 1.00 98.25 327 TYR A CA 1
ATOM 2629 C C . TYR A 1 327 ? -3.002 -6.892 17.036 1.00 98.25 327 TYR A C 1
ATOM 2631 O O . TYR A 1 327 ? -3.809 -6.002 17.320 1.00 98.25 327 TYR A O 1
ATOM 2639 N N . ASP A 1 328 ? -2.299 -6.929 15.916 1.00 98.62 328 ASP A N 1
ATOM 2640 C CA . ASP A 1 328 ? -2.548 -6.090 14.757 1.00 98.62 328 ASP A CA 1
ATOM 2641 C C . ASP A 1 328 ? -3.353 -6.908 13.758 1.00 98.62 328 ASP A C 1
ATOM 2643 O O . ASP A 1 328 ? -2.904 -7.962 13.316 1.00 98.62 328 ASP A O 1
ATOM 2647 N N . ILE A 1 329 ? -4.589 -6.489 13.511 1.00 98.56 329 ILE A N 1
ATOM 2648 C CA . ILE A 1 329 ? -5.574 -7.256 12.755 1.00 98.56 329 ILE A CA 1
ATOM 2649 C C . ILE A 1 329 ? -5.826 -6.512 11.443 1.00 98.56 329 ILE A C 1
ATOM 2651 O O . ILE A 1 329 ? -6.699 -5.638 11.364 1.00 98.56 329 ILE A O 1
ATOM 2655 N N . GLU A 1 330 ? -5.051 -6.860 10.417 1.00 98.44 330 GLU A N 1
ATOM 2656 C CA . GLU A 1 330 ? -5.123 -6.239 9.098 1.00 98.44 330 GLU A CA 1
ATOM 2657 C C . GLU A 1 330 ? -6.302 -6.817 8.321 1.00 98.44 330 GLU A C 1
ATOM 2659 O O . GLU A 1 330 ? -6.446 -8.036 8.187 1.00 98.44 330 GLU A O 1
ATOM 2664 N N . THR A 1 331 ? -7.201 -5.943 7.867 1.00 98.44 331 THR A N 1
ATOM 2665 C CA . THR A 1 331 ? -8.373 -6.336 7.081 1.00 98.44 331 THR A CA 1
ATOM 2666 C C . THR A 1 331 ? -8.166 -6.002 5.611 1.00 98.44 331 THR A C 1
ATOM 2668 O O . THR A 1 331 ? -7.873 -4.858 5.274 1.00 98.44 331 THR A O 1
ATOM 2671 N N . GLY A 1 332 ? -8.384 -6.982 4.735 1.00 97.62 332 GLY A N 1
ATOM 2672 C CA . GLY A 1 332 ? -8.205 -6.806 3.299 1.00 97.62 332 GLY A CA 1
ATOM 2673 C C . GLY A 1 332 ? -9.205 -5.829 2.672 1.00 97.62 332 GLY A C 1
ATOM 2674 O O . GLY A 1 332 ? -10.256 -5.513 3.234 1.00 97.62 332 GLY A O 1
ATOM 2675 N N . SER A 1 333 ? -8.887 -5.364 1.465 1.00 97.81 333 SER A N 1
ATOM 2676 C CA . SER A 1 333 ? -9.692 -4.361 0.760 1.00 97.81 333 SER A CA 1
ATOM 2677 C C . SER A 1 333 ? -10.962 -4.942 0.151 1.00 97.81 333 SER A C 1
ATOM 2679 O O . SER A 1 333 ? -10.920 -5.947 -0.562 1.00 97.81 333 SER A O 1
ATOM 2681 N N . VAL A 1 334 ? -12.085 -4.235 0.301 1.00 97.75 334 VAL A N 1
ATOM 2682 C CA . VAL A 1 334 ? -13.358 -4.617 -0.342 1.00 97.75 334 VAL A CA 1
ATOM 2683 C C . VAL A 1 334 ? -13.331 -4.504 -1.874 1.00 97.75 334 VAL A C 1
ATOM 2685 O O . VAL A 1 334 ? -14.249 -4.997 -2.526 1.00 97.75 334 VAL A O 1
ATOM 2688 N N . VAL A 1 335 ? -12.293 -3.893 -2.467 1.00 97.25 335 VAL A N 1
ATOM 2689 C CA . VAL A 1 335 ? -12.133 -3.739 -3.928 1.00 97.25 335 VAL A CA 1
ATOM 2690 C C . VAL A 1 335 ? -10.920 -4.457 -4.516 1.00 97.25 335 VAL A C 1
ATOM 2692 O O . VAL A 1 335 ? -10.616 -4.276 -5.696 1.00 97.25 335 VAL A O 1
ATOM 2695 N N . THR A 1 336 ? -10.230 -5.295 -3.746 1.00 95.38 336 THR A N 1
ATOM 2696 C CA . THR A 1 336 ? -9.240 -6.241 -4.282 1.00 95.38 336 THR A CA 1
ATOM 2697 C C . THR A 1 336 ? -9.571 -7.653 -3.841 1.00 95.38 336 THR A C 1
ATOM 2699 O O . THR A 1 336 ? -10.304 -7.863 -2.881 1.00 95.38 336 THR A O 1
ATOM 2702 N N . TYR A 1 337 ? -9.028 -8.649 -4.538 1.00 95.75 337 TYR A N 1
ATOM 2703 C CA . TYR A 1 337 ? -9.141 -10.035 -4.093 1.00 95.75 337 TYR A CA 1
ATOM 2704 C C . TYR A 1 337 ? -8.741 -10.168 -2.606 1.00 95.75 337 TYR A C 1
ATOM 2706 O O . TYR A 1 337 ? -7.739 -9.565 -2.228 1.00 95.75 337 TYR A O 1
ATOM 2714 N N . PRO A 1 338 ? -9.466 -10.933 -1.768 1.00 96.25 338 PRO A N 1
ATOM 2715 C CA . PRO A 1 338 ? -10.657 -11.744 -2.067 1.00 96.25 338 PRO A CA 1
ATOM 2716 C C . PRO A 1 338 ? -12.012 -11.047 -1.803 1.00 96.25 338 PRO A C 1
ATOM 2718 O O . PRO A 1 338 ? -13.032 -11.736 -1.748 1.00 96.25 338 PRO A O 1
ATOM 2721 N N . LEU A 1 339 ? -12.049 -9.718 -1.650 1.00 97.69 339 LEU A N 1
ATOM 2722 C CA . LEU A 1 339 ? -13.234 -8.910 -1.305 1.00 97.69 339 LEU A CA 1
ATOM 2723 C C . LEU A 1 339 ? -13.805 -9.211 0.103 1.00 97.69 339 LEU A C 1
ATOM 2725 O O . LEU A 1 339 ? -14.980 -9.586 0.216 1.00 97.69 339 LEU A O 1
ATOM 2729 N N . PRO A 1 340 ? -12.996 -9.131 1.178 1.00 97.88 340 PRO A N 1
ATOM 2730 C CA . PRO A 1 340 ? -13.416 -9.541 2.512 1.00 97.88 340 PRO A CA 1
ATOM 2731 C C . PRO A 1 340 ? -14.241 -8.497 3.275 1.00 97.88 340 PRO A C 1
ATOM 2733 O O . PRO A 1 340 ? -14.101 -7.291 3.096 1.00 97.88 340 PRO A O 1
ATOM 2736 N N . VAL A 1 341 ? -15.031 -8.998 4.220 1.00 98.56 341 VAL A N 1
ATOM 2737 C CA . VAL A 1 341 ? -15.585 -8.286 5.373 1.00 98.56 341 VAL A CA 1
ATOM 2738 C C . VAL A 1 341 ? -15.276 -9.133 6.604 1.00 98.56 341 VAL A C 1
ATOM 2740 O O . VAL A 1 341 ? -15.585 -10.326 6.628 1.00 98.56 341 VAL A O 1
ATOM 2743 N N . ARG A 1 342 ? -14.678 -8.537 7.637 1.00 98.19 342 ARG A N 1
ATOM 2744 C CA . ARG A 1 342 ? -14.390 -9.240 8.894 1.00 98.19 342 ARG A CA 1
ATOM 2745 C C . ARG A 1 342 ? -15.504 -8.974 9.904 1.00 98.19 342 ARG A C 1
ATOM 2747 O O . ARG A 1 342 ? -15.932 -7.838 10.080 1.00 98.19 342 ARG A O 1
ATOM 2754 N N . HIS A 1 343 ? -15.973 -10.011 10.576 1.00 98.56 343 HIS A N 1
ATOM 2755 C CA . HIS A 1 343 ? -17.014 -9.981 11.595 1.00 98.56 343 HIS A CA 1
ATOM 2756 C C . HIS A 1 343 ? -16.427 -10.384 12.942 1.00 98.56 343 HIS A C 1
ATOM 2758 O O . HIS A 1 343 ? -15.690 -11.362 13.033 1.00 98.56 343 HIS A O 1
ATOM 2764 N N . ILE A 1 344 ? -16.772 -9.640 13.987 1.00 98.19 344 ILE A N 1
ATOM 2765 C CA . ILE A 1 344 ? -16.290 -9.851 15.345 1.00 98.19 344 ILE A CA 1
ATOM 2766 C C . ILE A 1 344 ? -17.476 -9.878 16.302 1.00 98.19 344 ILE A C 1
ATOM 2768 O O . ILE A 1 344 ? -18.314 -8.972 16.299 1.00 98.19 344 ILE A O 1
ATOM 2772 N N . VAL A 1 345 ? -17.522 -10.890 17.162 1.00 97.62 345 VAL A N 1
ATOM 2773 C CA . VAL A 1 345 ? -18.356 -10.886 18.366 1.00 97.62 345 VAL A CA 1
ATOM 2774 C C . VAL A 1 345 ? -17.451 -10.589 19.552 1.00 97.62 345 VAL A C 1
ATOM 2776 O O . VAL A 1 345 ? -16.632 -11.418 19.948 1.00 97.62 345 VAL A O 1
ATOM 2779 N N . LEU A 1 346 ? -17.586 -9.387 20.111 1.00 95.94 346 LEU A N 1
ATOM 2780 C CA . LEU A 1 346 ? -16.855 -8.969 21.301 1.00 95.94 346 LEU A CA 1
ATOM 2781 C C . LEU A 1 346 ? -17.705 -9.266 22.530 1.00 95.94 346 LEU A C 1
ATOM 2783 O O . LEU A 1 346 ? -18.828 -8.776 22.644 1.00 95.94 346 LEU A O 1
ATOM 2787 N N . THR A 1 347 ? -17.150 -10.038 23.461 1.00 93.88 347 THR A N 1
ATOM 2788 C CA . THR A 1 347 ? -17.805 -10.386 24.727 1.00 93.88 347 THR A CA 1
ATOM 2789 C C . THR A 1 347 ? -17.014 -9.805 25.890 1.00 93.88 347 THR A C 1
ATOM 2791 O O . THR A 1 347 ? -15.915 -10.271 26.188 1.00 93.88 347 THR A O 1
ATOM 2794 N N . ASN A 1 348 ? -17.561 -8.799 26.574 1.00 90.44 348 ASN A N 1
ATOM 2795 C CA . ASN A 1 348 ? -16.927 -8.232 27.766 1.00 90.44 348 ASN A CA 1
ATOM 2796 C C . ASN A 1 348 ? -17.216 -9.117 28.994 1.00 90.44 348 ASN A C 1
ATOM 2798 O O . ASN A 1 348 ? -18.344 -9.584 29.196 1.00 90.44 348 ASN A O 1
ATOM 2802 N N . ASN A 1 349 ? -16.216 -9.355 29.840 1.00 86.19 349 ASN A N 1
ATOM 2803 C CA . ASN A 1 349 ? -16.407 -10.073 31.093 1.00 86.19 349 ASN A CA 1
ATOM 2804 C C . ASN A 1 349 ? -16.911 -9.118 32.185 1.00 86.19 349 ASN A C 1
ATOM 2806 O O . ASN A 1 349 ? -16.135 -8.408 32.823 1.00 86.19 349 ASN A O 1
ATOM 2810 N N . LEU A 1 350 ? -18.220 -9.162 32.448 1.00 80.81 350 LEU A N 1
ATOM 2811 C CA . LEU A 1 350 ? -18.884 -8.320 33.449 1.00 80.81 350 LEU A CA 1
ATOM 2812 C C . LEU A 1 350 ? -18.485 -8.616 34.905 1.00 80.81 350 LEU A C 1
ATOM 2814 O O . LEU A 1 350 ? -18.847 -7.836 35.785 1.00 80.81 350 LEU A O 1
ATOM 2818 N N . GLU A 1 351 ? -17.810 -9.736 35.164 1.00 74.19 351 GLU A N 1
ATOM 2819 C CA . GLU A 1 351 ? -17.342 -10.147 36.494 1.00 74.19 351 GLU A CA 1
ATOM 2820 C C . GLU A 1 351 ? -15.862 -9.802 36.723 1.00 74.19 351 GLU A C 1
ATOM 2822 O O . GLU A 1 351 ? -15.364 -9.911 37.843 1.00 74.19 351 GLU A O 1
ATOM 2827 N N . SER A 1 352 ? -15.144 -9.380 35.677 1.00 68.50 352 SER A N 1
ATOM 2828 C CA . SER A 1 352 ? -13.741 -8.986 35.775 1.00 68.50 352 SER A CA 1
ATOM 2829 C C . SER A 1 352 ? -13.606 -7.496 36.080 1.00 68.50 352 SER A C 1
ATOM 2831 O O . SER A 1 352 ? -14.076 -6.654 35.322 1.00 68.50 352 SER A O 1
ATOM 2833 N N . GLU A 1 353 ? -12.857 -7.159 37.133 1.00 65.88 353 GLU A N 1
ATOM 2834 C CA . GLU A 1 353 ? -12.421 -5.779 37.415 1.00 65.88 353 GLU A CA 1
ATOM 2835 C C . GLU A 1 353 ? -11.217 -5.340 36.552 1.00 65.88 353 GLU A C 1
ATOM 2837 O O . GLU A 1 353 ? -10.628 -4.288 36.789 1.00 65.88 353 GLU A O 1
ATOM 2842 N N . LYS A 1 354 ? -10.796 -6.158 35.575 1.00 70.12 354 LYS A N 1
ATOM 2843 C CA . LYS A 1 354 ? -9.604 -5.917 34.738 1.00 70.12 354 LYS A CA 1
ATOM 2844 C C . LYS A 1 354 ? -9.907 -5.795 33.248 1.00 70.12 354 LYS A C 1
ATOM 2846 O O . LYS A 1 354 ? -8.990 -5.899 32.442 1.00 70.12 354 LYS A O 1
ATOM 2851 N N . SER A 1 355 ? -11.170 -5.562 32.875 1.00 73.62 355 SER A N 1
ATOM 2852 C CA . SER A 1 355 ? -11.583 -5.439 31.465 1.00 73.62 355 SER A CA 1
ATOM 2853 C C . SER A 1 355 ? -11.159 -6.649 30.615 1.00 73.62 355 SER A C 1
ATOM 2855 O O . SER A 1 355 ? -10.673 -6.482 29.502 1.00 73.62 355 SER A O 1
ATOM 2857 N N . ASN A 1 356 ? -11.282 -7.872 31.148 1.00 87.81 356 ASN A N 1
ATOM 2858 C CA . ASN A 1 356 ? -11.029 -9.081 30.356 1.00 87.81 356 ASN A CA 1
ATOM 2859 C C . ASN A 1 356 ? -12.162 -9.273 29.343 1.00 87.81 356 ASN A C 1
ATOM 2861 O O . ASN A 1 356 ? -13.325 -9.038 29.669 1.00 87.81 356 ASN A O 1
ATOM 2865 N N . TYR A 1 357 ? -11.847 -9.751 28.147 1.00 92.75 357 TYR A N 1
ATOM 2866 C CA . TYR A 1 357 ? -12.844 -9.968 27.100 1.00 92.75 357 TYR A CA 1
ATOM 2867 C C . TYR A 1 357 ? -12.420 -11.088 26.162 1.00 92.75 357 TYR A C 1
ATOM 2869 O O . TYR A 1 357 ? -11.257 -11.498 26.147 1.00 92.75 357 TYR A O 1
ATOM 2877 N N . SER A 1 358 ? -13.369 -11.569 25.368 1.00 94.88 358 SER A N 1
ATOM 2878 C CA . SER A 1 358 ? -13.078 -12.434 24.234 1.00 94.88 358 SER A CA 1
ATOM 2879 C C . SER A 1 358 ? -13.528 -11.809 22.923 1.00 94.88 358 SER A C 1
ATOM 2881 O O . SER A 1 358 ? -14.461 -10.999 22.890 1.00 94.88 358 SER A O 1
ATOM 2883 N N . LEU A 1 359 ? -12.841 -12.186 21.848 1.00 96.38 359 LEU A N 1
ATOM 2884 C CA . LEU A 1 359 ? -13.194 -11.848 20.475 1.00 96.38 359 LEU A CA 1
ATOM 2885 C C . LEU A 1 359 ? -13.337 -13.144 19.686 1.00 96.38 359 LEU A C 1
ATOM 2887 O O . LEU A 1 359 ? -12.397 -13.931 19.638 1.00 96.38 359 LEU A O 1
ATOM 2891 N N . ASP A 1 360 ? -14.490 -13.344 19.064 1.00 97.62 360 ASP A N 1
ATOM 2892 C CA . ASP A 1 360 ? -14.696 -14.369 18.039 1.00 97.62 360 ASP A CA 1
ATOM 2893 C C . ASP A 1 360 ? -14.689 -13.675 16.677 1.00 97.62 360 ASP A C 1
ATOM 2895 O O . ASP A 1 360 ? -15.549 -12.830 16.420 1.00 97.62 360 ASP A O 1
ATOM 2899 N N . ILE A 1 361 ? -13.678 -13.958 15.857 1.00 97.38 361 ILE A N 1
ATOM 2900 C CA . ILE A 1 361 ? -13.423 -13.297 14.578 1.00 97.38 361 ILE A CA 1
ATOM 2901 C C . ILE A 1 361 ? -13.644 -14.286 13.442 1.00 97.38 361 ILE A C 1
ATOM 2903 O O . ILE A 1 361 ? -13.061 -15.368 13.425 1.00 97.38 361 ILE A O 1
ATOM 2907 N N . SER A 1 362 ? -14.420 -13.867 12.446 1.00 97.75 362 SER A N 1
ATOM 2908 C CA . SER A 1 362 ? -14.637 -14.603 11.201 1.00 97.75 362 SER A CA 1
ATOM 2909 C C . SER A 1 362 ? -14.604 -13.670 9.991 1.00 97.75 362 SER A C 1
ATOM 2911 O O . SER A 1 362 ? -14.984 -12.508 10.097 1.00 97.75 362 SER A O 1
ATOM 2913 N N . SER A 1 363 ? -14.186 -14.163 8.830 1.00 97.38 363 SER A N 1
ATOM 2914 C CA . SER A 1 363 ? -14.248 -13.422 7.562 1.00 97.38 363 SER A CA 1
ATOM 2915 C C . SER A 1 363 ? -15.344 -13.975 6.646 1.00 97.38 363 SER A C 1
ATOM 2917 O O . SER A 1 363 ? -15.426 -15.183 6.412 1.00 97.38 363 SER A O 1
ATOM 2919 N N . GLU A 1 364 ? -16.161 -13.091 6.071 1.00 97.38 364 GLU A N 1
ATOM 2920 C CA . GLU A 1 364 ? -17.029 -13.383 4.923 1.00 97.38 364 GLU A CA 1
ATOM 2921 C C . GLU A 1 364 ? -16.503 -12.628 3.689 1.00 97.38 364 GLU A C 1
ATOM 2923 O O . GLU A 1 364 ? -15.814 -11.621 3.808 1.00 97.38 364 GLU A O 1
ATOM 2928 N N . PHE A 1 365 ? -16.788 -13.122 2.484 1.00 97.06 365 PHE A N 1
ATOM 2929 C CA . PHE A 1 365 ? -16.306 -12.527 1.233 1.00 97.06 365 PHE A CA 1
ATOM 2930 C C . PHE A 1 365 ? -17.480 -12.196 0.316 1.00 97.06 365 PHE A C 1
ATOM 2932 O O . PHE A 1 365 ? -18.429 -12.984 0.219 1.00 97.06 365 PHE A O 1
ATOM 2939 N N . ILE A 1 366 ? -17.402 -11.076 -0.403 1.00 98.00 366 ILE A N 1
ATOM 2940 C CA . ILE A 1 366 ? -18.433 -10.661 -1.360 1.00 98.00 366 ILE A CA 1
ATOM 2941 C C . ILE A 1 366 ? -18.466 -11.659 -2.524 1.00 98.00 366 ILE A C 1
ATOM 2943 O O . ILE A 1 366 ? -17.525 -11.784 -3.308 1.00 98.00 366 ILE A O 1
ATOM 2947 N N . LYS A 1 367 ? -19.572 -12.404 -2.633 1.00 96.31 367 LYS A N 1
ATOM 2948 C CA . LYS A 1 367 ? -19.745 -13.450 -3.656 1.00 96.31 367 LYS A CA 1
ATOM 2949 C C . LYS A 1 367 ? -20.426 -12.943 -4.914 1.00 96.31 367 LYS A C 1
ATOM 2951 O O . LYS A 1 367 ? -20.000 -13.313 -6.002 1.00 96.31 367 LYS A O 1
ATOM 2956 N N . ASN A 1 368 ? -21.475 -12.140 -4.755 1.00 96.19 368 ASN A N 1
ATOM 2957 C CA . ASN A 1 368 ? -22.271 -11.637 -5.864 1.00 96.19 368 ASN A CA 1
ATOM 2958 C C . ASN A 1 368 ? -22.438 -10.128 -5.736 1.00 96.19 368 ASN A C 1
ATOM 2960 O O . ASN A 1 368 ? -22.657 -9.645 -4.626 1.00 96.19 368 ASN A O 1
ATOM 2964 N N . PHE A 1 369 ? -22.348 -9.417 -6.852 1.00 97.06 369 PHE A N 1
ATOM 2965 C CA . PHE A 1 369 ? -22.631 -7.989 -6.930 1.00 97.06 369 PHE A CA 1
ATOM 2966 C C . PHE A 1 369 ? -23.002 -7.609 -8.364 1.00 97.06 369 PHE A C 1
ATOM 2968 O O . PHE A 1 369 ? -22.532 -8.230 -9.323 1.00 97.06 369 PHE A O 1
ATOM 2975 N N . ASP A 1 370 ? -23.823 -6.573 -8.489 1.00 97.56 370 ASP A N 1
ATOM 2976 C CA . ASP A 1 370 ? -24.228 -5.987 -9.762 1.00 97.56 370 ASP A CA 1
ATOM 2977 C C . ASP A 1 370 ? -23.587 -4.606 -9.896 1.00 97.56 370 ASP A C 1
ATOM 2979 O O . ASP A 1 370 ? -23.624 -3.806 -8.960 1.00 97.56 370 ASP A O 1
ATOM 2983 N N . TYR A 1 371 ? -22.981 -4.315 -11.045 1.00 97.38 371 TYR A N 1
ATOM 2984 C CA . TYR A 1 371 ? -22.361 -3.015 -11.302 1.00 97.38 371 TYR A CA 1
ATOM 2985 C C . TYR A 1 371 ? -22.611 -2.543 -12.732 1.00 97.38 371 TYR A C 1
ATOM 2987 O O . TYR A 1 371 ? -22.923 -3.326 -13.628 1.00 97.38 371 TYR A O 1
ATOM 2995 N N . ILE A 1 372 ? -22.452 -1.240 -12.956 1.00 95.88 372 ILE A N 1
ATOM 2996 C CA . ILE A 1 372 ? -22.566 -0.640 -14.285 1.00 95.88 372 ILE A CA 1
ATOM 2997 C C . ILE A 1 372 ? -21.166 -0.504 -14.876 1.00 95.88 372 ILE A C 1
ATOM 2999 O O . ILE A 1 372 ? -20.359 0.292 -14.389 1.00 95.88 372 ILE A O 1
ATOM 3003 N N . ASN A 1 373 ? -20.892 -1.225 -15.960 1.00 93.81 373 ASN A N 1
ATOM 3004 C CA . ASN A 1 373 ? -19.595 -1.185 -16.627 1.00 93.81 373 ASN A CA 1
ATOM 3005 C C . ASN A 1 373 ? -19.365 0.128 -17.414 1.00 93.81 373 ASN A C 1
ATOM 3007 O O . ASN A 1 373 ? -20.206 1.035 -17.441 1.00 93.81 373 ASN A O 1
ATOM 3011 N N . LEU A 1 374 ? -18.206 0.234 -18.072 1.00 92.00 374 LEU A N 1
ATOM 3012 C CA . LEU A 1 374 ? -17.820 1.416 -18.859 1.00 92.00 374 LEU A CA 1
ATOM 3013 C C . LEU A 1 374 ? -18.698 1.670 -20.092 1.00 92.00 374 LEU A C 1
ATOM 3015 O O . LEU A 1 374 ? -18.785 2.809 -20.545 1.00 92.00 374 LEU A O 1
ATOM 3019 N N . ASP A 1 375 ? -19.379 0.639 -20.592 1.00 91.44 375 ASP A N 1
ATOM 3020 C CA . ASP A 1 375 ? -20.332 0.732 -21.703 1.00 91.44 375 ASP A CA 1
ATOM 3021 C C . ASP A 1 375 ? -21.756 1.079 -21.223 1.00 91.44 375 ASP A C 1
ATOM 3023 O O . ASP A 1 375 ? -22.702 1.046 -22.009 1.00 91.44 375 ASP A O 1
ATOM 3027 N N . ASN A 1 376 ? -21.917 1.415 -19.936 1.00 90.44 376 ASN A N 1
ATOM 3028 C CA . ASN A 1 376 ? -23.193 1.665 -19.259 1.00 90.44 376 ASN A CA 1
ATOM 3029 C C . ASN A 1 376 ? -24.152 0.461 -19.244 1.00 90.44 376 ASN A C 1
ATOM 3031 O O . ASN A 1 376 ? -25.363 0.639 -19.117 1.00 90.44 376 ASN A O 1
ATOM 3035 N N . ASN A 1 377 ? -23.624 -0.760 -19.349 1.00 95.38 377 ASN A N 1
ATOM 3036 C CA . ASN A 1 377 ? -24.405 -1.981 -19.183 1.00 95.38 377 ASN A CA 1
ATOM 3037 C C . ASN A 1 377 ? -24.344 -2.455 -17.731 1.00 95.38 377 ASN A C 1
ATOM 3039 O O . ASN A 1 377 ? -23.285 -2.409 -17.103 1.00 95.38 377 ASN A O 1
ATOM 3043 N N . GLU A 1 378 ? -25.467 -2.955 -17.226 1.00 96.94 378 GLU A N 1
ATOM 3044 C CA . GLU A 1 378 ? -25.523 -3.674 -15.955 1.00 96.94 378 GLU A CA 1
ATOM 3045 C C . GLU A 1 378 ? -24.885 -5.061 -16.119 1.00 96.94 378 GLU A C 1
ATOM 3047 O O . GLU A 1 378 ? -25.179 -5.793 -17.070 1.00 96.94 378 GLU A O 1
ATOM 3052 N N . VAL A 1 379 ? -23.972 -5.404 -15.214 1.00 97.81 379 VAL A N 1
ATOM 3053 C CA . VAL A 1 379 ? -23.216 -6.656 -15.214 1.00 97.81 379 VAL A CA 1
ATOM 3054 C C . VAL A 1 379 ? -23.347 -7.311 -13.847 1.00 97.81 379 VAL A C 1
ATOM 3056 O O . VAL A 1 379 ? -22.963 -6.727 -12.837 1.00 97.81 379 VAL A O 1
ATOM 3059 N N . THR A 1 380 ? -23.821 -8.556 -13.842 1.00 97.62 380 THR A N 1
ATOM 3060 C CA . THR A 1 380 ? -23.884 -9.401 -12.646 1.00 97.62 380 THR A CA 1
ATOM 3061 C C . THR A 1 380 ? -22.641 -10.266 -12.536 1.00 97.62 380 THR A C 1
ATOM 3063 O O . THR A 1 380 ? -22.348 -11.086 -13.414 1.00 97.62 380 THR A O 1
ATOM 3066 N N . VAL A 1 381 ? -21.936 -10.143 -11.418 1.00 97.38 381 VAL A N 1
ATOM 3067 C CA . VAL A 1 381 ? -20.854 -11.047 -11.031 1.00 97.38 381 VAL A CA 1
ATOM 3068 C C . VAL A 1 381 ? -21.411 -12.060 -10.041 1.00 97.38 381 VAL A C 1
ATOM 3070 O O . VAL A 1 381 ? -21.914 -11.679 -8.993 1.00 97.38 381 VAL A O 1
ATOM 3073 N N . VAL A 1 382 ? -21.310 -13.355 -10.361 1.00 94.75 382 VAL A N 1
ATOM 3074 C CA . VAL A 1 382 ? -21.815 -14.454 -9.505 1.00 94.75 382 VAL A CA 1
ATOM 3075 C C . VAL A 1 382 ? -20.732 -15.145 -8.663 1.00 94.75 382 VAL A C 1
ATOM 3077 O O . VAL A 1 382 ? -21.009 -16.029 -7.853 1.00 94.75 382 VAL A O 1
ATOM 3080 N N . ASN A 1 383 ? -19.467 -14.795 -8.903 1.00 95.06 383 ASN A N 1
ATOM 3081 C CA . ASN A 1 383 ? -18.327 -15.274 -8.131 1.00 95.06 383 ASN A CA 1
ATOM 3082 C C . ASN A 1 383 ? -17.270 -14.167 -8.038 1.00 95.06 383 ASN A C 1
ATOM 3084 O O . ASN A 1 383 ? -16.388 -14.058 -8.889 1.00 95.06 383 ASN A O 1
ATOM 3088 N N . GLY A 1 384 ? -17.384 -13.335 -7.004 1.00 94.88 384 GLY A N 1
ATOM 3089 C CA . GLY A 1 384 ? -16.510 -12.187 -6.770 1.00 94.88 384 GLY A CA 1
ATOM 3090 C C . GLY A 1 384 ? -15.044 -12.563 -6.561 1.00 94.88 384 GLY A C 1
ATOM 3091 O O . GLY A 1 384 ? -14.164 -11.842 -7.024 1.00 94.88 384 GLY A O 1
ATOM 3092 N N . GLN A 1 385 ? -14.758 -13.716 -5.949 1.00 93.06 385 GLN A N 1
ATOM 3093 C CA . GLN A 1 385 ? -13.381 -14.193 -5.772 1.00 93.06 385 GLN A CA 1
ATOM 3094 C C . GLN A 1 385 ? -12.757 -14.605 -7.107 1.00 93.06 385 GLN A C 1
ATOM 3096 O O . GLN A 1 385 ? -11.663 -14.152 -7.429 1.00 93.06 385 GLN A O 1
ATOM 3101 N N . ASP A 1 386 ? -13.463 -15.394 -7.925 1.00 93.12 386 ASP A N 1
ATOM 3102 C CA . ASP A 1 386 ? -12.984 -15.738 -9.271 1.00 93.12 386 ASP A CA 1
ATOM 3103 C C . ASP A 1 386 ? -12.821 -14.479 -10.136 1.00 93.12 386 ASP A C 1
ATOM 3105 O O . ASP A 1 386 ? -11.799 -14.311 -10.796 1.00 93.12 386 ASP A O 1
ATOM 3109 N N . TYR A 1 387 ? -13.777 -13.549 -10.074 1.00 94.12 387 TYR A N 1
ATOM 3110 C CA . TYR A 1 387 ? -13.717 -12.285 -10.808 1.00 94.12 387 TYR A CA 1
ATOM 3111 C C . TYR A 1 387 ? -12.510 -11.424 -10.404 1.00 94.12 387 TYR A C 1
ATOM 3113 O O . TYR A 1 387 ? -11.718 -11.037 -11.262 1.00 94.12 387 TYR A O 1
ATOM 3121 N N . SER A 1 388 ? -12.334 -11.165 -9.105 1.00 92.75 388 SER A N 1
ATOM 3122 C CA . SER A 1 388 ? -11.238 -10.338 -8.580 1.00 92.75 388 SER A CA 1
ATOM 3123 C C . SER A 1 388 ? -9.867 -11.003 -8.726 1.00 92.75 388 SER A C 1
ATOM 3125 O O . SER A 1 388 ? -8.881 -10.310 -8.970 1.00 92.75 388 SER A O 1
ATOM 3127 N N . SER A 1 389 ? -9.788 -12.339 -8.684 1.00 88.56 389 SER A N 1
ATOM 3128 C CA . SER A 1 389 ? -8.531 -13.076 -8.888 1.00 88.56 389 SER A CA 1
ATOM 3129 C C . SER A 1 389 ? -7.937 -12.899 -10.289 1.00 88.56 389 SER A C 1
ATOM 3131 O O . SER A 1 389 ? -6.755 -13.150 -10.483 1.00 88.56 389 SER A O 1
ATOM 3133 N N . ARG A 1 390 ? -8.711 -12.421 -11.275 1.00 84.31 390 ARG A N 1
ATOM 3134 C CA . ARG A 1 390 ? -8.217 -12.152 -12.640 1.00 84.31 390 ARG A CA 1
ATOM 3135 C C . ARG A 1 390 ? -7.338 -10.903 -12.725 1.00 84.31 390 ARG A C 1
ATOM 3137 O O . ARG A 1 390 ? -6.633 -10.728 -13.719 1.00 84.31 390 ARG A O 1
ATOM 3144 N N . TYR A 1 391 ? -7.332 -10.061 -11.692 1.00 81.19 391 TYR A N 1
ATOM 3145 C CA . TYR A 1 391 ? -6.510 -8.850 -11.597 1.00 81.19 391 TYR A CA 1
ATOM 3146 C C . TYR A 1 391 ? -5.107 -9.191 -11.069 1.00 81.19 391 TYR A C 1
ATOM 3148 O O . TYR A 1 391 ? -4.643 -8.703 -10.037 1.00 81.19 391 TYR A O 1
ATOM 3156 N N . LEU A 1 392 ? -4.445 -10.088 -11.802 1.00 80.75 392 LEU A N 1
ATOM 3157 C CA . LEU A 1 392 ? -3.141 -10.660 -11.485 1.00 80.75 392 LEU A CA 1
ATOM 3158 C C . LEU A 1 392 ? -1.988 -9.678 -11.713 1.00 80.75 392 LEU A C 1
ATOM 3160 O O . LEU A 1 392 ? -2.092 -8.689 -12.443 1.00 80.75 392 LEU A O 1
ATOM 3164 N N . ILE A 1 393 ? -0.826 -10.015 -11.157 1.00 82.94 393 ILE A N 1
ATOM 3165 C CA . ILE A 1 393 ? 0.443 -9.433 -11.580 1.00 82.94 393 ILE A CA 1
ATOM 3166 C C . ILE A 1 393 ? 0.733 -9.954 -12.991 1.00 82.94 393 ILE A C 1
ATOM 3168 O O . ILE A 1 393 ? 1.160 -11.091 -13.193 1.00 82.94 393 ILE A O 1
ATOM 3172 N N . THR A 1 394 ? 0.450 -9.109 -13.981 1.00 83.00 394 THR A N 1
ATOM 3173 C CA . THR A 1 394 ? 0.663 -9.387 -15.404 1.00 83.00 394 THR A CA 1
ATOM 3174 C C . THR A 1 394 ? 1.890 -8.650 -15.928 1.00 83.00 394 THR A C 1
ATOM 3176 O O . THR A 1 394 ? 2.370 -7.679 -15.334 1.00 83.00 394 THR A O 1
ATOM 3179 N N . GLY A 1 395 ? 2.386 -9.059 -17.098 1.00 81.25 395 GLY A N 1
ATOM 3180 C CA . GLY A 1 395 ? 3.462 -8.309 -17.741 1.00 81.25 395 GLY A CA 1
ATOM 3181 C C . GLY A 1 395 ? 3.045 -6.911 -18.190 1.00 81.25 395 GLY A C 1
ATOM 3182 O O . GLY A 1 395 ? 3.906 -6.043 -18.297 1.00 81.25 395 GLY A O 1
ATOM 3183 N N . ASP A 1 396 ? 1.746 -6.670 -18.383 1.00 79.94 396 ASP A N 1
ATOM 3184 C CA . ASP A 1 396 ? 1.198 -5.337 -18.639 1.00 79.94 396 ASP A CA 1
ATOM 3185 C C . ASP A 1 396 ? 1.300 -4.426 -17.418 1.00 79.94 396 ASP A C 1
ATOM 3187 O O . ASP A 1 396 ? 1.828 -3.318 -17.541 1.00 79.94 396 ASP A O 1
ATOM 3191 N N . LEU A 1 397 ? 0.897 -4.921 -16.242 1.00 81.81 397 LEU A N 1
ATOM 3192 C CA . LEU A 1 397 ? 1.028 -4.197 -14.977 1.00 81.81 397 LEU A CA 1
ATOM 3193 C C . LEU A 1 397 ? 2.494 -3.840 -14.705 1.00 81.81 397 LEU A C 1
ATOM 3195 O O . LEU A 1 397 ? 2.838 -2.679 -14.488 1.00 81.81 397 LEU A O 1
ATOM 3199 N N . VAL A 1 398 ? 3.386 -4.833 -14.773 1.00 82.19 398 VAL A N 1
ATOM 3200 C CA . VAL A 1 398 ? 4.816 -4.631 -14.498 1.00 82.19 398 VAL A CA 1
ATOM 3201 C C . VAL A 1 398 ? 5.451 -3.693 -15.531 1.00 82.19 398 VAL A C 1
ATOM 3203 O O . VAL A 1 398 ? 6.223 -2.809 -15.159 1.00 82.19 398 VAL A O 1
ATOM 3206 N N . ALA A 1 399 ? 5.115 -3.818 -16.819 1.00 80.00 399 ALA A N 1
ATOM 3207 C CA . ALA A 1 399 ? 5.619 -2.903 -17.842 1.00 80.00 399 ALA A CA 1
ATOM 3208 C C . ALA A 1 399 ? 5.106 -1.469 -17.651 1.00 80.00 399 ALA A C 1
ATOM 3210 O O . ALA A 1 399 ? 5.881 -0.526 -17.820 1.00 80.00 399 ALA A O 1
ATOM 3211 N N . GLY A 1 400 ? 3.839 -1.302 -17.260 1.00 76.62 400 GLY A N 1
ATOM 3212 C CA . GLY A 1 400 ? 3.249 -0.005 -16.929 1.00 76.62 400 GLY A CA 1
ATOM 3213 C C . GLY A 1 400 ? 3.929 0.650 -15.727 1.00 76.62 400 GLY A C 1
ATOM 3214 O O . GLY A 1 400 ? 4.270 1.832 -15.783 1.00 76.62 400 GLY A O 1
ATOM 3215 N N . LEU A 1 401 ? 4.223 -0.123 -14.676 1.00 74.25 401 LEU A N 1
ATOM 3216 C CA . LEU A 1 401 ? 4.983 0.346 -13.511 1.00 74.25 401 LEU A CA 1
ATOM 3217 C C . LEU A 1 401 ? 6.407 0.766 -13.887 1.00 74.25 401 LEU A C 1
ATOM 3219 O O . LEU A 1 401 ? 6.866 1.826 -13.465 1.00 74.25 401 LEU A O 1
ATOM 3223 N N . VAL A 1 402 ? 7.102 -0.016 -14.717 1.00 74.44 402 VAL A N 1
ATOM 3224 C CA . VAL A 1 402 ? 8.433 0.358 -15.217 1.00 74.44 402 VAL A CA 1
ATOM 3225 C C . VAL A 1 402 ? 8.361 1.650 -16.028 1.00 74.44 402 VAL A C 1
ATOM 3227 O O . VAL A 1 402 ? 9.186 2.536 -15.826 1.00 74.44 402 VAL A O 1
ATOM 3230 N N . GLU A 1 403 ? 7.370 1.807 -16.906 1.00 72.81 403 GLU A N 1
ATOM 3231 C CA . GLU A 1 403 ? 7.180 3.047 -17.666 1.00 72.81 403 GLU A CA 1
ATOM 3232 C C . GLU A 1 403 ? 6.909 4.244 -16.743 1.00 72.81 403 GLU A C 1
ATOM 3234 O O . GLU A 1 403 ? 7.492 5.314 -16.926 1.00 72.81 403 GLU A O 1
ATOM 3239 N N . TYR A 1 404 ? 6.071 4.065 -15.721 1.00 69.50 404 TYR A N 1
ATOM 3240 C CA . TYR A 1 404 ? 5.799 5.081 -14.706 1.00 69.50 404 TYR A CA 1
ATOM 3241 C C . TYR A 1 404 ? 7.073 5.483 -13.952 1.00 69.50 404 TYR A C 1
ATOM 3243 O O . TYR A 1 404 ? 7.370 6.671 -13.818 1.00 69.50 404 TYR A O 1
ATOM 3251 N N . VAL A 1 405 ? 7.869 4.511 -13.506 1.00 66.06 405 VAL A N 1
ATOM 3252 C CA . VAL A 1 405 ? 9.157 4.764 -12.846 1.00 66.06 405 VAL A CA 1
ATOM 3253 C C . VAL A 1 405 ? 10.115 5.487 -13.791 1.00 66.06 405 VAL A C 1
ATOM 3255 O O . VAL A 1 405 ? 10.723 6.474 -13.391 1.00 66.06 405 VAL A O 1
ATOM 3258 N N . LEU A 1 406 ? 10.216 5.075 -15.056 1.00 66.44 406 LEU A N 1
ATOM 3259 C CA . LEU A 1 406 ? 11.067 5.741 -16.048 1.00 66.44 406 LEU A CA 1
ATOM 3260 C C . LEU A 1 406 ? 10.638 7.191 -16.313 1.00 66.44 406 LEU A C 1
ATOM 3262 O O . LEU A 1 406 ? 11.500 8.044 -16.520 1.00 66.44 406 LEU A O 1
ATOM 3266 N N . LYS A 1 407 ? 9.335 7.489 -16.263 1.00 64.44 407 LYS A N 1
ATOM 3267 C CA . LYS A 1 407 ? 8.807 8.859 -16.358 1.00 64.44 407 LYS A CA 1
ATOM 3268 C C . LYS A 1 407 ? 9.137 9.707 -15.125 1.00 64.44 407 LYS A C 1
ATOM 3270 O O . LYS A 1 407 ? 9.393 10.899 -15.277 1.00 64.44 407 LYS A O 1
ATOM 3275 N N . ASN A 1 408 ? 9.130 9.114 -13.930 1.00 55.88 408 ASN A N 1
ATOM 3276 C CA . ASN A 1 408 ? 9.281 9.839 -12.659 1.00 55.88 408 ASN A CA 1
ATOM 3277 C C . ASN A 1 408 ? 10.715 9.920 -12.131 1.00 55.88 408 ASN A C 1
ATOM 3279 O O . ASN A 1 408 ? 11.063 10.866 -11.423 1.00 55.88 408 ASN A O 1
ATOM 3283 N N . ILE A 1 409 ? 11.581 8.976 -12.497 1.00 56.88 409 ILE A N 1
ATOM 3284 C CA . ILE A 1 409 ? 13.023 9.201 -12.431 1.00 56.88 409 ILE A CA 1
ATOM 3285 C C . ILE A 1 409 ? 13.308 10.400 -13.342 1.00 56.88 409 ILE A C 1
ATOM 3287 O O . ILE A 1 409 ? 12.675 10.559 -14.379 1.00 56.88 409 ILE A O 1
ATOM 3291 N N . SER A 1 410 ? 14.266 11.248 -12.962 1.00 49.81 410 SER A N 1
ATOM 3292 C CA . SER A 1 410 ? 14.724 12.481 -13.637 1.00 49.81 410 SER A CA 1
ATOM 3293 C C . SER A 1 410 ? 15.045 12.379 -15.158 1.00 49.81 410 SER A C 1
ATOM 3295 O O . SER A 1 410 ? 15.675 13.281 -15.709 1.00 49.81 410 SER A O 1
ATOM 3297 N N . MET A 1 411 ? 14.658 11.321 -15.869 1.00 50.81 411 MET A N 1
ATOM 3298 C CA . MET A 1 411 ? 14.700 11.205 -17.323 1.00 50.81 411 MET A CA 1
ATOM 3299 C C . MET A 1 411 ? 13.715 12.128 -18.045 1.00 50.81 411 MET A C 1
ATOM 3301 O O . MET A 1 411 ? 14.050 12.571 -19.137 1.00 50.81 411 MET A O 1
ATOM 3305 N N . ALA A 1 412 ? 12.579 12.511 -17.446 1.00 53.06 412 ALA A N 1
ATOM 3306 C CA . ALA A 1 412 ? 11.614 13.400 -18.113 1.00 53.06 412 ALA A CA 1
ATOM 3307 C C . ALA A 1 412 ? 12.208 14.760 -18.548 1.00 53.06 412 ALA A C 1
ATOM 3309 O O . ALA A 1 412 ? 11.726 15.362 -19.503 1.00 53.06 412 ALA A O 1
ATOM 3310 N N . ASN A 1 413 ? 13.295 15.209 -17.901 1.00 60.75 413 ASN A N 1
ATOM 3311 C CA . ASN A 1 413 ? 13.986 16.466 -18.218 1.00 60.75 413 ASN A CA 1
ATOM 3312 C C . ASN A 1 413 ? 15.440 16.291 -18.703 1.00 60.75 413 ASN A C 1
ATOM 3314 O O . ASN A 1 413 ? 16.129 17.293 -18.898 1.00 60.75 413 ASN A O 1
ATOM 3318 N N . LYS A 1 414 ? 15.939 15.058 -18.875 1.00 73.81 414 LYS A N 1
ATOM 3319 C CA . LYS A 1 414 ? 17.322 14.794 -19.317 1.00 73.81 414 LYS A CA 1
ATOM 3320 C C . LYS A 1 414 ? 17.334 14.301 -20.762 1.00 73.81 414 LYS A C 1
ATOM 3322 O O . LYS A 1 414 ? 16.612 13.375 -21.114 1.00 73.81 414 LYS A O 1
ATOM 3327 N N . THR A 1 415 ? 18.203 14.871 -21.590 1.00 83.88 415 THR A N 1
ATOM 3328 C CA . THR A 1 415 ? 18.466 14.347 -22.940 1.00 83.88 415 THR A CA 1
ATOM 3329 C C . THR A 1 415 ? 19.330 13.086 -22.868 1.00 83.88 415 THR A C 1
ATOM 3331 O O . THR A 1 415 ? 20.094 12.885 -21.918 1.00 83.88 415 THR A O 1
ATOM 3334 N N . SER A 1 416 ? 19.297 12.244 -23.901 1.00 83.62 416 SER A N 1
ATOM 3335 C CA . SER A 1 416 ? 20.230 11.114 -24.049 1.00 83.62 416 SER A CA 1
ATOM 3336 C C . SER A 1 416 ? 21.699 11.553 -23.986 1.00 83.62 416 SER A C 1
ATOM 3338 O O . SER A 1 416 ? 22.561 10.804 -23.520 1.00 83.62 416 SER A O 1
ATOM 3340 N N . LYS A 1 417 ? 21.993 12.795 -24.388 1.00 85.94 417 LYS A N 1
ATOM 3341 C CA . LYS A 1 417 ? 23.309 13.422 -24.247 1.00 85.94 417 LYS A CA 1
ATOM 3342 C C . LYS A 1 417 ? 23.675 13.703 -22.787 1.00 85.94 417 LYS A C 1
ATOM 3344 O O . LYS A 1 417 ? 24.816 13.440 -22.409 1.00 85.94 417 LYS A O 1
ATOM 3349 N N . ASP A 1 418 ? 22.738 14.177 -21.968 1.00 83.75 418 ASP A N 1
ATOM 3350 C CA . ASP A 1 418 ? 22.951 14.384 -20.526 1.00 83.75 418 ASP A CA 1
ATOM 3351 C C . ASP A 1 418 ? 23.229 13.058 -19.813 1.00 83.75 418 ASP A C 1
ATOM 3353 O O . ASP A 1 418 ? 24.185 12.953 -19.042 1.00 83.75 418 ASP A O 1
ATOM 3357 N N . LEU A 1 419 ? 22.459 12.016 -20.145 1.00 79.38 419 LEU A N 1
ATOM 3358 C CA . LEU A 1 419 ? 22.682 10.657 -19.642 1.00 79.38 419 LEU A CA 1
ATOM 3359 C C . LEU A 1 419 ? 24.066 10.126 -20.049 1.00 79.38 419 LEU A C 1
ATOM 3361 O O . LEU A 1 419 ? 24.796 9.573 -19.224 1.00 79.38 419 LEU A O 1
ATOM 3365 N N . ALA A 1 420 ? 24.473 10.344 -21.303 1.00 81.25 420 ALA A N 1
ATOM 3366 C CA . ALA A 1 420 ? 25.795 9.955 -21.782 1.00 81.25 420 ALA A CA 1
ATOM 3367 C C . ALA A 1 420 ? 26.928 10.727 -21.086 1.00 81.25 420 ALA A C 1
ATOM 3369 O O . ALA A 1 420 ? 27.973 10.141 -20.806 1.00 81.25 420 ALA A O 1
ATOM 3370 N N . ILE A 1 421 ? 26.751 12.022 -20.793 1.00 80.88 421 ILE A N 1
ATOM 3371 C CA . ILE A 1 421 ? 27.714 12.806 -20.002 1.00 80.88 421 ILE A CA 1
ATOM 3372 C C . ILE A 1 421 ? 27.863 12.189 -18.616 1.00 80.88 421 ILE A C 1
ATOM 3374 O O . ILE A 1 421 ? 28.989 11.936 -18.189 1.00 80.88 421 ILE A O 1
ATOM 3378 N N . GLU A 1 422 ? 26.749 11.927 -17.935 1.00 78.88 422 GLU A N 1
ATOM 3379 C CA . GLU A 1 422 ? 26.745 11.366 -16.585 1.00 78.88 422 GLU A CA 1
ATOM 3380 C C . GLU A 1 422 ? 27.500 10.028 -16.533 1.00 78.88 422 GLU A C 1
ATOM 3382 O O . GLU A 1 422 ? 28.397 9.843 -15.707 1.00 78.88 422 GLU A O 1
ATOM 3387 N N . GLU A 1 423 ? 27.206 9.123 -17.469 1.00 77.00 423 GLU A N 1
ATOM 3388 C CA . GLU A 1 423 ? 27.831 7.801 -17.538 1.00 77.00 423 GLU A CA 1
ATOM 3389 C C . GLU A 1 423 ? 29.311 7.862 -17.949 1.00 77.00 423 GLU A C 1
ATOM 3391 O O . GLU A 1 423 ? 30.168 7.216 -17.338 1.00 77.00 423 GLU A O 1
ATOM 3396 N N . LEU A 1 424 ? 29.665 8.674 -18.950 1.00 76.50 424 LEU A N 1
ATOM 3397 C CA . LEU A 1 424 ? 31.063 8.837 -19.362 1.00 76.50 424 LEU A CA 1
ATOM 3398 C C . LEU A 1 424 ? 31.909 9.483 -18.257 1.00 76.50 424 LEU A C 1
ATOM 3400 O O . LEU A 1 424 ? 33.075 9.117 -18.090 1.00 76.50 424 LEU A O 1
ATOM 3404 N N . SER A 1 425 ? 31.328 10.400 -17.484 1.00 75.94 425 SER A N 1
ATOM 3405 C CA . SER A 1 425 ? 31.989 11.045 -16.347 1.00 75.94 425 SER A CA 1
ATOM 3406 C C . SER A 1 425 ? 32.277 10.081 -15.196 1.00 75.94 425 SER A C 1
ATOM 3408 O O . SER A 1 425 ? 33.280 10.261 -14.506 1.00 75.94 425 SER A O 1
ATOM 3410 N N . LYS A 1 426 ? 31.475 9.021 -15.007 1.00 75.00 426 LYS A N 1
ATOM 3411 C CA . LYS A 1 426 ? 31.758 7.957 -14.018 1.00 75.00 426 LYS A CA 1
ATOM 3412 C C . LYS A 1 426 ? 33.007 7.148 -14.383 1.00 75.00 426 LYS A C 1
ATOM 3414 O O . LYS A 1 426 ? 33.731 6.692 -13.503 1.00 75.00 426 LYS A O 1
ATOM 3419 N N . ARG A 1 427 ? 33.291 6.993 -15.680 1.00 67.44 427 ARG A N 1
ATOM 3420 C CA . ARG A 1 427 ? 34.403 6.172 -16.198 1.00 67.44 427 ARG A CA 1
ATOM 3421 C C . ARG A 1 427 ? 35.741 6.910 -16.267 1.00 67.44 427 ARG A C 1
ATOM 3423 O O . ARG A 1 427 ? 36.765 6.282 -16.529 1.00 67.44 427 ARG A O 1
ATOM 3430 N N . ILE A 1 428 ? 35.744 8.230 -16.077 1.00 68.44 428 ILE A N 1
ATOM 3431 C CA . ILE A 1 428 ? 36.923 9.082 -16.248 1.00 68.44 428 ILE A CA 1
ATOM 3432 C C . ILE A 1 428 ? 37.123 9.922 -14.980 1.00 68.44 428 ILE A C 1
ATOM 3434 O O . ILE A 1 428 ? 36.485 10.955 -14.788 1.00 68.44 428 ILE A O 1
ATOM 3438 N N . THR A 1 429 ? 38.041 9.501 -14.111 1.00 60.34 429 THR A N 1
ATOM 3439 C CA . THR A 1 429 ? 38.420 10.254 -12.908 1.00 60.34 429 THR A CA 1
ATOM 3440 C C . THR A 1 429 ? 39.383 11.400 -13.251 1.00 60.34 429 THR A C 1
ATOM 3442 O O . THR A 1 429 ? 40.282 11.258 -14.077 1.00 60.34 429 THR A O 1
ATOM 3445 N N . GLY A 1 430 ? 39.194 12.573 -12.633 1.00 61.00 430 GLY A N 1
ATOM 3446 C CA . GLY A 1 430 ? 40.161 13.683 -12.679 1.00 61.00 430 GLY A CA 1
ATOM 3447 C C . GLY A 1 430 ? 40.149 14.591 -13.920 1.00 61.00 430 GLY A C 1
ATOM 3448 O O . GLY A 1 430 ? 40.917 15.548 -13.968 1.00 61.00 430 GLY A O 1
ATOM 3449 N N . LEU A 1 431 ? 39.278 14.360 -14.908 1.00 56.62 431 LEU A N 1
ATOM 3450 C CA . LEU A 1 431 ? 39.034 15.308 -16.006 1.00 56.62 431 LEU A CA 1
ATOM 3451 C C . LEU A 1 431 ? 37.726 16.060 -15.753 1.00 56.62 431 LEU A C 1
ATOM 3453 O O . LEU A 1 431 ? 36.788 15.481 -15.216 1.00 56.62 431 LEU A O 1
ATOM 3457 N N . GLY A 1 432 ? 37.671 17.349 -16.116 1.00 56.62 432 GLY A N 1
ATOM 3458 C CA . GLY A 1 432 ? 36.519 18.223 -15.866 1.00 56.62 432 GLY A CA 1
ATOM 3459 C C . GLY A 1 432 ? 35.202 17.560 -16.271 1.00 56.62 432 GLY A C 1
ATOM 3460 O O . GLY A 1 432 ? 34.895 17.483 -17.463 1.00 56.62 432 GLY A O 1
ATOM 3461 N N . LYS A 1 433 ? 34.449 17.094 -15.263 1.00 55.91 433 LYS A N 1
ATOM 3462 C CA . LYS A 1 433 ? 33.283 16.194 -15.361 1.00 55.91 433 LYS A CA 1
ATOM 3463 C C . LYS A 1 433 ? 32.108 16.750 -16.184 1.00 55.91 433 LYS A C 1
ATOM 3465 O O . LYS A 1 433 ? 31.125 16.052 -16.396 1.00 55.91 433 LYS A O 1
ATOM 3470 N N . ASN A 1 434 ? 32.231 17.976 -16.697 1.00 60.91 434 ASN A N 1
ATOM 3471 C CA . ASN A 1 434 ? 31.141 18.721 -17.320 1.00 60.91 434 ASN A CA 1
ATOM 3472 C C . ASN A 1 434 ? 31.398 19.056 -18.805 1.00 60.91 434 ASN A C 1
ATOM 3474 O O . ASN A 1 434 ? 30.562 19.700 -19.430 1.00 60.91 434 ASN A O 1
ATOM 3478 N N . ASN A 1 435 ? 32.536 18.662 -19.404 1.00 75.88 435 ASN A N 1
ATOM 3479 C CA . ASN A 1 435 ? 32.810 18.949 -20.823 1.00 75.88 435 ASN A CA 1
ATOM 3480 C C . ASN A 1 435 ? 32.701 17.701 -21.706 1.00 75.88 435 ASN A C 1
ATOM 3482 O O . ASN A 1 435 ? 33.667 16.955 -21.900 1.00 75.88 435 ASN A O 1
ATOM 3486 N N . PHE A 1 436 ? 31.530 17.538 -22.319 1.00 80.38 436 PHE A N 1
ATOM 3487 C CA . PHE A 1 436 ? 31.203 16.429 -23.211 1.00 80.38 436 PHE A CA 1
ATOM 3488 C C . PHE A 1 436 ? 32.225 16.187 -24.329 1.00 80.38 436 PHE A C 1
ATOM 3490 O O . PHE A 1 436 ? 32.605 15.048 -24.602 1.00 80.38 436 PHE A O 1
ATOM 3497 N N . ASN A 1 437 ? 32.750 17.259 -24.932 1.00 82.50 437 ASN A N 1
ATOM 3498 C CA . ASN A 1 437 ? 33.739 17.151 -26.005 1.00 82.50 437 ASN A CA 1
ATOM 3499 C C . ASN A 1 437 ? 35.030 16.480 -25.530 1.00 82.50 437 ASN A C 1
ATOM 3501 O O . ASN A 1 437 ? 35.711 15.827 -26.320 1.00 82.50 437 ASN A O 1
ATOM 3505 N N . THR A 1 438 ? 35.413 16.668 -24.268 1.00 81.25 438 THR A N 1
ATOM 3506 C CA . THR A 1 438 ? 36.598 16.031 -23.681 1.00 81.25 438 THR A CA 1
ATOM 3507 C C . THR A 1 438 ? 36.334 14.555 -23.401 1.00 81.25 438 THR A C 1
ATOM 3509 O O . THR A 1 438 ? 37.149 13.717 -23.795 1.00 81.25 438 THR A O 1
ATOM 3512 N N . LEU A 1 439 ? 35.176 14.240 -22.812 1.00 82.31 439 LEU A N 1
ATOM 3513 C CA . LEU A 1 439 ? 34.750 12.870 -22.503 1.00 82.31 439 LEU A CA 1
ATOM 3514 C C . LEU A 1 439 ? 34.676 12.009 -23.771 1.00 82.31 439 LEU A C 1
ATOM 3516 O O . LEU A 1 439 ? 35.318 10.960 -23.854 1.00 82.31 439 LEU A O 1
ATOM 3520 N N . ILE A 1 440 ? 34.006 12.507 -24.815 1.00 83.75 440 ILE A N 1
ATOM 3521 C CA . ILE A 1 440 ? 33.899 11.816 -26.107 1.00 83.75 440 ILE A CA 1
ATOM 3522 C C . ILE A 1 440 ? 35.263 11.559 -26.730 1.00 83.75 440 ILE A C 1
ATOM 3524 O O . ILE A 1 440 ? 35.493 10.485 -27.272 1.00 83.75 440 ILE A O 1
ATOM 3528 N N . LYS A 1 441 ? 36.196 12.516 -26.686 1.00 85.00 441 LYS A N 1
ATOM 3529 C CA . LYS A 1 441 ? 37.530 12.312 -27.280 1.00 85.00 441 LYS A CA 1
ATOM 3530 C C . LYS A 1 441 ? 38.272 11.169 -26.599 1.00 85.00 441 LYS A C 1
ATOM 3532 O O . LYS A 1 441 ? 38.929 10.383 -27.282 1.00 85.00 441 LYS A O 1
ATOM 3537 N N . PHE A 1 442 ? 38.194 11.095 -25.271 1.00 83.44 442 PHE A N 1
ATOM 3538 C CA . PHE A 1 442 ? 38.805 10.011 -24.512 1.00 83.44 442 PHE A CA 1
ATOM 3539 C C . PHE A 1 442 ? 38.155 8.671 -24.861 1.00 83.44 442 PHE A C 1
ATOM 3541 O O . PHE A 1 442 ? 38.863 7.714 -25.177 1.00 83.44 442 PHE A O 1
ATOM 3548 N N . TYR A 1 443 ? 36.823 8.632 -24.902 1.00 83.50 443 TYR A N 1
ATOM 3549 C CA . TYR A 1 443 ? 36.066 7.431 -25.239 1.00 83.50 443 TYR A CA 1
ATOM 3550 C C . TYR A 1 443 ? 36.310 6.961 -26.684 1.00 83.50 443 TYR A C 1
ATOM 3552 O O . TYR A 1 443 ? 36.672 5.813 -26.917 1.00 83.50 443 TYR A O 1
ATOM 3560 N N . LEU A 1 444 ? 36.249 7.853 -27.676 1.00 86.12 444 LEU A N 1
ATOM 3561 C CA . LEU A 1 444 ? 36.583 7.529 -29.068 1.00 86.12 444 LEU A CA 1
ATOM 3562 C C . LEU A 1 444 ? 38.014 6.990 -29.197 1.00 86.12 444 LEU A C 1
ATOM 3564 O O . LEU A 1 444 ? 38.264 6.056 -29.956 1.00 86.12 444 LEU A O 1
ATOM 3568 N N . ARG A 1 445 ? 38.969 7.536 -28.436 1.00 87.06 445 ARG A N 1
ATOM 3569 C CA . ARG A 1 445 ? 40.336 7.002 -28.395 1.00 87.06 445 ARG A CA 1
ATOM 3570 C C . ARG A 1 445 ? 40.396 5.617 -27.754 1.00 87.06 445 ARG A C 1
ATOM 3572 O O . ARG A 1 445 ? 41.170 4.783 -28.225 1.00 87.06 445 ARG A O 1
ATOM 3579 N N . SER A 1 446 ? 39.621 5.367 -26.700 1.00 83.62 446 SER A N 1
ATOM 3580 C CA . SER A 1 446 ? 39.607 4.076 -26.013 1.00 83.62 446 SER A CA 1
ATOM 3581 C C . SER A 1 446 ? 38.999 2.975 -26.883 1.00 83.62 446 SER A C 1
ATOM 3583 O O . SER A 1 446 ? 39.540 1.869 -26.877 1.00 83.62 446 SER A O 1
ATOM 3585 N N . ILE A 1 447 ? 37.964 3.269 -27.679 1.00 82.50 447 ILE A N 1
ATOM 3586 C CA . ILE A 1 447 ? 37.296 2.281 -28.544 1.00 82.50 447 ILE A CA 1
ATOM 3587 C C . ILE A 1 447 ? 37.988 2.106 -29.904 1.00 82.50 447 ILE A C 1
ATOM 3589 O O . ILE A 1 447 ? 38.097 0.982 -30.381 1.00 82.50 447 ILE A O 1
ATOM 3593 N N . LEU A 1 448 ? 38.504 3.180 -30.521 1.00 88.25 448 LEU A N 1
ATOM 3594 C CA . LEU A 1 448 ? 39.119 3.118 -31.858 1.00 88.25 448 LEU A CA 1
ATOM 3595 C C . LEU A 1 448 ? 40.627 2.833 -31.808 1.00 88.25 448 LEU A C 1
ATOM 3597 O O . LEU A 1 448 ? 41.210 2.364 -32.785 1.00 88.25 448 LEU A O 1
ATOM 3601 N N . GLY A 1 449 ? 41.286 3.107 -30.682 1.00 90.19 449 GLY A N 1
ATOM 3602 C CA . GLY A 1 449 ? 42.742 3.043 -30.582 1.00 90.19 449 GLY A CA 1
ATOM 3603 C C . GLY A 1 449 ? 43.437 4.194 -31.319 1.00 90.19 449 GLY A C 1
ATOM 3604 O O . GLY A 1 449 ? 42.842 5.232 -31.620 1.00 90.19 449 GLY A O 1
ATOM 3605 N N . THR A 1 450 ? 44.731 4.030 -31.585 1.00 92.44 450 THR A N 1
ATOM 3606 C CA . THR A 1 450 ? 45.570 5.029 -32.274 1.00 92.44 450 THR A CA 1
ATOM 3607 C C . THR A 1 450 ? 46.026 4.498 -33.627 1.00 92.44 450 THR A C 1
ATOM 3609 O O . THR A 1 450 ? 45.886 3.312 -33.901 1.00 92.44 450 THR A O 1
ATOM 3612 N N . LYS A 1 451 ? 46.617 5.349 -34.476 1.00 89.19 451 LYS A N 1
ATOM 3613 C CA . LYS A 1 451 ? 47.099 4.926 -35.804 1.00 89.19 451 LYS A CA 1
ATOM 3614 C C . LYS A 1 451 ? 48.007 3.687 -35.760 1.00 89.19 451 LYS A C 1
ATOM 3616 O O . LYS A 1 451 ? 47.895 2.825 -36.619 1.00 89.19 451 LYS A O 1
ATOM 3621 N N . ASN A 1 452 ? 48.892 3.609 -34.767 1.00 88.88 452 ASN A N 1
ATOM 3622 C CA . ASN A 1 452 ? 49.872 2.524 -34.657 1.00 88.88 452 ASN A CA 1
ATOM 3623 C C . ASN A 1 452 ? 49.271 1.245 -34.057 1.00 88.88 452 ASN A C 1
ATOM 3625 O O . ASN A 1 452 ? 49.836 0.170 -34.213 1.00 88.88 452 ASN A O 1
ATOM 3629 N N . LYS A 1 453 ? 48.146 1.365 -33.347 1.00 90.62 453 LYS A N 1
ATOM 3630 C CA . LYS A 1 453 ? 47.435 0.247 -32.724 1.00 90.62 453 LYS A CA 1
ATOM 3631 C C . LYS A 1 453 ? 45.926 0.463 -32.894 1.00 90.62 453 LYS A C 1
ATOM 3633 O O . LYS A 1 453 ? 45.254 0.815 -31.915 1.00 90.62 453 LYS A O 1
ATOM 3638 N N . PRO A 1 454 ? 45.405 0.347 -34.132 1.00 89.12 454 PRO A N 1
ATOM 3639 C CA . PRO A 1 454 ? 43.980 0.488 -34.384 1.00 89.12 454 PRO A CA 1
ATOM 3640 C C . PRO A 1 454 ? 43.254 -0.680 -33.717 1.00 89.12 454 PRO A C 1
ATOM 3642 O O . PRO A 1 454 ? 43.657 -1.833 -33.864 1.00 89.12 454 PRO A O 1
ATOM 3645 N N . LYS A 1 455 ? 42.193 -0.388 -32.964 1.00 85.25 455 LYS A N 1
ATOM 3646 C CA . LYS A 1 455 ? 41.353 -1.433 -32.355 1.00 85.25 455 LYS A CA 1
ATOM 3647 C C . LYS A 1 455 ? 40.312 -1.983 -33.327 1.00 85.25 455 LYS A C 1
ATOM 3649 O O . LYS A 1 455 ? 39.806 -3.078 -33.114 1.00 85.25 455 LYS A O 1
ATOM 3654 N N . ILE A 1 456 ? 40.021 -1.246 -34.399 1.00 84.88 456 ILE A N 1
ATOM 3655 C CA . ILE A 1 456 ? 39.120 -1.671 -35.469 1.00 84.88 456 ILE A CA 1
ATOM 3656 C C . ILE A 1 456 ? 39.943 -1.896 -36.738 1.00 84.88 456 ILE A C 1
ATOM 3658 O O . ILE A 1 456 ? 40.452 -0.944 -37.333 1.00 84.88 456 ILE A O 1
ATOM 3662 N N . SER A 1 457 ? 40.052 -3.161 -37.150 1.00 87.94 457 SER A N 1
ATOM 3663 C CA . SER A 1 457 ? 40.692 -3.583 -38.398 1.00 87.94 457 SER A CA 1
ATOM 3664 C C . SER A 1 457 ? 39.808 -4.615 -39.097 1.00 87.94 457 SER A C 1
ATOM 3666 O O . SER A 1 457 ? 39.614 -5.721 -38.594 1.00 87.94 457 SER A O 1
ATOM 3668 N N . VAL A 1 458 ? 39.229 -4.240 -40.238 1.00 84.75 458 VAL A N 1
ATOM 3669 C CA . VAL A 1 458 ? 38.235 -5.054 -40.951 1.00 84.75 458 VAL A CA 1
ATOM 3670 C C . VAL A 1 458 ? 38.816 -5.565 -42.260 1.00 84.75 458 VAL A C 1
ATOM 3672 O O . VAL A 1 458 ? 39.143 -4.777 -43.149 1.00 84.75 458 VAL A O 1
ATOM 3675 N N . LYS A 1 459 ? 38.904 -6.891 -42.402 1.00 86.62 459 LYS A N 1
ATOM 3676 C CA . LYS A 1 459 ? 39.266 -7.554 -43.663 1.00 86.62 459 LYS A CA 1
ATOM 3677 C C . LYS A 1 459 ? 38.020 -7.705 -44.534 1.00 86.62 459 LYS A C 1
ATOM 3679 O O . LYS A 1 459 ? 37.065 -8.376 -44.150 1.00 86.62 459 LYS A O 1
ATOM 3684 N N . LEU A 1 460 ? 38.022 -7.084 -45.709 1.00 81.56 460 LEU A N 1
ATOM 3685 C CA . LEU A 1 460 ? 36.911 -7.152 -46.660 1.00 81.56 460 LEU A CA 1
ATOM 3686 C C . LEU A 1 460 ? 37.083 -8.312 -47.644 1.00 81.56 460 LEU A C 1
ATOM 3688 O O . LEU A 1 460 ? 38.175 -8.843 -47.812 1.00 81.56 460 LEU A O 1
ATOM 3692 N N . LYS A 1 461 ? 36.002 -8.689 -48.343 1.00 81.12 461 LYS A N 1
ATOM 3693 C CA . LYS A 1 461 ? 36.070 -9.726 -49.388 1.00 81.12 461 LYS A CA 1
ATOM 3694 C C . LYS A 1 461 ? 37.132 -9.375 -50.452 1.00 81.12 461 LYS A C 1
ATOM 3696 O O . LYS A 1 461 ? 37.179 -8.207 -50.860 1.00 81.12 461 LYS A O 1
ATOM 3701 N N . PRO A 1 462 ? 37.906 -10.363 -50.948 1.00 80.56 462 PRO A N 1
ATOM 3702 C CA . PRO A 1 462 ? 38.935 -10.138 -51.956 1.00 80.56 462 PRO A CA 1
ATOM 3703 C C . PRO A 1 462 ? 38.396 -9.430 -53.200 1.00 80.56 462 PRO A C 1
ATOM 3705 O O . PRO A 1 462 ? 37.290 -9.707 -53.675 1.00 80.56 462 PRO A O 1
ATOM 3708 N N . ILE A 1 463 ? 39.193 -8.517 -53.745 1.00 76.94 463 ILE A N 1
ATOM 3709 C CA . ILE A 1 463 ? 38.926 -7.857 -55.019 1.00 76.94 463 ILE A CA 1
ATOM 3710 C C . ILE A 1 463 ? 39.846 -8.484 -56.065 1.00 76.94 463 ILE A C 1
ATOM 3712 O O . ILE A 1 463 ? 41.065 -8.507 -55.899 1.00 76.94 463 ILE A O 1
ATOM 3716 N N . LYS A 1 464 ? 39.258 -8.983 -57.160 1.00 72.38 464 LYS A N 1
ATOM 3717 C CA . LYS A 1 464 ? 39.994 -9.585 -58.283 1.00 72.38 464 LYS A CA 1
ATOM 3718 C C . LYS A 1 464 ? 41.126 -8.643 -58.726 1.00 72.38 464 LYS A C 1
ATOM 3720 O O . LYS A 1 464 ? 40.845 -7.479 -59.002 1.00 72.38 464 LYS A O 1
ATOM 3725 N N . PHE A 1 465 ? 42.363 -9.148 -58.769 1.00 72.31 465 PHE A N 1
ATOM 3726 C CA . PHE A 1 465 ? 43.614 -8.427 -59.090 1.00 72.31 465 PHE A CA 1
ATOM 3727 C C . PHE A 1 465 ? 44.155 -7.417 -58.056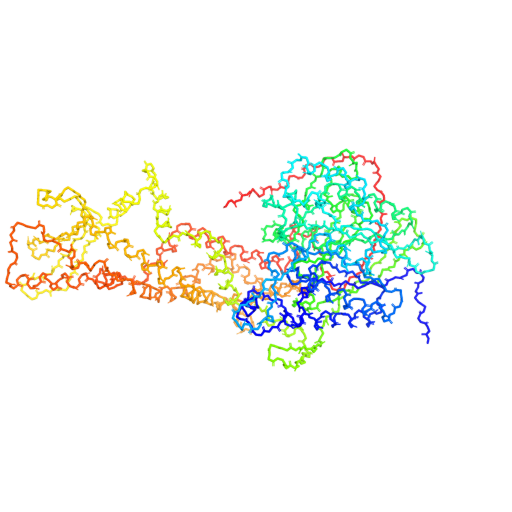 1.00 72.31 465 PHE A C 1
ATOM 3729 O O . PHE A 1 465 ? 45.244 -6.898 -58.260 1.00 72.31 465 PHE A O 1
ATOM 3736 N N . PHE A 1 466 ? 43.452 -7.145 -56.951 1.00 69.94 466 PHE A N 1
ATOM 3737 C CA . PHE A 1 466 ? 43.869 -6.152 -55.940 1.00 69.94 466 PHE A CA 1
ATOM 3738 C C . PHE A 1 466 ? 44.023 -6.743 -54.528 1.00 69.94 466 PHE A C 1
ATOM 3740 O O . PHE A 1 466 ? 44.350 -6.030 -53.587 1.00 69.94 466 PHE A O 1
ATOM 3747 N N . GLY A 1 467 ? 43.799 -8.048 -54.360 1.00 81.56 467 GLY A N 1
ATOM 3748 C CA . GLY A 1 467 ? 43.936 -8.722 -53.070 1.00 81.56 467 GLY A CA 1
ATOM 3749 C C . GLY A 1 467 ? 42.812 -8.384 -52.087 1.00 81.56 467 GLY A C 1
ATOM 3750 O O . GLY A 1 467 ? 41.710 -7.992 -52.482 1.00 81.56 467 GLY A O 1
ATOM 3751 N N . THR A 1 468 ? 43.077 -8.592 -50.798 1.00 86.06 468 THR A N 1
ATOM 3752 C CA . THR A 1 468 ? 42.114 -8.430 -49.697 1.00 86.06 468 THR A CA 1
ATOM 3753 C C . THR A 1 468 ? 42.266 -7.044 -49.075 1.00 86.06 468 THR A C 1
ATOM 3755 O O . THR A 1 468 ? 43.272 -6.801 -48.409 1.00 86.06 468 THR A O 1
ATOM 3758 N N . PRO A 1 469 ? 41.297 -6.128 -49.247 1.00 86.75 469 PRO A N 1
ATOM 3759 C CA . PRO A 1 469 ? 41.375 -4.816 -48.624 1.00 86.75 469 PRO A CA 1
ATOM 3760 C C . PRO A 1 469 ? 41.228 -4.916 -47.105 1.00 86.75 469 PRO A C 1
ATOM 3762 O O . PRO A 1 469 ? 40.357 -5.640 -46.611 1.00 86.75 469 PRO A O 1
ATOM 3765 N N . ILE A 1 470 ? 42.021 -4.137 -46.376 1.00 88.44 470 ILE A N 1
ATOM 3766 C CA . ILE A 1 470 ? 41.935 -3.999 -44.920 1.00 88.44 470 ILE A CA 1
ATOM 3767 C C . ILE A 1 470 ? 41.574 -2.553 -44.592 1.00 88.44 470 ILE A C 1
ATOM 3769 O O . ILE A 1 470 ? 42.230 -1.629 -45.063 1.00 88.44 470 ILE A O 1
ATOM 3773 N N . VAL A 1 471 ? 40.531 -2.343 -43.793 1.00 88.81 471 VAL A N 1
ATOM 3774 C CA . VAL A 1 471 ? 40.130 -1.011 -43.325 1.00 88.81 471 VAL A CA 1
ATOM 3775 C C . VAL A 1 471 ? 40.514 -0.866 -41.861 1.00 88.81 471 VAL A C 1
ATOM 3777 O O . VAL A 1 471 ? 39.973 -1.571 -41.012 1.00 88.81 471 VAL A O 1
ATOM 3780 N N . ASN A 1 472 ? 41.428 0.055 -41.569 1.00 90.56 472 ASN A N 1
ATOM 3781 C CA . ASN A 1 472 ? 41.843 0.388 -40.210 1.00 90.56 472 ASN A CA 1
ATOM 3782 C C . ASN A 1 472 ? 41.195 1.702 -39.780 1.00 90.56 472 ASN A C 1
ATOM 3784 O O . ASN A 1 472 ? 41.366 2.720 -40.452 1.00 90.56 472 ASN A O 1
ATOM 3788 N N . VAL A 1 473 ? 40.499 1.698 -38.644 1.00 90.19 473 VAL A N 1
ATOM 3789 C CA . VAL A 1 473 ? 39.883 2.905 -38.075 1.00 90.19 473 VAL A CA 1
ATOM 3790 C C . VAL A 1 473 ? 40.518 3.235 -36.737 1.00 90.19 473 VAL A C 1
ATOM 3792 O O . VAL A 1 473 ? 40.683 2.364 -35.887 1.00 90.19 473 VAL A O 1
ATOM 3795 N N . TYR A 1 474 ? 40.897 4.500 -36.563 1.00 91.50 474 TYR A N 1
ATOM 3796 C CA . TYR A 1 474 ? 41.631 4.958 -35.388 1.00 91.50 474 TYR A CA 1
ATOM 3797 C C . TYR A 1 474 ? 41.305 6.405 -35.018 1.00 91.50 474 TYR A C 1
ATOM 3799 O O . TYR A 1 474 ? 40.892 7.208 -35.855 1.00 91.50 474 TYR A O 1
ATOM 3807 N N . PHE A 1 475 ? 41.567 6.780 -33.768 1.00 92.88 475 PHE A N 1
ATOM 3808 C CA . PHE A 1 475 ? 41.490 8.165 -33.313 1.00 92.88 475 PHE A CA 1
ATOM 3809 C C . PHE A 1 475 ? 42.875 8.828 -33.346 1.00 92.88 475 PHE A C 1
ATOM 3811 O O . PHE A 1 475 ? 43.885 8.231 -32.959 1.00 92.88 475 PHE A O 1
ATOM 3818 N N . GLY A 1 476 ? 42.959 10.081 -33.798 1.00 90.50 476 GLY A N 1
ATOM 3819 C CA . GLY A 1 476 ? 44.235 10.796 -33.863 1.00 90.50 476 GLY A CA 1
ATOM 3820 C C . GLY A 1 476 ? 44.106 12.302 -34.055 1.00 90.50 476 GLY A C 1
ATOM 3821 O O . GLY A 1 476 ? 43.011 12.848 -34.145 1.00 90.50 476 GLY A O 1
ATOM 3822 N N . LYS A 1 477 ? 45.247 12.992 -34.133 1.00 88.50 477 LYS A N 1
ATOM 3823 C CA . LYS A 1 477 ? 45.305 14.420 -34.482 1.00 88.50 477 LYS A CA 1
ATOM 3824 C C . LYS A 1 477 ? 45.355 14.602 -36.000 1.00 88.50 477 LYS A C 1
ATOM 3826 O O . LYS A 1 477 ? 45.882 13.750 -36.719 1.00 88.50 477 LYS A O 1
ATOM 3831 N N . ILE A 1 478 ? 44.814 15.713 -36.493 1.00 85.75 478 ILE A N 1
ATOM 3832 C CA . ILE A 1 478 ? 44.927 16.112 -37.901 1.00 85.75 478 ILE A CA 1
ATOM 3833 C C . ILE A 1 478 ? 46.407 16.363 -38.216 1.00 85.75 478 ILE A C 1
ATOM 3835 O O . ILE A 1 478 ? 47.045 17.198 -37.574 1.00 85.75 478 ILE A O 1
ATOM 3839 N N . LYS A 1 479 ? 46.952 15.626 -39.193 1.00 80.19 479 LYS A N 1
ATOM 3840 C CA . LYS A 1 479 ? 48.373 15.706 -39.567 1.00 80.19 479 LYS A CA 1
ATOM 3841 C C . LYS A 1 479 ? 48.651 16.954 -40.408 1.00 80.19 479 LYS A C 1
ATOM 3843 O O . LYS A 1 479 ? 49.593 17.686 -40.123 1.00 80.19 479 LYS A O 1
ATOM 3848 N N . ASN A 1 480 ? 47.807 17.236 -41.404 1.00 79.06 480 ASN A N 1
ATOM 3849 C CA . ASN A 1 480 ? 47.916 18.431 -42.242 1.00 79.06 480 ASN A CA 1
ATOM 3850 C C . ASN A 1 480 ? 47.142 19.618 -41.639 1.00 79.06 480 ASN A C 1
ATOM 3852 O O . ASN A 1 480 ? 46.110 20.055 -42.153 1.00 79.06 480 ASN A O 1
ATOM 3856 N N . SER A 1 481 ? 47.643 20.129 -40.514 1.00 79.12 481 SER A N 1
ATOM 3857 C CA . SER A 1 481 ? 47.013 21.236 -39.785 1.00 79.12 481 SER A CA 1
ATOM 3858 C C . SER A 1 481 ? 46.990 22.553 -40.567 1.00 79.12 481 SER A C 1
ATOM 3860 O O . SER A 1 481 ? 46.101 23.366 -40.330 1.00 79.12 481 SER A O 1
ATOM 3862 N N . LYS A 1 482 ? 47.907 22.747 -41.528 1.00 79.69 482 LYS A N 1
ATOM 3863 C CA . LYS A 1 482 ? 47.929 23.920 -42.420 1.00 79.69 482 LYS A CA 1
ATOM 3864 C C . LYS A 1 482 ? 46.704 23.971 -43.334 1.00 79.69 482 LYS A C 1
ATOM 3866 O O . LYS A 1 482 ? 46.110 25.028 -43.489 1.00 79.69 482 LYS A O 1
ATOM 3871 N N . LYS A 1 483 ? 46.311 22.834 -43.918 1.00 82.50 483 LYS A N 1
ATOM 3872 C CA . LYS A 1 483 ? 45.160 22.760 -44.832 1.00 82.50 483 LYS A CA 1
ATOM 3873 C C . LYS A 1 483 ? 43.822 22.675 -44.097 1.00 82.50 483 LYS A C 1
ATOM 3875 O O . LYS A 1 483 ? 42.829 23.224 -44.559 1.00 82.50 483 LYS A O 1
ATOM 3880 N N . TYR A 1 484 ? 43.782 21.948 -42.982 1.00 80.94 484 TYR A N 1
ATOM 3881 C CA . TYR A 1 484 ? 42.518 21.529 -42.367 1.00 80.94 484 TYR A CA 1
ATOM 3882 C C . TYR A 1 484 ? 42.261 22.108 -40.970 1.00 80.94 484 TYR A C 1
ATOM 3884 O O . TYR A 1 484 ? 41.188 21.865 -40.412 1.00 80.94 484 TYR A O 1
ATOM 3892 N N . GLY A 1 485 ? 43.215 22.868 -40.425 1.00 83.00 485 GLY A N 1
ATOM 3893 C CA . GLY A 1 485 ? 43.202 23.375 -39.055 1.00 83.00 485 GLY A CA 1
ATOM 3894 C C . GLY A 1 485 ? 43.752 22.372 -38.034 1.00 83.00 485 GLY A C 1
ATOM 3895 O O . GLY A 1 485 ? 43.904 21.177 -38.305 1.00 83.00 485 GLY A O 1
ATOM 3896 N N . LYS A 1 486 ? 44.068 22.856 -36.826 1.00 84.75 486 LYS A N 1
ATOM 3897 C CA . LYS A 1 486 ? 44.424 21.994 -35.686 1.00 84.75 486 LYS A CA 1
ATOM 3898 C C . LYS A 1 486 ? 43.160 21.326 -35.135 1.00 84.75 486 LYS A C 1
ATOM 3900 O O . LYS A 1 486 ? 42.125 21.967 -35.001 1.00 84.75 486 LYS A O 1
ATOM 3905 N N . GLY A 1 487 ? 43.246 20.048 -34.777 1.00 86.38 487 GLY A N 1
ATOM 3906 C CA . GLY A 1 487 ? 42.124 19.329 -34.175 1.00 86.38 487 GLY A CA 1
ATOM 3907 C C . GLY A 1 487 ? 42.312 17.817 -34.162 1.00 86.38 487 GLY A C 1
ATOM 3908 O O . GLY A 1 487 ? 43.340 17.299 -34.604 1.00 86.38 487 GLY A O 1
ATOM 3909 N N . ASN A 1 488 ? 41.301 17.115 -33.654 1.00 89.50 488 ASN A N 1
ATOM 3910 C CA . ASN A 1 488 ? 41.234 15.656 -33.685 1.00 89.50 488 ASN A CA 1
ATOM 3911 C C . ASN A 1 488 ? 40.511 15.166 -34.944 1.00 89.50 488 ASN A C 1
ATOM 3913 O O . ASN A 1 488 ? 39.761 15.915 -35.574 1.00 89.50 488 ASN A O 1
ATOM 3917 N N . LYS A 1 489 ? 40.732 13.902 -35.288 1.00 91.75 489 LYS A N 1
ATOM 3918 C CA . LYS A 1 489 ? 40.078 13.193 -36.381 1.00 91.75 489 LYS A CA 1
ATOM 3919 C C . LYS A 1 489 ? 39.850 11.725 -36.031 1.00 91.75 489 LYS A C 1
ATOM 3921 O O . LYS A 1 489 ? 40.596 11.144 -35.240 1.00 91.75 489 LYS A O 1
ATOM 3926 N N . ILE A 1 490 ? 38.881 11.129 -36.709 1.00 92.31 490 ILE A N 1
ATOM 3927 C CA . ILE A 1 490 ? 38.837 9.687 -36.941 1.00 92.31 490 ILE A CA 1
ATOM 3928 C C . ILE A 1 490 ? 39.581 9.458 -38.253 1.00 92.31 490 ILE A C 1
ATOM 3930 O O . ILE A 1 490 ? 39.223 10.047 -39.271 1.00 92.31 490 ILE A O 1
ATOM 3934 N N . GLY A 1 491 ? 40.665 8.690 -38.212 1.00 91.50 491 GLY A N 1
ATOM 3935 C CA . GLY A 1 491 ? 41.398 8.249 -39.392 1.00 91.50 491 GLY A CA 1
ATOM 3936 C C . GLY A 1 491 ? 40.857 6.915 -39.889 1.00 91.50 491 GLY A C 1
ATOM 3937 O O . GLY A 1 491 ? 40.535 6.045 -39.082 1.00 91.50 491 GLY A O 1
ATOM 3938 N N . ILE A 1 492 ? 40.748 6.781 -41.207 1.00 91.06 492 ILE A N 1
ATOM 3939 C CA . ILE A 1 492 ? 40.280 5.579 -41.897 1.00 91.06 492 ILE A CA 1
ATOM 3940 C C . ILE A 1 492 ? 41.325 5.254 -42.965 1.00 91.06 492 ILE A C 1
ATOM 3942 O O . ILE A 1 492 ? 41.332 5.862 -44.034 1.00 91.06 492 ILE A O 1
ATOM 3946 N N . ASP A 1 493 ? 42.224 4.323 -42.665 1.00 90.81 493 ASP A N 1
ATOM 3947 C CA . ASP A 1 493 ? 43.268 3.885 -43.593 1.00 90.81 493 ASP A CA 1
ATOM 3948 C C . ASP A 1 493 ? 42.770 2.637 -44.337 1.00 90.81 493 ASP A C 1
ATOM 3950 O O . ASP A 1 493 ? 42.524 1.593 -43.728 1.00 90.81 493 ASP A O 1
ATOM 3954 N N . ILE A 1 494 ? 42.605 2.746 -45.657 1.00 89.50 494 ILE A N 1
ATOM 3955 C CA . ILE A 1 494 ? 42.254 1.617 -46.529 1.00 89.50 494 ILE A CA 1
ATOM 3956 C C . ILE A 1 494 ? 43.551 1.056 -47.105 1.00 89.50 494 ILE A C 1
ATOM 3958 O O . ILE A 1 494 ? 44.223 1.740 -47.870 1.00 89.50 494 ILE A O 1
ATOM 3962 N N . VAL A 1 495 ? 43.896 -0.176 -46.749 1.00 88.75 495 VAL A N 1
ATOM 3963 C CA . VAL A 1 495 ? 45.117 -0.865 -47.181 1.00 88.75 495 VAL A CA 1
ATOM 3964 C C . VAL A 1 495 ? 44.770 -1.901 -48.245 1.00 88.75 495 VAL A C 1
ATOM 3966 O O . VAL A 1 495 ? 43.866 -2.714 -48.046 1.00 88.75 495 VAL A O 1
ATOM 3969 N N . ILE A 1 496 ? 45.459 -1.858 -49.384 1.00 85.69 496 ILE A N 1
ATOM 3970 C CA . ILE A 1 496 ? 45.282 -2.778 -50.515 1.00 85.69 496 ILE A CA 1
ATOM 3971 C C . ILE A 1 496 ? 46.678 -3.204 -50.979 1.00 85.69 496 ILE A C 1
ATOM 3973 O O . ILE A 1 496 ? 47.413 -2.388 -51.533 1.00 85.69 496 ILE A O 1
ATOM 3977 N N . GLY A 1 497 ? 47.049 -4.466 -50.741 1.00 83.00 497 GLY A N 1
ATOM 3978 C CA . GLY A 1 497 ? 48.445 -4.896 -50.888 1.00 83.00 497 GLY A CA 1
ATOM 3979 C C . GLY A 1 497 ? 49.350 -4.084 -49.955 1.00 83.00 497 GLY A C 1
ATOM 3980 O O . GLY A 1 497 ? 49.034 -3.953 -48.774 1.00 83.00 497 GLY A O 1
ATOM 3981 N N . ASP A 1 498 ? 50.404 -3.482 -50.507 1.00 81.06 498 ASP A N 1
ATOM 3982 C CA . ASP A 1 498 ? 51.362 -2.645 -49.763 1.00 81.06 498 ASP A CA 1
ATOM 3983 C C . ASP A 1 498 ? 51.000 -1.146 -49.758 1.00 81.06 498 ASP A C 1
ATOM 3985 O O . ASP A 1 498 ? 51.689 -0.322 -49.154 1.00 81.06 498 ASP A O 1
ATOM 3989 N N . GLU A 1 499 ? 49.910 -0.758 -50.427 1.00 84.69 499 GLU A N 1
ATOM 3990 C CA . GLU A 1 499 ? 49.479 0.637 -50.525 1.00 84.69 499 GLU A CA 1
ATOM 3991 C C . GLU A 1 499 ? 48.448 0.982 -49.440 1.00 84.69 499 GLU A C 1
ATOM 3993 O O . GLU A 1 499 ? 47.482 0.250 -49.221 1.00 84.69 499 GLU A O 1
ATOM 3998 N N . SER A 1 500 ? 48.611 2.145 -48.799 1.00 86.69 500 SER A N 1
ATOM 3999 C CA . SER A 1 500 ? 47.682 2.673 -47.792 1.00 86.69 500 SER A CA 1
ATOM 4000 C C . SER A 1 500 ? 47.080 4.005 -48.230 1.00 86.69 500 SER A C 1
ATOM 4002 O O . SER A 1 500 ? 47.790 4.942 -48.601 1.00 86.69 500 SER A O 1
ATOM 4004 N N . TYR A 1 501 ? 45.755 4.092 -48.158 1.00 89.00 501 TYR A N 1
ATOM 4005 C CA . TYR A 1 501 ? 44.961 5.233 -48.592 1.00 89.00 501 TYR A CA 1
ATOM 4006 C C . TYR A 1 501 ? 44.284 5.890 -47.382 1.00 89.00 501 TYR A C 1
ATOM 4008 O O . TYR A 1 501 ? 43.263 5.379 -46.910 1.00 89.00 501 TYR A O 1
ATOM 4016 N N . PRO A 1 502 ? 44.830 7.011 -46.868 1.00 88.50 502 PRO A N 1
ATOM 4017 C CA . PRO A 1 502 ? 44.338 7.629 -45.646 1.00 88.50 502 PRO A CA 1
ATOM 4018 C C . PRO A 1 502 ? 43.152 8.561 -45.910 1.00 88.50 502 PRO A C 1
ATOM 4020 O O . PRO A 1 502 ? 43.252 9.558 -46.630 1.00 88.50 502 PRO A O 1
ATOM 4023 N N . PHE A 1 503 ? 42.037 8.277 -45.252 1.00 90.12 503 PHE A N 1
ATOM 4024 C CA . PHE A 1 503 ? 40.875 9.151 -45.149 1.00 90.12 503 PHE A CA 1
ATOM 4025 C C . PHE A 1 503 ? 40.704 9.646 -43.714 1.00 90.12 503 PHE A C 1
ATOM 4027 O O . PHE A 1 503 ? 41.284 9.112 -42.763 1.00 90.12 503 PHE A O 1
ATOM 4034 N N . MET A 1 504 ? 39.911 10.697 -43.543 1.00 91.12 504 MET A N 1
ATOM 4035 C CA . MET A 1 504 ? 39.589 11.232 -42.234 1.00 91.12 504 MET A CA 1
ATOM 4036 C C . MET A 1 504 ? 38.182 11.807 -42.143 1.00 91.12 504 MET A C 1
ATOM 4038 O O . MET A 1 504 ? 37.641 12.327 -43.114 1.00 91.12 504 MET A O 1
ATOM 4042 N N . ILE A 1 505 ? 37.654 11.808 -40.923 1.00 91.31 505 ILE A N 1
ATOM 4043 C CA . ILE A 1 505 ? 36.522 12.634 -40.508 1.00 91.31 505 ILE A CA 1
ATOM 4044 C C . ILE A 1 505 ? 37.053 13.621 -39.469 1.00 91.31 505 ILE A C 1
ATOM 4046 O O . ILE A 1 505 ? 37.624 13.220 -38.450 1.00 91.31 505 ILE A O 1
ATOM 4050 N N . ARG A 1 506 ? 36.919 14.925 -39.731 1.00 91.25 506 ARG A N 1
ATOM 4051 C CA . ARG A 1 506 ? 37.411 15.975 -38.823 1.00 91.25 506 ARG A CA 1
ATOM 4052 C C . ARG A 1 506 ? 36.548 16.080 -37.568 1.00 91.25 506 ARG A C 1
ATOM 4054 O O . ARG A 1 506 ? 35.336 15.909 -37.637 1.00 91.25 506 ARG A O 1
ATOM 4061 N N . GLY A 1 507 ? 37.155 16.487 -36.452 1.00 87.19 507 GLY A N 1
ATOM 4062 C CA . GLY A 1 507 ? 36.500 16.658 -35.147 1.00 87.19 507 GLY A CA 1
ATOM 4063 C C . GLY A 1 507 ? 35.168 17.408 -35.185 1.00 87.19 507 GLY A C 1
ATOM 4064 O O . GLY A 1 507 ? 34.208 16.956 -34.578 1.00 87.19 507 GLY A O 1
ATOM 4065 N N . LYS A 1 508 ? 35.076 18.500 -35.956 1.00 86.00 508 LYS A N 1
ATOM 4066 C CA . LYS A 1 508 ? 33.823 19.261 -36.105 1.00 86.00 508 LYS A CA 1
ATOM 4067 C C . LYS A 1 508 ? 32.677 18.441 -36.715 1.00 86.00 508 LYS A C 1
ATOM 4069 O O . LYS A 1 508 ? 31.536 18.611 -36.322 1.00 86.00 508 LYS A O 1
ATOM 4074 N N . ASN A 1 509 ? 32.983 17.554 -37.663 1.00 90.12 509 ASN A N 1
ATOM 4075 C CA . ASN A 1 509 ? 31.991 16.718 -38.337 1.00 90.12 509 ASN A CA 1
ATOM 4076 C C . ASN A 1 509 ? 31.638 15.491 -37.490 1.00 90.12 509 ASN A C 1
ATOM 4078 O O . ASN A 1 509 ? 30.499 15.050 -37.518 1.00 90.12 509 ASN A O 1
ATOM 4082 N N . ILE A 1 510 ? 32.599 14.985 -36.705 1.00 88.19 510 ILE A N 1
ATOM 4083 C CA . ILE A 1 510 ? 32.344 13.946 -35.699 1.00 88.19 510 ILE A CA 1
ATOM 4084 C C . ILE A 1 510 ? 31.298 14.444 -34.706 1.00 88.19 510 ILE A C 1
ATOM 4086 O O . ILE A 1 510 ? 30.321 13.749 -34.472 1.00 88.19 510 ILE A O 1
ATOM 4090 N N . MET A 1 511 ? 31.475 15.658 -34.173 1.00 88.38 511 MET A N 1
ATOM 4091 C CA . MET A 1 511 ? 30.513 16.216 -33.224 1.00 88.38 511 MET A CA 1
ATOM 4092 C C . MET A 1 511 ? 29.137 16.425 -33.849 1.00 88.38 511 MET A C 1
ATOM 4094 O O . MET A 1 511 ? 28.167 16.008 -33.244 1.00 88.38 511 MET A O 1
ATOM 4098 N N . LYS A 1 512 ? 29.048 16.939 -35.085 1.00 90.31 512 LYS A N 1
ATOM 4099 C CA . LYS A 1 512 ? 27.760 17.057 -35.795 1.00 90.31 512 LYS A CA 1
ATOM 4100 C C . LYS A 1 512 ? 27.018 15.726 -35.913 1.00 90.31 512 LYS A C 1
ATOM 4102 O O . LYS A 1 512 ? 25.827 15.678 -35.648 1.00 90.31 512 LYS A O 1
ATOM 4107 N N . ILE A 1 513 ? 27.728 14.662 -36.292 1.00 89.44 513 ILE A N 1
ATOM 4108 C CA . ILE A 1 513 ? 27.141 13.321 -36.387 1.00 89.44 513 ILE A CA 1
ATOM 4109 C C . ILE A 1 513 ? 26.675 12.842 -35.012 1.00 89.44 513 ILE A C 1
ATOM 4111 O O . ILE A 1 513 ? 25.579 12.315 -34.887 1.00 89.44 513 ILE A O 1
ATOM 4115 N N . ILE A 1 514 ? 27.511 13.009 -33.987 1.00 88.69 514 ILE A N 1
ATOM 4116 C CA . ILE A 1 514 ? 27.189 12.562 -32.634 1.00 88.69 514 ILE A CA 1
ATOM 4117 C C . ILE A 1 514 ? 25.988 13.331 -32.068 1.00 88.69 514 ILE A C 1
ATOM 4119 O O . ILE A 1 514 ? 25.076 12.706 -31.542 1.00 88.69 514 ILE A O 1
ATOM 4123 N N . ASP A 1 515 ? 25.967 14.657 -32.199 1.00 90.56 515 ASP A N 1
ATOM 4124 C CA . ASP A 1 515 ? 24.858 15.495 -31.741 1.00 90.56 515 ASP A CA 1
ATOM 4125 C C . ASP A 1 515 ? 23.551 15.089 -32.439 1.00 90.56 515 ASP A C 1
ATOM 4127 O O . ASP A 1 515 ? 22.539 14.898 -31.774 1.00 90.56 515 ASP A O 1
ATOM 4131 N N . ASN A 1 516 ? 23.592 14.830 -33.748 1.00 92.62 516 ASN A N 1
ATOM 4132 C CA . ASN A 1 516 ? 22.417 14.372 -34.480 1.00 92.62 516 ASN A CA 1
ATOM 4133 C C . ASN A 1 516 ? 21.960 12.949 -34.098 1.00 92.62 516 ASN A C 1
ATOM 4135 O O . ASN A 1 516 ? 20.765 12.663 -34.118 1.00 92.62 516 ASN A O 1
ATOM 4139 N N . ILE A 1 517 ? 22.886 12.054 -33.736 1.00 90.44 517 ILE A N 1
ATOM 4140 C CA . ILE A 1 517 ? 22.533 10.742 -33.176 1.00 90.44 517 ILE A CA 1
ATOM 4141 C C . ILE A 1 517 ? 21.738 10.930 -31.881 1.00 90.44 517 ILE A C 1
ATOM 4143 O O . ILE A 1 517 ? 20.698 10.297 -31.731 1.00 90.44 517 ILE A O 1
ATOM 4147 N N . PHE A 1 518 ? 22.181 11.812 -30.978 1.00 90.19 518 PHE A N 1
ATOM 4148 C CA . PHE A 1 518 ? 21.444 12.097 -29.742 1.00 90.19 518 PHE A CA 1
ATOM 4149 C C . PHE A 1 518 ? 20.075 12.724 -30.014 1.00 90.19 518 PHE A C 1
ATOM 4151 O O . PHE A 1 518 ? 19.090 12.261 -29.454 1.00 90.19 518 PHE A O 1
ATOM 4158 N N . GLU A 1 519 ? 19.975 13.687 -30.934 1.00 90.06 519 GLU A N 1
ATOM 4159 C CA . GLU A 1 519 ? 18.682 14.269 -31.332 1.00 90.06 519 GLU A CA 1
ATOM 4160 C C . GLU A 1 519 ? 17.704 13.213 -31.866 1.00 90.06 519 GLU A C 1
ATOM 4162 O O . GLU A 1 519 ? 16.516 13.245 -31.546 1.00 90.06 519 GLU A O 1
ATOM 4167 N N . GLN A 1 520 ? 18.191 12.258 -32.665 1.00 90.31 520 GLN A N 1
ATOM 4168 C CA . GLN A 1 520 ? 17.367 11.155 -33.156 1.00 90.31 520 GLN A CA 1
ATOM 4169 C C . GLN A 1 520 ? 16.976 10.190 -32.038 1.00 90.31 520 GLN A C 1
ATOM 4171 O O . GLN A 1 520 ? 15.835 9.742 -32.022 1.00 90.31 520 GLN A O 1
ATOM 4176 N N . VAL A 1 521 ? 17.881 9.882 -31.103 1.00 85.75 521 VAL A N 1
ATOM 4177 C CA . VAL A 1 521 ? 17.556 9.038 -29.944 1.00 85.75 521 VAL A CA 1
ATOM 4178 C C . VAL A 1 521 ? 16.490 9.702 -29.075 1.00 85.75 521 VAL A C 1
ATOM 4180 O O . VAL A 1 521 ? 15.498 9.065 -28.719 1.00 85.75 521 VAL A O 1
ATOM 4183 N N . ASP A 1 522 ? 16.654 10.995 -28.801 1.00 84.50 522 ASP A N 1
ATOM 4184 C CA . ASP A 1 522 ? 15.697 11.785 -28.034 1.00 84.50 522 ASP A CA 1
ATOM 4185 C C . ASP A 1 522 ? 14.331 11.811 -28.722 1.00 84.50 522 ASP A C 1
ATOM 4187 O O . ASP A 1 522 ? 13.314 11.509 -28.103 1.00 84.50 522 ASP A O 1
ATOM 4191 N N . GLY A 1 523 ? 14.305 12.153 -30.012 1.00 82.44 523 GLY A N 1
ATOM 4192 C CA . GLY A 1 523 ? 13.073 12.329 -30.775 1.00 82.44 523 GLY A CA 1
ATOM 4193 C C . GLY A 1 523 ? 12.324 11.034 -31.079 1.00 82.44 523 GLY A C 1
ATOM 4194 O O . GLY A 1 523 ? 11.099 11.054 -31.081 1.00 82.44 523 GLY A O 1
ATOM 4195 N N . LYS A 1 524 ? 13.035 9.930 -31.341 1.00 81.88 524 LYS A N 1
ATOM 4196 C CA . LYS A 1 524 ? 12.426 8.662 -31.780 1.00 81.88 524 LYS A CA 1
ATOM 4197 C C . LYS A 1 524 ? 12.169 7.665 -30.655 1.00 81.88 524 LYS A C 1
ATOM 4199 O O . LYS A 1 524 ? 11.302 6.820 -30.816 1.00 81.88 524 LYS A O 1
ATOM 4204 N N . PHE A 1 525 ? 12.924 7.728 -29.553 1.00 76.69 525 PHE A N 1
ATOM 4205 C CA . PHE A 1 525 ? 12.880 6.680 -28.523 1.00 76.69 525 PHE A CA 1
ATOM 4206 C C . PHE A 1 525 ? 12.665 7.196 -27.102 1.00 76.69 525 PHE A C 1
ATOM 4208 O O . PHE A 1 525 ? 12.010 6.516 -26.326 1.00 76.69 525 PHE A O 1
ATOM 4215 N N . LEU A 1 526 ? 13.209 8.360 -26.725 1.00 73.38 526 LEU A N 1
ATOM 4216 C CA . LEU A 1 526 ? 13.008 8.874 -25.360 1.00 73.38 526 LEU A CA 1
ATOM 4217 C C . LEU A 1 526 ? 11.720 9.686 -25.209 1.00 73.38 526 LEU A C 1
ATOM 4219 O O . LEU A 1 526 ? 11.111 9.661 -24.144 1.00 73.38 526 LEU A O 1
ATOM 4223 N N . ARG A 1 527 ? 11.305 10.412 -26.253 1.00 71.75 527 ARG A N 1
ATOM 4224 C CA . ARG A 1 527 ? 10.057 11.195 -26.240 1.00 71.75 527 ARG A CA 1
ATOM 4225 C C . ARG A 1 527 ? 8.824 10.379 -26.626 1.00 71.75 527 ARG A C 1
ATOM 4227 O O . ARG A 1 527 ? 7.728 10.739 -26.216 1.00 71.75 527 ARG A O 1
ATOM 4234 N N . ASP A 1 528 ? 9.003 9.303 -27.391 1.00 66.31 528 ASP A N 1
ATOM 4235 C CA . ASP A 1 528 ? 7.941 8.351 -27.724 1.00 66.31 528 ASP A CA 1
ATOM 4236 C C . ASP A 1 528 ? 7.970 7.179 -26.735 1.00 66.31 528 ASP A C 1
ATOM 4238 O O . ASP A 1 528 ? 8.800 6.271 -26.827 1.00 66.31 528 ASP A O 1
ATOM 4242 N N . THR A 1 529 ? 7.061 7.202 -25.762 1.00 63.47 529 THR A N 1
ATOM 4243 C CA . THR A 1 529 ? 7.016 6.182 -24.709 1.00 63.47 529 THR A CA 1
ATOM 4244 C C . THR A 1 529 ? 6.469 4.845 -25.208 1.00 63.47 529 THR A C 1
ATOM 4246 O O . THR A 1 529 ? 6.711 3.824 -24.566 1.00 63.47 529 THR A O 1
ATOM 4249 N N . GLY A 1 530 ? 5.794 4.804 -26.365 1.00 68.69 530 GLY A N 1
ATOM 4250 C CA . GLY A 1 530 ? 5.185 3.585 -26.900 1.00 68.69 530 GLY A CA 1
ATOM 4251 C C . GLY A 1 530 ? 6.218 2.539 -27.318 1.00 68.69 530 GLY A C 1
ATOM 4252 O O . GLY A 1 530 ? 6.025 1.341 -27.097 1.00 68.69 530 GLY A O 1
ATOM 4253 N N . VAL A 1 531 ? 7.350 2.979 -27.871 1.00 70.06 531 VAL A N 1
ATOM 4254 C CA . VAL A 1 531 ? 8.425 2.077 -28.308 1.00 70.06 531 VAL A CA 1
ATOM 4255 C C . VAL A 1 531 ? 9.135 1.444 -27.107 1.00 70.06 531 VAL A C 1
ATOM 4257 O O . VAL A 1 531 ? 9.307 0.223 -27.061 1.00 70.06 531 VAL A O 1
ATOM 4260 N N . VAL A 1 532 ? 9.485 2.255 -26.104 1.00 71.75 532 VAL A N 1
ATOM 4261 C CA . VAL A 1 532 ? 10.111 1.779 -24.859 1.00 71.75 532 VAL A CA 1
ATOM 4262 C C . VAL A 1 532 ? 9.165 0.848 -24.109 1.00 71.75 532 VAL A C 1
ATOM 4264 O O . VAL A 1 532 ? 9.576 -0.242 -23.715 1.00 71.75 532 VAL A O 1
ATOM 4267 N N . TYR A 1 533 ? 7.892 1.225 -23.981 1.00 76.38 533 TYR A N 1
ATOM 4268 C CA . TYR A 1 533 ? 6.874 0.391 -23.351 1.00 76.38 533 TYR A CA 1
ATOM 4269 C C . TYR A 1 533 ? 6.752 -0.973 -24.035 1.00 76.38 533 TYR A C 1
ATOM 4271 O O . TYR A 1 533 ? 6.800 -2.003 -23.366 1.00 76.38 533 TYR A O 1
ATOM 4279 N N . LYS A 1 534 ? 6.686 -1.017 -25.373 1.00 79.75 534 LYS A N 1
ATOM 4280 C CA . LYS A 1 534 ? 6.597 -2.276 -26.129 1.00 79.75 534 LYS A CA 1
ATOM 4281 C C . LYS A 1 534 ? 7.783 -3.203 -25.857 1.00 79.75 534 LYS A C 1
ATOM 4283 O O . LYS A 1 534 ? 7.595 -4.411 -25.708 1.00 79.75 534 LYS A O 1
ATOM 4288 N N . TRP A 1 535 ? 9.003 -2.671 -25.808 1.00 76.62 535 TRP A N 1
ATOM 4289 C CA . TRP A 1 535 ? 10.188 -3.480 -25.507 1.00 76.62 535 TRP A CA 1
ATOM 4290 C C . TRP A 1 535 ? 10.198 -3.968 -24.065 1.00 76.62 535 TRP A C 1
ATOM 4292 O O . TRP A 1 535 ? 10.450 -5.151 -23.838 1.00 76.62 535 TRP A O 1
ATOM 4302 N N . THR A 1 536 ? 9.866 -3.092 -23.118 1.00 77.81 536 THR A N 1
ATOM 4303 C CA . THR A 1 536 ? 9.725 -3.439 -21.702 1.00 77.81 536 THR A CA 1
ATOM 4304 C C . THR A 1 536 ? 8.680 -4.532 -21.514 1.00 77.81 536 THR A C 1
ATOM 4306 O O . THR A 1 536 ? 8.979 -5.553 -20.907 1.00 77.81 536 THR A O 1
ATOM 4309 N N . LYS A 1 537 ? 7.494 -4.390 -22.112 1.00 84.06 537 LYS A N 1
ATOM 4310 C CA . LYS A 1 537 ? 6.427 -5.395 -22.076 1.00 84.06 537 LYS A CA 1
ATOM 4311 C C . LYS A 1 537 ? 6.887 -6.740 -22.627 1.00 84.06 537 LYS A C 1
ATOM 4313 O O . LYS A 1 537 ? 6.679 -7.763 -21.985 1.00 84.06 537 LYS A O 1
ATOM 4318 N N . ASN A 1 538 ? 7.545 -6.761 -23.786 1.00 83.25 538 ASN A N 1
ATOM 4319 C CA . ASN A 1 538 ? 8.054 -8.009 -24.365 1.00 83.25 538 ASN A CA 1
ATOM 4320 C C . ASN A 1 538 ? 9.109 -8.674 -23.473 1.00 83.25 538 ASN A C 1
ATOM 4322 O O . ASN A 1 538 ? 9.104 -9.893 -23.327 1.00 83.25 538 ASN A O 1
ATOM 4326 N N . LEU A 1 539 ? 10.001 -7.878 -22.881 1.00 80.12 539 LEU A N 1
ATOM 4327 C CA . LEU A 1 539 ? 11.020 -8.351 -21.951 1.00 80.12 539 LEU A CA 1
ATOM 4328 C C . LEU A 1 539 ? 10.389 -8.965 -20.697 1.00 80.12 539 LEU A C 1
ATOM 4330 O O . LEU A 1 539 ? 10.685 -10.105 -20.353 1.00 80.12 539 LEU A O 1
ATOM 4334 N N . VAL A 1 540 ? 9.500 -8.219 -20.049 1.00 84.25 540 VAL A N 1
ATOM 4335 C CA . VAL A 1 540 ? 8.793 -8.643 -18.839 1.00 84.25 540 VAL A CA 1
ATOM 4336 C C . VAL A 1 540 ? 7.966 -9.897 -19.109 1.00 84.25 540 VAL A C 1
ATOM 4338 O O . VAL A 1 540 ? 8.062 -10.852 -18.349 1.00 84.25 540 VAL A O 1
ATOM 4341 N N . ASN A 1 541 ? 7.216 -9.944 -20.213 1.00 86.88 541 ASN A N 1
ATOM 4342 C CA . ASN A 1 541 ? 6.445 -11.131 -20.583 1.00 86.88 541 ASN A CA 1
ATOM 4343 C C . ASN A 1 541 ? 7.341 -12.354 -20.794 1.00 86.88 541 ASN A C 1
ATOM 4345 O O . ASN A 1 541 ? 6.973 -13.439 -20.357 1.00 86.88 541 ASN A O 1
ATOM 4349 N N . SER A 1 542 ? 8.507 -12.180 -21.421 1.00 83.75 542 SER A N 1
ATOM 4350 C CA . SER A 1 542 ? 9.484 -13.260 -21.601 1.00 83.75 542 SER A CA 1
ATOM 4351 C C . SER A 1 542 ? 9.956 -13.831 -20.257 1.00 83.75 542 SER A C 1
ATOM 4353 O O . SER A 1 542 ? 10.080 -15.041 -20.106 1.00 83.75 542 SER A O 1
ATOM 4355 N N . ILE A 1 543 ? 10.153 -12.962 -19.259 1.00 86.12 543 ILE A N 1
ATOM 4356 C CA . ILE A 1 543 ? 10.541 -13.360 -17.900 1.00 86.12 543 ILE A CA 1
ATOM 4357 C C . ILE A 1 543 ? 9.378 -14.052 -17.180 1.00 86.12 543 ILE A C 1
ATOM 4359 O O . ILE A 1 543 ? 9.544 -15.156 -16.676 1.00 86.12 543 ILE A O 1
ATOM 4363 N N . LEU A 1 544 ? 8.197 -13.431 -17.141 1.00 88.75 544 LEU A N 1
ATOM 4364 C CA . LEU A 1 544 ? 7.053 -13.939 -16.377 1.00 88.75 544 LEU A CA 1
ATOM 4365 C C . LEU A 1 544 ? 6.554 -15.301 -16.878 1.00 88.75 544 LEU A C 1
ATOM 4367 O O . LEU A 1 544 ? 6.163 -16.132 -16.065 1.00 88.75 544 LEU A O 1
ATOM 4371 N N . HIS A 1 545 ? 6.614 -15.556 -18.187 1.00 89.81 545 HIS A N 1
ATOM 4372 C CA . HIS A 1 545 ? 6.188 -16.830 -18.780 1.00 89.81 545 HIS A CA 1
ATOM 4373 C C . HIS A 1 545 ? 7.308 -17.876 -18.846 1.00 89.81 545 HIS A C 1
ATOM 4375 O O . HIS A 1 545 ? 7.127 -18.923 -19.466 1.00 89.81 545 HIS A O 1
ATOM 4381 N N . HIS A 1 546 ? 8.474 -17.613 -18.247 1.00 89.75 546 HIS A N 1
ATOM 4382 C CA . HIS A 1 546 ? 9.532 -18.611 -18.202 1.00 89.75 546 HIS A CA 1
ATOM 4383 C C . HIS A 1 546 ? 9.074 -19.832 -17.404 1.00 89.75 546 HIS A C 1
ATOM 4385 O O . HIS A 1 546 ? 8.685 -19.713 -16.243 1.00 89.75 546 HIS A O 1
ATOM 4391 N N . GLU A 1 547 ? 9.161 -21.001 -18.033 1.00 92.81 547 GLU A N 1
ATOM 4392 C CA . GLU A 1 547 ? 8.892 -22.294 -17.410 1.00 92.81 547 GLU A CA 1
ATOM 4393 C C . GLU A 1 547 ? 9.975 -22.604 -16.370 1.00 92.81 547 GLU A C 1
ATOM 4395 O O . GLU A 1 547 ? 11.153 -22.700 -16.717 1.00 92.81 547 GLU A O 1
ATOM 4400 N N . LEU A 1 548 ? 9.589 -22.766 -15.106 1.00 91.38 548 LEU A N 1
ATOM 4401 C CA . LEU A 1 548 ? 10.528 -23.013 -14.010 1.00 91.38 548 LEU A CA 1
ATOM 4402 C C . LEU A 1 548 ? 10.617 -24.486 -13.646 1.00 91.38 548 LEU A C 1
ATOM 4404 O O . LEU A 1 548 ? 11.703 -25.064 -13.634 1.00 91.38 548 LEU A O 1
ATOM 4408 N N . LEU A 1 549 ? 9.472 -25.090 -13.342 1.00 94.44 549 LEU A N 1
ATOM 4409 C CA . LEU A 1 549 ? 9.384 -26.474 -12.896 1.00 94.44 549 LEU A CA 1
ATOM 4410 C C . LEU A 1 549 ? 8.071 -27.108 -13.341 1.00 94.44 549 LEU A C 1
ATOM 4412 O O . LEU A 1 549 ? 7.216 -26.452 -13.940 1.00 94.44 549 LEU A O 1
ATOM 4416 N N . LYS A 1 550 ? 7.932 -28.404 -13.065 1.00 94.19 550 LYS A N 1
ATOM 4417 C CA . LYS A 1 550 ? 6.679 -29.127 -13.249 1.00 94.19 550 LYS A CA 1
ATOM 4418 C C . LYS A 1 550 ? 6.156 -29.618 -11.912 1.00 94.19 550 LYS A C 1
ATOM 4420 O O . LYS A 1 550 ? 6.927 -30.183 -11.144 1.00 94.19 550 LYS A O 1
ATOM 4425 N N . ASP A 1 551 ? 4.861 -29.457 -11.709 1.00 93.00 551 ASP A N 1
ATOM 4426 C CA . ASP A 1 551 ? 4.106 -29.931 -10.552 1.00 93.00 551 ASP A CA 1
ATOM 4427 C C . ASP A 1 551 ? 2.961 -30.800 -11.081 1.00 93.00 551 ASP A C 1
ATOM 4429 O O . ASP A 1 551 ? 2.181 -30.344 -11.915 1.00 93.00 551 ASP A O 1
ATOM 4433 N N . ASP A 1 552 ? 2.958 -32.091 -10.744 1.00 91.31 552 ASP A N 1
ATOM 4434 C CA . ASP A 1 552 ? 2.024 -33.100 -11.279 1.00 91.31 552 ASP A CA 1
ATOM 4435 C C . ASP A 1 552 ? 1.834 -33.085 -12.813 1.00 91.31 552 ASP A C 1
ATOM 4437 O O . ASP A 1 552 ? 0.785 -33.415 -13.366 1.00 91.31 552 ASP A O 1
ATOM 4441 N N . GLY A 1 553 ? 2.902 -32.740 -13.539 1.00 89.88 553 GLY A N 1
ATOM 4442 C CA . GLY A 1 553 ? 2.915 -32.670 -15.002 1.00 89.88 553 GLY A CA 1
ATOM 4443 C C . GLY A 1 553 ? 2.477 -31.322 -15.582 1.00 89.88 553 GLY A C 1
ATOM 4444 O O . GLY A 1 553 ? 2.720 -31.088 -16.770 1.00 89.88 553 GLY A O 1
ATOM 4445 N N . GLU A 1 554 ? 1.932 -30.418 -14.767 1.00 94.19 554 GLU A N 1
ATOM 4446 C CA . GLU A 1 554 ? 1.678 -29.027 -15.139 1.00 94.19 554 GLU A CA 1
ATOM 4447 C C . GLU A 1 554 ? 2.961 -28.206 -15.077 1.00 94.19 554 GLU A C 1
ATOM 4449 O O . GLU A 1 554 ? 3.751 -28.321 -14.144 1.00 94.19 554 GLU A O 1
ATOM 4454 N N . ILE A 1 555 ? 3.175 -27.354 -16.074 1.00 95.75 555 ILE A N 1
ATOM 4455 C CA . ILE A 1 555 ? 4.302 -26.423 -16.087 1.00 95.75 555 ILE A CA 1
ATOM 4456 C C . ILE A 1 555 ? 3.945 -25.231 -15.202 1.00 95.75 555 ILE A C 1
ATOM 4458 O O . ILE A 1 555 ? 2.915 -24.601 -15.423 1.00 95.75 555 ILE A O 1
ATOM 4462 N N . LYS A 1 556 ? 4.812 -24.904 -14.241 1.00 95.94 556 LYS A N 1
ATOM 4463 C CA . LYS A 1 556 ? 4.708 -23.693 -13.423 1.00 95.94 556 LYS A CA 1
ATOM 4464 C C . LYS A 1 556 ? 5.713 -22.653 -13.908 1.00 95.94 556 LYS A C 1
ATOM 4466 O O . LYS A 1 556 ? 6.888 -22.959 -14.141 1.00 95.94 556 LYS A O 1
ATOM 4471 N N . THR A 1 557 ? 5.245 -21.425 -14.073 1.00 94.38 557 THR A N 1
ATOM 4472 C CA . THR A 1 557 ? 6.017 -20.273 -14.548 1.00 94.38 557 THR A CA 1
ATOM 4473 C C . THR A 1 557 ? 6.388 -19.322 -13.409 1.00 94.38 557 THR A C 1
ATOM 4475 O O . THR A 1 557 ? 5.901 -19.460 -12.286 1.00 94.38 557 THR A O 1
ATOM 4478 N N . ILE A 1 558 ? 7.225 -18.312 -13.684 1.00 91.94 558 ILE A N 1
ATOM 4479 C CA . ILE A 1 558 ? 7.465 -17.217 -12.721 1.00 91.94 558 ILE A CA 1
ATOM 4480 C C . ILE A 1 558 ? 6.154 -16.524 -12.343 1.00 91.94 558 ILE A C 1
ATOM 4482 O O . ILE A 1 558 ? 5.939 -16.211 -11.172 1.00 91.94 558 ILE A O 1
ATOM 4486 N N . SER A 1 559 ? 5.285 -16.274 -13.325 1.00 92.69 559 SER A N 1
ATOM 4487 C CA . SER A 1 559 ? 4.008 -15.609 -13.086 1.00 92.69 559 SER A CA 1
ATOM 4488 C C . SER A 1 559 ? 3.123 -16.414 -12.143 1.00 92.69 559 SER A C 1
ATOM 4490 O O . SER A 1 559 ? 2.462 -15.811 -11.303 1.00 92.69 559 SER A O 1
ATOM 4492 N N . ASP A 1 560 ? 3.123 -17.745 -12.257 1.00 94.06 560 ASP A N 1
ATOM 4493 C CA . ASP A 1 560 ? 2.311 -18.612 -11.398 1.00 94.06 560 ASP A CA 1
ATOM 4494 C C . ASP A 1 560 ? 2.762 -18.525 -9.943 1.00 94.06 560 ASP A C 1
ATOM 4496 O O . ASP A 1 560 ? 1.925 -18.387 -9.058 1.00 94.06 560 ASP A O 1
ATOM 4500 N N . ILE A 1 561 ? 4.075 -18.528 -9.690 1.00 94.00 561 ILE A N 1
ATOM 4501 C CA . ILE A 1 561 ? 4.609 -18.394 -8.328 1.00 94.00 561 ILE A CA 1
ATOM 4502 C C . ILE A 1 561 ? 4.275 -17.022 -7.750 1.00 94.00 561 ILE A C 1
ATOM 4504 O O . ILE A 1 561 ? 3.738 -16.937 -6.652 1.00 94.00 561 ILE A O 1
ATOM 4508 N N . ILE A 1 562 ? 4.562 -15.946 -8.492 1.00 92.06 562 ILE A N 1
ATOM 4509 C CA . ILE A 1 562 ? 4.321 -14.573 -8.025 1.00 92.06 562 ILE A CA 1
ATOM 4510 C C . ILE A 1 562 ? 2.839 -14.365 -7.704 1.00 92.06 562 ILE A C 1
ATOM 4512 O O . ILE A 1 562 ? 2.506 -13.805 -6.662 1.00 92.06 562 ILE A O 1
ATOM 4516 N N . ASN A 1 563 ? 1.953 -14.812 -8.595 1.00 93.56 563 ASN A N 1
ATOM 4517 C CA . ASN A 1 563 ? 0.517 -14.660 -8.403 1.00 93.56 563 ASN A CA 1
ATOM 4518 C C . ASN A 1 563 ? -0.015 -15.564 -7.296 1.00 93.56 563 ASN A C 1
ATOM 4520 O O . ASN A 1 563 ? -0.849 -15.105 -6.524 1.00 93.56 563 ASN A O 1
ATOM 4524 N N . TYR A 1 564 ? 0.478 -16.799 -7.174 1.00 94.50 564 TYR A N 1
ATOM 4525 C CA . TYR A 1 564 ? 0.112 -17.672 -6.063 1.00 94.50 564 TYR A CA 1
ATOM 4526 C C . TYR A 1 564 ? 0.495 -17.040 -4.727 1.00 94.50 564 TYR A C 1
ATOM 4528 O O . TYR A 1 564 ? -0.386 -16.846 -3.900 1.00 94.50 564 TYR A O 1
ATOM 4536 N N . SER A 1 565 ? 1.763 -16.650 -4.551 1.00 93.88 565 SER A N 1
ATOM 4537 C CA . SER A 1 565 ? 2.249 -16.035 -3.311 1.00 93.88 565 SER A CA 1
ATOM 4538 C C . SER A 1 565 ? 1.509 -14.747 -2.972 1.00 93.88 565 SER A C 1
ATOM 4540 O O . SER A 1 565 ? 1.181 -14.499 -1.819 1.00 93.88 565 SER A O 1
ATOM 4542 N N . TYR A 1 566 ? 1.227 -13.912 -3.974 1.00 92.75 566 TYR A N 1
ATOM 4543 C CA . TYR A 1 566 ? 0.485 -12.680 -3.745 1.00 92.75 566 TYR A CA 1
ATOM 4544 C C . TYR A 1 566 ? -0.963 -12.950 -3.317 1.00 92.75 566 TYR A C 1
ATOM 4546 O O . TYR A 1 566 ? -1.422 -12.395 -2.324 1.00 92.75 566 TYR A O 1
ATOM 4554 N N . LEU A 1 567 ? -1.686 -13.810 -4.041 1.00 93.62 567 LEU A N 1
ATOM 4555 C CA . LEU A 1 567 ? -3.086 -14.107 -3.737 1.00 93.62 567 LEU A CA 1
ATOM 4556 C C . LEU A 1 567 ? -3.249 -14.929 -2.452 1.00 93.62 567 LEU A C 1
ATOM 4558 O O . LEU A 1 567 ? -4.238 -14.732 -1.753 1.00 93.62 567 LEU A O 1
ATOM 4562 N N . SER A 1 568 ? -2.319 -15.834 -2.127 1.00 93.88 568 SER A N 1
ATOM 4563 C CA . SER A 1 568 ? -2.366 -16.593 -0.870 1.00 93.88 568 SER A CA 1
ATOM 4564 C C . SER A 1 568 ? -2.320 -15.655 0.327 1.00 93.88 568 SER A C 1
ATOM 4566 O O . SER A 1 568 ? -3.160 -15.779 1.212 1.00 93.88 568 SER A O 1
ATOM 4568 N N . HIS A 1 569 ? -1.413 -14.674 0.286 1.00 94.50 569 HIS A N 1
ATOM 4569 C CA . HIS A 1 569 ? -1.266 -13.702 1.359 1.00 94.50 569 HIS A CA 1
ATOM 4570 C C . HIS A 1 569 ? -2.460 -12.749 1.457 1.00 94.50 569 HIS A C 1
ATOM 4572 O O . HIS A 1 569 ? -3.022 -12.528 2.521 1.00 94.50 569 HIS A O 1
ATOM 4578 N N . LEU A 1 570 ? -2.954 -12.240 0.319 1.00 94.81 570 LEU A N 1
ATOM 4579 C CA . LEU A 1 570 ? -4.154 -11.395 0.339 1.00 94.81 570 LEU A CA 1
ATOM 4580 C C . LEU A 1 570 ? -5.368 -12.077 0.981 1.00 94.81 570 LEU A C 1
ATOM 4582 O O . LEU A 1 570 ? -6.257 -11.407 1.505 1.00 94.81 570 LEU A O 1
ATOM 4586 N N . LYS A 1 571 ? -5.441 -13.406 0.878 1.00 94.81 571 LYS A N 1
ATOM 4587 C CA . LYS A 1 571 ? -6.563 -14.181 1.390 1.00 94.81 571 LYS A CA 1
ATOM 4588 C C . LYS A 1 571 ? -6.422 -14.557 2.865 1.00 94.81 571 LYS A C 1
ATOM 4590 O O . LYS A 1 571 ? -7.449 -14.925 3.436 1.00 94.81 571 LYS A O 1
ATOM 4595 N N . GLY A 1 572 ? -5.238 -14.484 3.472 1.00 93.31 572 GLY A N 1
ATOM 4596 C CA . GLY A 1 572 ? -4.985 -15.116 4.774 1.00 93.31 572 GLY A CA 1
ATOM 4597 C C . GLY A 1 572 ? -5.033 -16.642 4.667 1.00 93.31 572 GLY A C 1
ATOM 4598 O O . GLY A 1 572 ? -5.760 -17.323 5.399 1.00 93.31 572 GLY A O 1
ATOM 4599 N N . GLU A 1 573 ? -4.435 -17.171 3.594 1.00 90.75 573 GLU A N 1
ATOM 4600 C CA . GLU A 1 573 ? -4.248 -18.603 3.345 1.00 90.75 573 GLU A CA 1
ATOM 4601 C C . GLU A 1 573 ? -2.790 -18.879 2.933 1.00 90.75 573 GLU A C 1
ATOM 4603 O O . GLU A 1 573 ? -2.522 -19.543 1.923 1.00 90.75 573 GLU A O 1
ATOM 4608 N N . GLU A 1 574 ? -1.846 -18.362 3.718 1.00 88.62 574 GLU A N 1
ATOM 4609 C CA . GLU A 1 574 ? -0.390 -18.470 3.601 1.00 88.62 574 GLU A CA 1
ATOM 4610 C C . GLU A 1 574 ? 0.038 -19.932 3.739 1.00 88.62 574 GLU A C 1
ATOM 4612 O O . GLU A 1 574 ? 0.432 -20.439 4.789 1.00 88.62 574 GLU A O 1
ATOM 4617 N N . ARG A 1 575 ? -0.082 -20.666 2.637 1.00 85.50 575 ARG A N 1
ATOM 4618 C CA . ARG A 1 575 ? 0.372 -22.046 2.526 1.00 85.50 575 ARG A CA 1
ATOM 4619 C C . ARG A 1 575 ? 1.534 -22.099 1.562 1.00 85.50 575 ARG A C 1
ATOM 4621 O O . ARG A 1 575 ? 1.464 -21.553 0.464 1.00 85.50 575 ARG A O 1
ATOM 4628 N N . GLN A 1 576 ? 2.561 -22.850 1.939 1.00 91.06 576 GLN A N 1
ATOM 4629 C CA . GLN A 1 576 ? 3.675 -23.161 1.058 1.00 91.06 576 GLN A CA 1
ATOM 4630 C C . GLN A 1 576 ? 3.538 -24.600 0.533 1.00 91.06 576 GLN A C 1
ATOM 4632 O O . GLN A 1 576 ? 4.034 -25.537 1.160 1.00 91.06 576 GLN A O 1
ATOM 4637 N N . PRO A 1 577 ? 2.813 -24.832 -0.578 1.00 93.88 577 PRO A N 1
ATOM 4638 C CA . PRO A 1 577 ? 2.749 -26.150 -1.193 1.00 93.88 577 PRO A CA 1
ATOM 4639 C C . PRO A 1 577 ? 4.127 -26.548 -1.731 1.00 93.88 577 PRO A C 1
ATOM 4641 O O . PRO A 1 577 ? 4.960 -25.691 -2.031 1.00 93.88 577 PRO A O 1
ATOM 4644 N N . GLN A 1 578 ? 4.336 -27.853 -1.924 1.00 94.25 578 GLN A N 1
ATOM 4645 C CA . GLN A 1 578 ? 5.643 -28.397 -2.301 1.00 94.25 578 GLN A CA 1
ATOM 4646 C C . GLN A 1 578 ? 6.243 -27.719 -3.542 1.00 94.25 578 GLN A C 1
ATOM 4648 O O . GLN A 1 578 ? 7.428 -27.415 -3.548 1.00 94.25 578 GLN A O 1
ATOM 4653 N N . TRP A 1 579 ? 5.437 -27.402 -4.559 1.00 95.06 579 TRP A N 1
ATOM 4654 C CA . TRP A 1 579 ? 5.933 -26.743 -5.770 1.00 95.06 579 TRP A CA 1
ATOM 4655 C C . TRP A 1 579 ? 6.428 -25.302 -5.538 1.00 95.06 579 TRP A C 1
ATOM 4657 O O . TRP A 1 579 ? 7.315 -24.847 -6.259 1.00 95.06 579 TRP A O 1
ATOM 4667 N N . ILE A 1 580 ? 5.904 -24.584 -4.533 1.00 95.75 580 ILE A N 1
ATOM 4668 C CA . ILE A 1 580 ? 6.435 -23.274 -4.120 1.00 95.75 580 ILE A CA 1
ATOM 4669 C C . ILE A 1 580 ? 7.761 -23.469 -3.388 1.00 95.75 580 ILE A C 1
ATOM 4671 O O . ILE A 1 580 ? 8.728 -22.780 -3.708 1.00 95.75 580 ILE A O 1
ATOM 4675 N N . THR A 1 581 ? 7.836 -24.431 -2.461 1.00 94.75 581 THR A N 1
ATOM 4676 C CA . THR A 1 581 ? 9.087 -24.777 -1.767 1.00 94.75 581 THR A CA 1
ATOM 4677 C C . THR A 1 581 ? 10.179 -25.168 -2.767 1.00 94.75 581 THR A C 1
ATOM 4679 O O . THR A 1 581 ? 11.277 -24.613 -2.733 1.00 94.75 581 THR A O 1
ATOM 4682 N N . ASP A 1 582 ? 9.864 -26.040 -3.726 1.00 94.94 582 ASP A N 1
ATOM 4683 C CA . ASP A 1 582 ? 10.781 -26.473 -4.785 1.00 94.94 582 ASP A CA 1
ATOM 4684 C C . ASP A 1 582 ? 11.244 -25.290 -5.650 1.00 94.94 582 ASP A C 1
ATOM 4686 O O . ASP A 1 582 ? 12.418 -25.207 -6.024 1.00 94.94 582 ASP A O 1
ATOM 4690 N N . ALA A 1 583 ? 10.348 -24.342 -5.947 1.00 94.69 583 ALA A N 1
ATOM 4691 C CA . ALA A 1 583 ? 10.701 -23.133 -6.679 1.00 94.69 583 ALA A CA 1
ATOM 4692 C C . ALA A 1 583 ? 11.637 -22.216 -5.879 1.00 94.69 583 ALA A C 1
ATOM 4694 O O . ALA A 1 583 ? 12.627 -21.728 -6.430 1.00 94.69 583 ALA A O 1
ATOM 4695 N N . ILE A 1 584 ? 11.368 -21.991 -4.590 1.00 94.00 584 ILE A N 1
ATOM 4696 C CA . ILE A 1 584 ? 12.241 -21.206 -3.703 1.00 94.00 584 ILE A CA 1
ATOM 4697 C C . ILE A 1 584 ? 13.629 -21.850 -3.640 1.00 94.00 584 ILE A C 1
ATOM 4699 O O . ILE A 1 584 ? 14.634 -21.164 -3.846 1.00 94.00 584 ILE A O 1
ATOM 4703 N N . GLU A 1 585 ? 13.703 -23.167 -3.435 1.00 94.00 585 GLU A N 1
ATOM 4704 C CA . GLU A 1 585 ? 14.969 -23.904 -3.434 1.00 94.00 585 GLU A CA 1
ATOM 4705 C C . GLU A 1 585 ? 15.721 -23.761 -4.761 1.00 94.00 585 GLU A C 1
ATOM 4707 O O . GLU A 1 585 ? 16.949 -23.632 -4.772 1.00 94.00 585 GLU A O 1
ATOM 4712 N N . LEU A 1 586 ? 15.002 -23.765 -5.885 1.00 93.75 586 LEU A N 1
ATOM 4713 C CA . LEU A 1 586 ? 15.578 -23.564 -7.209 1.00 93.75 586 LEU A CA 1
ATOM 4714 C C . LEU A 1 586 ? 16.219 -22.170 -7.333 1.00 93.75 586 LEU A C 1
ATOM 4716 O O . LEU A 1 586 ? 17.371 -22.069 -7.763 1.00 93.75 586 LEU A O 1
ATOM 4720 N N . PHE A 1 587 ? 15.534 -21.108 -6.892 1.00 92.12 587 PHE A N 1
ATOM 4721 C CA . PHE A 1 587 ? 16.107 -19.755 -6.843 1.00 92.12 587 PHE A CA 1
ATOM 4722 C C . PHE A 1 587 ? 17.289 -19.646 -5.866 1.00 92.12 587 PHE A C 1
ATOM 4724 O O . PHE A 1 587 ? 18.227 -18.895 -6.119 1.00 92.12 587 PHE A O 1
ATOM 4731 N N . GLN A 1 588 ? 17.293 -20.382 -4.756 1.00 90.44 588 GLN A N 1
ATOM 4732 C CA . GLN A 1 588 ? 18.408 -20.352 -3.802 1.00 90.44 588 GLN A CA 1
ATOM 4733 C C . GLN A 1 588 ? 19.651 -21.097 -4.316 1.00 90.44 588 GLN A C 1
ATOM 4735 O O . GLN A 1 588 ? 20.778 -20.671 -4.056 1.00 90.44 588 GLN A O 1
ATOM 4740 N N . LYS A 1 589 ? 19.465 -22.202 -5.049 1.00 91.19 589 LYS A N 1
ATOM 4741 C CA . LYS A 1 589 ? 20.557 -23.037 -5.583 1.00 91.19 589 LYS A CA 1
ATOM 4742 C C . LYS A 1 589 ? 21.142 -22.491 -6.884 1.00 91.19 589 LYS A C 1
ATOM 4744 O O . LYS A 1 589 ? 22.308 -22.748 -7.183 1.00 91.19 589 LYS A O 1
ATOM 4749 N N . GLU A 1 590 ? 20.353 -21.763 -7.669 1.00 90.44 590 GLU A N 1
ATOM 4750 C CA . GLU A 1 590 ? 20.725 -21.339 -9.016 1.00 90.44 590 GLU A CA 1
ATOM 4751 C C . GLU A 1 590 ? 20.380 -19.871 -9.296 1.00 90.44 590 GLU A C 1
ATOM 4753 O O . GLU A 1 590 ? 19.405 -19.322 -8.791 1.00 90.44 590 GLU A O 1
ATOM 4758 N N . ASN A 1 591 ? 21.144 -19.234 -10.189 1.00 87.44 591 ASN A N 1
ATOM 4759 C CA . ASN A 1 591 ? 20.811 -17.902 -10.693 1.00 87.44 591 ASN A CA 1
ATOM 4760 C C . ASN A 1 591 ? 19.795 -18.001 -11.844 1.00 87.44 591 ASN A C 1
ATOM 4762 O O . ASN A 1 591 ? 20.139 -17.906 -13.026 1.00 87.44 591 ASN A O 1
ATOM 4766 N N . ILE A 1 592 ? 18.541 -18.260 -11.488 1.00 89.56 592 ILE A N 1
ATOM 4767 C CA . ILE A 1 592 ? 17.420 -18.428 -12.416 1.00 89.56 592 ILE A CA 1
ATOM 4768 C C . ILE A 1 592 ? 17.198 -17.171 -13.250 1.00 89.56 592 ILE A C 1
ATOM 4770 O O . ILE A 1 592 ? 17.068 -17.272 -14.471 1.00 89.56 592 ILE A O 1
ATOM 4774 N N . ILE A 1 593 ? 17.265 -15.987 -12.637 1.00 86.44 593 ILE A N 1
ATOM 4775 C CA . ILE A 1 593 ? 17.151 -14.722 -13.374 1.00 86.44 593 ILE A CA 1
ATOM 4776 C C . ILE A 1 593 ? 18.237 -14.620 -14.449 1.00 86.44 593 ILE A C 1
ATOM 4778 O O . ILE A 1 593 ? 17.936 -14.288 -15.593 1.00 86.44 593 ILE A O 1
ATOM 4782 N N . GLU A 1 594 ? 19.491 -14.963 -14.147 1.00 86.06 594 GLU A N 1
ATOM 4783 C CA . GLU A 1 594 ? 20.544 -14.973 -15.167 1.00 86.06 594 GLU A CA 1
ATOM 4784 C C . GLU A 1 594 ? 20.259 -15.975 -16.294 1.00 86.06 594 GLU A C 1
ATOM 4786 O O . GLU A 1 594 ? 20.451 -15.642 -17.469 1.00 86.06 594 GLU A O 1
ATOM 4791 N N . LYS A 1 595 ? 19.782 -17.185 -15.971 1.00 86.19 595 LYS A N 1
ATOM 4792 C CA . LYS A 1 595 ? 19.409 -18.189 -16.984 1.00 86.19 595 LYS A CA 1
ATOM 4793 C C . LYS A 1 595 ? 18.329 -17.651 -17.925 1.00 86.19 595 LYS A C 1
ATOM 4795 O O . LYS A 1 595 ? 18.479 -17.783 -19.142 1.00 86.19 595 LYS A O 1
ATOM 4800 N N . ILE A 1 596 ? 17.315 -16.979 -17.383 1.00 83.25 596 ILE A N 1
ATOM 4801 C CA . ILE A 1 596 ? 16.244 -16.324 -18.149 1.00 83.25 596 ILE A CA 1
ATOM 4802 C C . ILE A 1 596 ? 16.813 -15.217 -19.037 1.00 83.25 596 ILE A C 1
ATOM 4804 O O . ILE A 1 596 ? 16.543 -15.170 -20.238 1.00 83.25 596 ILE A O 1
ATOM 4808 N N . LEU A 1 597 ? 17.672 -14.351 -18.489 1.00 80.12 597 LEU A N 1
ATOM 4809 C CA . LEU A 1 597 ? 18.291 -13.272 -19.263 1.00 80.12 597 LEU A CA 1
ATOM 4810 C C . LEU A 1 597 ? 19.149 -13.812 -20.425 1.00 80.12 597 LEU A C 1
ATOM 4812 O O . LEU A 1 597 ? 19.173 -13.237 -21.516 1.00 80.12 597 LEU A O 1
ATOM 4816 N N . ARG A 1 598 ? 19.838 -14.942 -20.231 1.00 80.44 598 ARG A N 1
ATOM 4817 C CA . ARG A 1 598 ? 20.660 -15.580 -21.275 1.00 80.44 598 ARG A CA 1
ATOM 4818 C C . ARG A 1 598 ? 19.830 -16.289 -22.343 1.00 80.44 598 ARG A C 1
ATOM 4820 O O . ARG A 1 598 ? 20.227 -16.271 -23.511 1.00 80.44 598 ARG A O 1
ATOM 4827 N N . LYS A 1 599 ? 18.732 -16.934 -21.950 1.00 78.62 599 LYS A N 1
ATOM 4828 C CA . LYS A 1 599 ? 17.897 -17.760 -22.830 1.00 78.62 599 LYS A CA 1
ATOM 4829 C C . LYS A 1 599 ? 16.826 -16.930 -23.534 1.00 78.62 599 LYS A C 1
ATOM 4831 O O . LYS A 1 599 ? 16.818 -16.878 -24.759 1.00 78.62 599 LYS A O 1
ATOM 4836 N N . ASP A 1 600 ? 15.985 -16.242 -22.772 1.00 71.69 600 ASP A N 1
ATOM 4837 C CA . ASP A 1 600 ? 14.713 -15.701 -23.265 1.00 71.69 600 ASP A CA 1
ATOM 4838 C C . ASP A 1 600 ? 14.787 -14.197 -23.576 1.00 71.69 600 ASP A C 1
ATOM 4840 O O . ASP A 1 600 ? 14.026 -13.670 -24.391 1.00 71.69 600 ASP A O 1
ATOM 4844 N N . VAL A 1 601 ? 15.749 -13.480 -22.987 1.00 68.25 601 VAL A N 1
ATOM 4845 C CA . VAL A 1 601 ? 15.954 -12.036 -23.234 1.00 68.25 601 VAL A CA 1
ATOM 4846 C C . VAL A 1 601 ? 16.919 -11.762 -24.390 1.00 68.25 601 VAL A C 1
ATOM 4848 O O . VAL A 1 601 ? 16.895 -10.690 -25.010 1.00 68.25 601 VAL A O 1
ATOM 4851 N N . LYS A 1 602 ? 17.721 -12.757 -24.770 1.00 70.19 602 LYS A N 1
ATOM 4852 C CA . LYS A 1 602 ? 18.543 -12.704 -25.982 1.00 70.19 602 LYS A CA 1
ATOM 4853 C C . LYS A 1 602 ? 17.697 -12.437 -27.229 1.00 70.19 602 LYS A C 1
ATOM 4855 O O . LYS A 1 602 ? 18.059 -11.586 -28.034 1.00 70.19 602 LYS A O 1
ATOM 4860 N N . ASP A 1 603 ? 16.542 -13.082 -27.357 1.00 69.38 603 ASP A N 1
ATOM 4861 C CA . ASP A 1 603 ? 15.675 -12.921 -28.529 1.00 69.38 603 ASP A CA 1
ATOM 4862 C C . ASP A 1 603 ? 15.028 -11.534 -28.603 1.00 69.38 603 ASP A C 1
ATOM 4864 O O . ASP A 1 603 ? 14.860 -10.974 -29.691 1.00 69.38 603 ASP A O 1
ATOM 4868 N N . VAL A 1 604 ? 14.695 -10.950 -27.448 1.00 68.38 604 VAL A N 1
ATOM 4869 C CA . VAL A 1 604 ? 14.176 -9.578 -27.358 1.00 68.38 604 VAL A CA 1
ATOM 4870 C C . VAL A 1 604 ? 15.269 -8.575 -27.738 1.00 68.38 604 VAL A C 1
ATOM 4872 O O . VAL A 1 604 ? 15.038 -7.675 -28.545 1.00 68.38 604 VAL A O 1
ATOM 4875 N N . THR A 1 605 ? 16.488 -8.754 -27.227 1.00 66.31 605 THR A N 1
ATOM 4876 C CA . THR A 1 605 ? 17.607 -7.834 -27.499 1.00 66.31 605 THR A CA 1
ATOM 4877 C C . THR A 1 605 ? 18.200 -7.964 -28.901 1.00 66.31 605 THR A C 1
ATOM 4879 O O . THR A 1 605 ? 18.568 -6.954 -29.505 1.00 66.31 605 THR A O 1
ATOM 4882 N N . ASP A 1 606 ? 18.203 -9.160 -29.487 1.00 71.50 606 ASP A N 1
ATOM 4883 C CA . ASP A 1 606 ? 18.610 -9.370 -30.880 1.00 71.50 606 ASP A CA 1
ATOM 4884 C C . ASP A 1 606 ? 17.660 -8.677 -31.875 1.00 71.50 606 ASP A C 1
ATOM 4886 O O . ASP A 1 606 ? 18.093 -8.311 -32.977 1.00 71.50 606 ASP A O 1
ATOM 4890 N N . LYS A 1 607 ? 16.391 -8.471 -31.492 1.00 72.94 607 LYS A N 1
ATOM 4891 C CA . LYS A 1 607 ? 15.401 -7.665 -32.233 1.00 72.94 607 LYS A CA 1
ATOM 4892 C C . LYS A 1 607 ? 15.539 -6.167 -31.945 1.00 72.94 607 LYS A C 1
ATOM 4894 O O . LYS A 1 607 ? 15.460 -5.369 -32.870 1.00 72.94 607 LYS A O 1
ATOM 4899 N N . LEU A 1 608 ? 15.857 -5.790 -30.706 1.00 72.31 608 LEU A N 1
ATOM 4900 C CA . LEU A 1 608 ? 16.044 -4.392 -30.301 1.00 72.31 608 LEU A CA 1
ATOM 4901 C C . LEU A 1 608 ? 17.139 -3.674 -31.108 1.00 72.31 608 LEU A C 1
ATOM 4903 O O . LEU A 1 608 ? 16.983 -2.528 -31.512 1.00 72.31 608 LEU A O 1
ATOM 4907 N N . ILE A 1 609 ? 18.267 -4.346 -31.347 1.00 73.75 609 ILE A N 1
ATOM 4908 C CA . ILE A 1 609 ? 19.438 -3.764 -32.020 1.00 73.75 609 ILE A CA 1
ATOM 4909 C C . ILE A 1 609 ? 19.114 -3.234 -33.432 1.00 73.75 609 ILE A C 1
ATOM 4911 O O . ILE A 1 609 ? 19.458 -2.084 -33.705 1.00 73.75 609 ILE A O 1
ATOM 4915 N N . PRO A 1 610 ? 18.524 -4.014 -34.362 1.00 76.44 610 PRO A N 1
ATOM 4916 C CA . PRO A 1 610 ? 18.124 -3.482 -35.663 1.00 76.44 610 PRO A CA 1
ATOM 4917 C C . PRO A 1 610 ? 17.010 -2.434 -35.564 1.00 76.44 610 PRO A C 1
ATOM 4919 O O . PRO A 1 610 ? 17.079 -1.460 -36.310 1.00 76.44 610 PRO A O 1
ATOM 4922 N N . ASP A 1 611 ? 16.052 -2.593 -34.648 1.00 76.75 611 ASP A N 1
ATOM 4923 C CA . ASP A 1 611 ? 14.929 -1.658 -34.490 1.00 76.75 611 ASP A CA 1
ATOM 4924 C C . ASP A 1 611 ? 15.407 -0.271 -34.015 1.00 76.75 611 ASP A C 1
ATOM 4926 O O . ASP A 1 611 ? 14.973 0.751 -34.532 1.00 76.75 611 ASP A O 1
ATOM 4930 N N . VAL A 1 612 ? 16.383 -0.213 -33.102 1.00 77.81 612 VAL A N 1
ATOM 4931 C CA . VAL A 1 612 ? 16.975 1.053 -32.632 1.00 77.81 612 VAL A CA 1
ATOM 4932 C C . VAL A 1 612 ? 18.018 1.578 -33.617 1.00 77.81 612 VAL A C 1
ATOM 4934 O O . VAL A 1 612 ? 17.926 2.692 -34.134 1.00 77.81 612 VAL A O 1
ATOM 4937 N N . PHE A 1 613 ? 19.070 0.796 -33.877 1.00 82.12 613 PHE A N 1
ATOM 4938 C CA . PHE A 1 613 ? 20.239 1.294 -34.606 1.00 82.12 613 PHE A CA 1
AT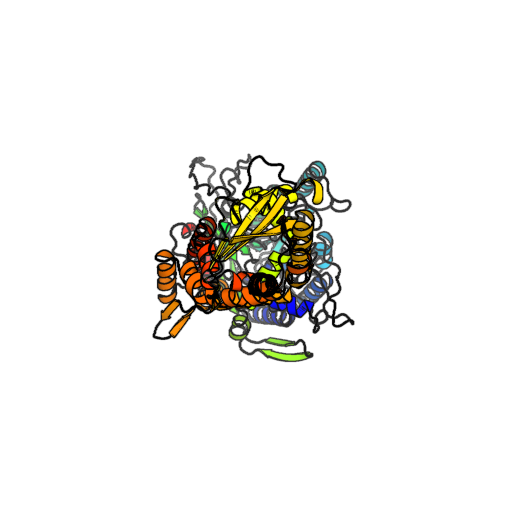OM 4939 C C . PHE A 1 613 ? 20.011 1.400 -36.115 1.00 82.12 613 PHE A C 1
ATOM 4941 O O . PHE A 1 613 ? 20.788 2.086 -36.783 1.00 82.12 613 PHE A O 1
ATOM 4948 N N . GLY A 1 614 ? 18.997 0.720 -36.656 1.00 85.62 614 GLY A N 1
ATOM 4949 C CA . GLY A 1 614 ? 18.591 0.842 -38.056 1.00 85.62 614 GLY A CA 1
ATOM 4950 C C . GLY A 1 614 ? 17.816 2.128 -38.337 1.00 85.62 614 GLY A C 1
ATOM 4951 O O . GLY A 1 614 ? 17.839 2.627 -39.460 1.00 85.62 614 GLY A O 1
ATOM 4952 N N . GLU A 1 615 ? 17.183 2.713 -37.321 1.00 86.88 615 GLU A N 1
ATOM 4953 C CA . GLU A 1 615 ? 16.460 3.975 -37.463 1.00 86.88 615 GLU A CA 1
ATOM 4954 C C . GLU A 1 615 ? 17.339 5.206 -37.220 1.00 86.88 615 GLU A C 1
ATOM 4956 O O . GLU A 1 615 ? 16.979 6.308 -37.641 1.00 86.88 615 GLU A O 1
ATOM 4961 N N . ILE A 1 616 ? 18.503 5.053 -36.583 1.00 88.62 616 ILE A N 1
ATOM 4962 C CA . ILE A 1 616 ? 19.434 6.159 -36.334 1.00 88.62 616 ILE A CA 1
ATOM 4963 C C . ILE A 1 616 ? 20.347 6.355 -37.548 1.00 88.62 616 ILE A C 1
ATOM 4965 O O . ILE A 1 616 ? 21.340 5.646 -37.747 1.00 88.62 616 ILE A O 1
ATOM 4969 N N . LEU A 1 617 ? 20.022 7.362 -38.355 1.00 89.81 617 LEU A N 1
ATOM 4970 C CA . LEU A 1 617 ? 20.764 7.707 -39.566 1.00 89.81 617 LEU A CA 1
ATOM 4971 C C . LEU A 1 617 ? 22.029 8.509 -39.242 1.00 89.81 617 LEU A C 1
ATOM 4973 O O . LEU A 1 617 ? 22.062 9.283 -38.288 1.00 89.81 617 LEU A O 1
ATOM 4977 N N . TYR A 1 618 ? 23.058 8.415 -40.084 1.00 87.06 618 TYR A N 1
ATOM 4978 C CA . TYR A 1 618 ? 24.159 9.382 -40.029 1.00 87.06 618 TYR A CA 1
ATOM 4979 C C . TYR A 1 618 ? 23.776 10.665 -40.768 1.00 87.06 618 TYR A C 1
ATOM 4981 O O . TYR A 1 618 ? 23.700 10.652 -41.998 1.00 87.06 618 TYR A O 1
ATOM 4989 N N . ILE A 1 619 ? 23.591 11.773 -40.042 1.00 87.44 619 ILE A N 1
ATOM 4990 C CA . ILE A 1 619 ? 23.351 13.097 -40.635 1.00 87.44 619 ILE A CA 1
ATOM 4991 C C . ILE A 1 619 ? 24.380 14.101 -40.084 1.00 87.44 619 ILE A C 1
ATOM 4993 O O . ILE A 1 619 ? 24.409 14.362 -38.882 1.00 87.44 619 ILE A O 1
ATOM 4997 N N . PRO A 1 620 ? 25.245 14.687 -40.933 1.00 87.44 620 PRO A N 1
ATOM 4998 C CA . PRO A 1 620 ? 25.493 14.310 -42.329 1.00 87.44 620 PRO A CA 1
ATOM 4999 C C . PRO A 1 620 ? 26.025 12.874 -42.443 1.00 87.44 620 PRO A C 1
ATOM 5001 O O . PRO A 1 620 ? 26.623 12.334 -41.509 1.00 87.44 620 PRO A O 1
ATOM 5004 N N . THR A 1 621 ? 25.854 12.254 -43.606 1.00 87.31 621 THR A N 1
ATOM 5005 C CA . THR A 1 621 ? 26.328 10.885 -43.826 1.00 87.31 621 THR A CA 1
ATOM 5006 C C . THR A 1 621 ? 27.848 10.825 -43.709 1.00 87.31 621 THR A C 1
ATOM 5008 O O . THR A 1 621 ? 28.558 11.765 -44.078 1.00 87.31 621 THR A O 1
ATOM 5011 N N . ILE A 1 622 ? 28.387 9.676 -43.284 1.00 83.94 622 ILE A N 1
ATOM 5012 C CA . ILE A 1 622 ? 29.845 9.464 -43.217 1.00 83.94 622 ILE A CA 1
ATOM 5013 C C . ILE A 1 622 ? 30.517 9.827 -44.553 1.00 83.94 622 ILE A C 1
ATOM 5015 O O . ILE A 1 622 ? 31.617 10.367 -44.556 1.00 83.94 622 ILE A O 1
ATOM 5019 N N . LYS A 1 623 ? 29.850 9.579 -45.688 1.00 82.06 623 LYS A N 1
ATOM 5020 C CA . LYS A 1 623 ? 30.364 9.861 -47.038 1.00 82.06 623 LYS A CA 1
ATOM 5021 C C . LYS A 1 623 ? 30.518 11.354 -47.319 1.00 82.06 623 LYS A C 1
ATOM 5023 O O . LYS A 1 623 ? 31.486 11.730 -47.971 1.00 82.06 623 LYS A O 1
ATOM 5028 N N . GLU A 1 624 ? 29.590 12.180 -46.847 1.00 85.44 624 GLU A N 1
ATOM 5029 C CA . GLU A 1 624 ? 29.612 13.635 -47.052 1.00 85.44 624 GLU A CA 1
ATOM 5030 C C . GLU A 1 624 ? 30.724 14.309 -46.251 1.00 85.44 624 GLU A C 1
ATOM 5032 O O . GLU A 1 624 ? 31.282 15.318 -46.677 1.00 85.44 624 GLU A O 1
ATOM 5037 N N . VAL A 1 625 ? 31.075 13.735 -45.099 1.00 87.88 625 VAL A N 1
ATOM 5038 C CA . VAL A 1 625 ? 32.103 14.290 -44.210 1.00 87.88 625 VAL A CA 1
ATOM 5039 C C . VAL A 1 625 ? 33.466 13.619 -44.334 1.00 87.88 625 VAL A C 1
ATOM 5041 O O . VAL A 1 625 ? 34.400 14.016 -43.629 1.00 87.88 625 VAL A O 1
ATOM 5044 N N . LEU A 1 626 ? 33.584 12.606 -45.195 1.00 88.06 626 LEU A N 1
ATOM 5045 C CA . LEU A 1 626 ? 34.826 11.887 -45.423 1.00 88.06 626 LEU A CA 1
ATOM 5046 C C . LEU A 1 626 ? 35.754 12.704 -46.320 1.00 88.06 626 LEU A C 1
ATOM 5048 O O . LEU A 1 626 ? 35.462 12.979 -47.482 1.00 88.06 626 LEU A O 1
ATOM 5052 N N . GLU A 1 627 ? 36.925 13.034 -45.794 1.00 87.38 627 GLU A N 1
ATOM 5053 C CA . GLU A 1 627 ? 37.934 13.826 -46.484 1.00 87.38 627 GLU A CA 1
ATOM 5054 C C . GLU A 1 627 ? 39.191 12.979 -46.709 1.00 87.38 627 GLU A C 1
ATOM 5056 O O . GLU A 1 627 ? 39.614 12.218 -45.840 1.00 87.38 627 GLU A O 1
ATOM 5061 N N . TYR A 1 628 ? 39.813 13.096 -47.881 1.00 85.25 628 TYR A N 1
ATOM 5062 C CA . TYR A 1 628 ? 41.077 12.415 -48.156 1.00 85.25 628 TYR A CA 1
ATOM 5063 C C . TYR A 1 628 ? 42.249 13.163 -47.497 1.00 85.25 628 TYR A C 1
ATOM 5065 O O . TYR A 1 628 ? 42.417 14.373 -47.690 1.00 85.25 628 TYR A O 1
ATOM 5073 N N . ASP A 1 629 ? 43.070 12.445 -46.725 1.00 77.56 629 ASP A N 1
ATOM 5074 C CA . ASP A 1 629 ? 44.205 12.989 -45.957 1.00 77.56 629 ASP A CA 1
ATOM 5075 C C . ASP A 1 629 ? 45.569 12.600 -46.561 1.00 77.56 629 ASP A C 1
ATOM 5077 O O . ASP A 1 629 ? 46.598 12.614 -45.885 1.00 77.56 629 ASP A O 1
ATOM 5081 N N . GLY A 1 630 ? 45.587 12.226 -47.845 1.00 73.75 630 GLY A N 1
ATOM 5082 C CA . GLY A 1 630 ? 46.805 11.950 -48.607 1.00 73.75 630 GLY A CA 1
ATOM 5083 C C . GLY A 1 630 ? 47.240 13.117 -49.501 1.00 73.75 630 GLY A C 1
ATOM 5084 O O . GLY A 1 630 ? 46.484 14.052 -49.769 1.00 73.75 630 GLY A O 1
ATOM 5085 N N . THR A 1 631 ? 48.481 13.052 -49.982 1.00 64.88 631 THR A N 1
ATOM 5086 C CA . THR A 1 631 ? 49.101 14.070 -50.851 1.00 64.88 631 THR A CA 1
ATOM 5087 C C . THR A 1 631 ? 48.828 13.847 -52.343 1.00 64.88 631 THR A C 1
ATOM 5089 O O . THR A 1 631 ? 48.796 14.808 -53.104 1.00 64.88 631 THR A O 1
ATOM 5092 N N . LEU A 1 632 ? 48.581 12.602 -52.764 1.00 63.56 632 LEU A N 1
ATOM 5093 C CA . LEU A 1 632 ? 48.360 12.208 -54.163 1.00 63.56 632 LEU A CA 1
ATOM 5094 C C . LEU A 1 632 ? 46.873 11.975 -54.461 1.00 63.56 632 LEU A C 1
ATOM 5096 O O . LEU A 1 632 ? 46.212 11.226 -53.740 1.00 63.56 632 LEU A O 1
ATOM 5100 N N . LYS A 1 633 ? 46.343 12.574 -55.540 1.00 62.06 633 LYS A N 1
ATOM 5101 C CA . LYS A 1 633 ? 44.957 12.342 -55.991 1.00 62.06 633 LYS A CA 1
ATOM 5102 C C . LYS A 1 633 ? 44.778 10.888 -56.448 1.00 62.06 633 LYS A C 1
ATOM 5104 O O . LYS A 1 633 ? 45.490 10.413 -57.324 1.00 62.06 633 LYS A O 1
ATOM 5109 N N . ILE A 1 634 ? 43.772 10.204 -55.903 1.00 65.88 634 ILE A N 1
ATOM 5110 C CA . ILE A 1 634 ? 43.396 8.850 -56.325 1.00 65.88 634 ILE A CA 1
ATOM 5111 C C . ILE A 1 634 ? 42.555 8.938 -57.613 1.00 65.88 634 ILE A C 1
ATOM 5113 O O . ILE A 1 634 ? 41.444 9.471 -57.586 1.00 65.88 634 ILE A O 1
ATOM 5117 N N . MET A 1 635 ? 43.040 8.387 -58.731 1.00 60.31 635 MET A N 1
ATOM 5118 C CA . MET A 1 635 ? 42.358 8.437 -60.039 1.00 60.31 635 MET A CA 1
ATOM 5119 C C . MET A 1 635 ? 42.034 7.042 -60.610 1.00 60.31 635 MET A C 1
ATOM 5121 O O . MET A 1 635 ? 42.494 6.011 -60.117 1.00 60.31 635 MET A O 1
ATOM 5125 N N . GLY A 1 636 ? 41.179 7.000 -61.638 1.00 72.88 636 GLY A N 1
ATOM 5126 C CA . GLY A 1 636 ? 40.897 5.795 -62.429 1.00 72.88 636 GLY A CA 1
ATOM 5127 C C . GLY A 1 636 ? 40.205 4.643 -61.679 1.00 72.88 636 GLY A C 1
ATOM 5128 O O . GLY A 1 636 ? 39.307 4.842 -60.854 1.00 72.88 636 GLY A O 1
ATOM 5129 N N . ILE A 1 637 ? 40.596 3.405 -62.008 1.00 64.81 637 ILE A N 1
ATOM 5130 C CA . ILE A 1 637 ? 40.010 2.157 -61.478 1.00 64.81 637 ILE A CA 1
ATOM 5131 C C . ILE A 1 637 ? 40.199 2.048 -59.955 1.00 64.81 637 ILE A C 1
ATOM 5133 O O . ILE A 1 637 ? 39.235 1.730 -59.255 1.00 64.81 637 ILE A O 1
ATOM 5137 N N . LYS A 1 638 ? 41.382 2.404 -59.432 1.00 72.12 638 LYS A N 1
ATOM 5138 C CA . LYS A 1 638 ? 41.685 2.410 -57.988 1.00 72.12 638 LYS A CA 1
ATOM 5139 C C . LYS A 1 638 ? 40.743 3.343 -57.212 1.00 72.12 638 LYS A C 1
ATOM 5141 O O . LYS A 1 638 ? 40.160 2.941 -56.207 1.00 72.12 638 LYS A O 1
ATOM 5146 N N . GLY A 1 639 ? 40.466 4.541 -57.737 1.00 76.19 639 GLY A N 1
ATOM 5147 C CA . GLY A 1 639 ? 39.503 5.476 -57.136 1.00 76.19 639 GLY A CA 1
ATOM 5148 C C . GLY A 1 639 ? 38.066 4.951 -57.092 1.00 76.19 639 GLY A C 1
ATOM 5149 O O . GLY A 1 639 ? 37.360 5.151 -56.101 1.00 76.19 639 GLY A O 1
ATOM 5150 N N . ARG A 1 640 ? 37.625 4.228 -58.131 1.00 76.62 640 ARG A N 1
ATOM 5151 C CA . ARG A 1 640 ? 36.310 3.558 -58.131 1.00 76.62 640 ARG A CA 1
ATOM 5152 C C . ARG A 1 640 ? 36.238 2.446 -57.083 1.00 76.62 640 ARG A C 1
ATOM 5154 O O . ARG A 1 640 ? 35.225 2.334 -56.394 1.00 76.62 640 ARG A O 1
ATOM 5161 N N . GLN A 1 641 ? 37.300 1.657 -56.928 1.00 77.12 641 GLN A N 1
ATOM 5162 C CA . GLN A 1 641 ? 37.347 0.580 -55.937 1.00 77.12 641 GLN A CA 1
ATOM 5163 C C . GLN A 1 641 ? 37.360 1.102 -54.501 1.00 77.12 641 GLN A C 1
ATOM 5165 O O . GLN A 1 641 ? 36.592 0.604 -53.680 1.00 77.12 641 GLN A O 1
ATOM 5170 N N . ILE A 1 642 ? 38.137 2.147 -54.218 1.00 80.81 642 ILE A N 1
ATOM 5171 C CA . ILE A 1 642 ? 38.185 2.785 -52.896 1.00 80.81 642 ILE A CA 1
ATOM 5172 C C . ILE A 1 642 ? 36.822 3.374 -52.520 1.00 80.81 642 ILE A C 1
ATOM 5174 O O . ILE A 1 642 ? 36.324 3.118 -51.426 1.00 80.81 642 ILE A O 1
ATOM 5178 N N . ARG A 1 643 ? 36.132 4.051 -53.449 1.00 78.62 643 ARG A N 1
ATOM 5179 C CA . ARG A 1 643 ? 34.746 4.504 -53.218 1.00 78.62 643 ARG A CA 1
ATOM 5180 C C . ARG A 1 643 ? 33.787 3.346 -52.937 1.00 78.62 643 ARG A C 1
ATOM 5182 O O . ARG A 1 643 ? 32.894 3.484 -52.106 1.00 78.62 643 ARG A O 1
ATOM 5189 N N . ARG A 1 644 ? 33.959 2.201 -53.605 1.00 79.31 644 ARG A N 1
ATOM 5190 C CA . ARG A 1 644 ? 33.152 0.996 -53.356 1.00 79.31 644 ARG A CA 1
ATOM 5191 C C . ARG A 1 644 ? 33.435 0.389 -51.978 1.00 79.31 644 ARG A C 1
ATOM 5193 O O . ARG A 1 644 ? 32.496 -0.059 -51.333 1.00 79.31 644 ARG A O 1
ATOM 5200 N N . ILE A 1 645 ? 34.691 0.396 -51.530 1.00 81.94 645 ILE A N 1
ATOM 5201 C CA . ILE A 1 645 ? 35.098 -0.035 -50.184 1.00 81.94 645 ILE A CA 1
ATOM 5202 C C . ILE A 1 645 ? 34.472 0.875 -49.125 1.00 81.94 645 ILE A C 1
ATOM 5204 O O . ILE A 1 645 ? 33.797 0.380 -48.228 1.00 81.94 645 ILE A O 1
ATOM 5208 N N . ILE A 1 646 ? 34.588 2.196 -49.290 1.00 80.00 646 ILE A N 1
ATOM 5209 C CA . ILE A 1 646 ? 33.971 3.183 -48.391 1.00 80.00 646 ILE A CA 1
ATOM 5210 C C . ILE A 1 646 ? 32.457 2.970 -48.311 1.00 80.00 646 ILE A C 1
ATOM 5212 O O . ILE A 1 646 ? 31.911 2.932 -47.219 1.00 80.00 646 ILE A O 1
ATOM 5216 N N . ARG A 1 647 ? 31.772 2.762 -49.446 1.00 76.81 647 ARG A N 1
ATOM 5217 C CA . ARG A 1 647 ? 30.320 2.499 -49.465 1.00 76.81 647 ARG A CA 1
ATOM 5218 C C . ARG A 1 647 ? 29.907 1.221 -48.740 1.00 76.81 647 ARG A C 1
ATOM 5220 O O . ARG A 1 647 ? 28.772 1.161 -48.292 1.00 76.81 647 ARG A O 1
ATOM 5227 N N . LYS A 1 648 ? 30.780 0.215 -48.687 1.00 77.12 648 LYS A N 1
ATOM 5228 C CA . LYS A 1 648 ? 30.524 -1.041 -47.973 1.00 77.12 648 LYS A CA 1
ATOM 5229 C C . LYS A 1 648 ? 30.818 -0.945 -46.483 1.00 77.12 648 LYS A C 1
ATOM 5231 O O . LYS A 1 648 ? 30.275 -1.735 -45.740 1.00 77.12 648 LYS A O 1
ATOM 5236 N N . PHE A 1 649 ? 31.709 -0.046 -46.082 1.00 77.31 649 PHE A N 1
ATOM 5237 C CA . PHE A 1 649 ? 32.120 0.126 -44.693 1.00 77.31 649 PHE A CA 1
ATOM 5238 C C . PHE A 1 649 ? 31.250 1.157 -43.958 1.00 77.31 649 PHE A C 1
ATOM 5240 O O . PHE A 1 649 ? 30.833 0.929 -42.830 1.00 77.31 649 PHE A O 1
ATOM 5247 N N . ALA A 1 650 ? 30.974 2.289 -44.608 1.00 77.81 650 ALA A N 1
ATOM 5248 C CA . ALA A 1 650 ? 30.162 3.377 -44.084 1.00 77.81 650 ALA A CA 1
ATOM 5249 C C . ALA A 1 650 ? 28.693 3.168 -44.478 1.00 77.81 650 ALA A C 1
ATOM 5251 O O . ALA A 1 650 ? 28.275 3.569 -45.577 1.00 77.81 650 ALA A O 1
ATOM 5252 N N . GLY A 1 651 ? 27.954 2.500 -43.589 1.00 81.06 651 GLY A N 1
ATOM 5253 C CA . GLY A 1 651 ? 26.518 2.265 -43.708 1.00 81.06 651 GLY A CA 1
ATOM 5254 C C . GLY A 1 651 ? 25.708 3.562 -43.721 1.00 81.06 651 GLY A C 1
ATOM 5255 O O . GLY A 1 651 ? 26.236 4.651 -43.479 1.00 81.06 651 GLY A O 1
ATOM 5256 N N . LYS A 1 652 ? 24.422 3.453 -44.063 1.00 82.06 652 LYS A N 1
ATOM 5257 C CA . LYS A 1 652 ? 23.485 4.593 -44.031 1.00 82.06 652 LYS A CA 1
ATOM 5258 C C . LYS A 1 652 ? 23.077 4.958 -42.592 1.00 82.06 652 LYS A C 1
ATOM 5260 O O . LYS A 1 652 ? 22.842 6.127 -42.302 1.00 82.06 652 LYS A O 1
ATOM 5265 N N . ASP A 1 653 ? 23.081 3.961 -41.717 1.00 86.38 653 ASP A N 1
ATOM 5266 C CA . ASP A 1 653 ? 22.730 4.022 -40.304 1.00 86.38 653 ASP A CA 1
ATOM 5267 C C . ASP A 1 653 ? 23.786 3.287 -39.456 1.00 86.38 653 ASP A C 1
ATOM 5269 O O . ASP A 1 653 ? 24.760 2.703 -39.974 1.00 86.38 653 ASP A O 1
ATOM 5273 N N . ILE A 1 654 ? 23.615 3.361 -38.135 1.00 82.69 654 ILE A N 1
ATOM 5274 C CA . ILE A 1 654 ? 24.513 2.722 -37.169 1.00 82.69 654 ILE A CA 1
ATOM 5275 C C . ILE A 1 654 ? 24.521 1.203 -37.374 1.00 82.69 654 ILE A C 1
ATOM 5277 O O . ILE A 1 654 ? 25.597 0.596 -37.389 1.00 82.69 654 ILE A O 1
ATOM 5281 N N . TYR A 1 655 ? 23.355 0.588 -37.582 1.00 84.38 655 TYR A N 1
ATOM 5282 C CA . TYR A 1 655 ? 23.223 -0.861 -37.726 1.00 84.38 655 TYR A CA 1
ATOM 5283 C C . TYR A 1 655 ? 23.981 -1.419 -38.938 1.00 84.38 655 TYR A C 1
ATOM 5285 O O . TYR A 1 655 ? 24.780 -2.351 -38.803 1.00 84.38 655 TYR A O 1
ATOM 5293 N N . ASP A 1 656 ? 23.802 -0.824 -40.116 1.00 84.88 656 ASP A N 1
ATOM 5294 C CA . ASP A 1 656 ? 24.488 -1.185 -41.356 1.00 84.88 656 ASP A CA 1
ATOM 5295 C C . ASP A 1 656 ? 26.007 -1.058 -41.201 1.00 84.88 656 ASP A C 1
ATOM 5297 O O . ASP A 1 656 ? 26.767 -1.890 -41.710 1.00 84.88 656 ASP A O 1
ATOM 5301 N N . THR A 1 657 ? 26.467 -0.040 -40.470 1.00 82.81 657 THR A N 1
ATOM 5302 C CA . THR A 1 657 ? 27.894 0.150 -40.182 1.00 82.81 657 THR A CA 1
ATOM 5303 C C . THR A 1 657 ? 28.414 -0.936 -39.250 1.00 82.81 657 THR A C 1
ATOM 5305 O O . THR A 1 657 ? 29.408 -1.582 -39.576 1.00 82.81 657 THR A O 1
ATOM 5308 N N . LEU A 1 658 ? 27.723 -1.223 -38.143 1.00 78.19 658 LEU A N 1
ATOM 5309 C CA . LEU A 1 658 ? 28.088 -2.307 -37.222 1.00 78.19 658 LEU A CA 1
ATOM 5310 C C . LEU A 1 658 ? 28.134 -3.666 -37.932 1.00 78.19 658 LEU A C 1
ATOM 5312 O O . LEU A 1 658 ? 29.112 -4.407 -37.801 1.00 78.19 658 LEU A O 1
ATOM 5316 N N . LYS A 1 659 ? 27.130 -3.973 -38.758 1.00 79.62 659 LYS A N 1
ATOM 5317 C CA . LYS A 1 659 ? 27.085 -5.192 -39.578 1.00 79.62 659 LYS A CA 1
ATOM 5318 C C . LYS A 1 659 ? 28.292 -5.290 -40.511 1.00 79.62 659 LYS A C 1
ATOM 5320 O O . LYS A 1 659 ? 28.897 -6.353 -40.643 1.00 79.62 659 LYS A O 1
ATOM 5325 N N . SER A 1 660 ? 28.676 -4.173 -41.122 1.00 77.75 660 SER A N 1
ATOM 5326 C CA . SER A 1 660 ? 29.837 -4.087 -42.015 1.00 77.75 660 SER A CA 1
ATOM 5327 C C . SER A 1 660 ? 31.174 -4.240 -41.279 1.00 77.75 660 SER A C 1
ATOM 5329 O O . SER A 1 660 ? 32.144 -4.723 -41.864 1.00 77.75 660 SER A O 1
ATOM 5331 N N . LEU A 1 661 ? 31.215 -3.886 -39.991 1.00 72.56 661 LEU A N 1
ATOM 5332 C CA . LEU A 1 661 ? 32.348 -4.091 -39.084 1.00 72.56 661 LEU A CA 1
ATOM 5333 C C . LEU A 1 661 ? 32.453 -5.526 -38.536 1.00 72.56 661 LEU A C 1
ATOM 5335 O O . LEU A 1 661 ? 33.391 -5.826 -37.800 1.00 72.56 661 LEU A O 1
ATOM 5339 N N . GLY A 1 662 ? 31.525 -6.419 -38.892 1.00 70.38 662 GLY A N 1
ATOM 5340 C CA . GLY A 1 662 ? 31.510 -7.801 -38.407 1.00 70.38 662 GLY A CA 1
ATOM 5341 C C . GLY A 1 662 ? 30.913 -7.962 -37.007 1.00 70.38 662 GLY A C 1
ATOM 5342 O O . GLY A 1 662 ? 31.172 -8.972 -36.352 1.00 70.38 662 GLY A O 1
ATOM 5343 N N . TYR A 1 663 ? 30.121 -6.990 -36.545 1.00 69.75 663 TYR A N 1
ATOM 5344 C CA . TYR A 1 663 ? 29.348 -7.118 -35.313 1.00 69.75 663 TYR A CA 1
ATOM 5345 C C . TYR A 1 663 ? 28.396 -8.324 -35.395 1.00 69.75 663 TYR A C 1
ATOM 5347 O O . TYR A 1 663 ? 27.636 -8.467 -36.356 1.00 69.75 663 TYR A O 1
ATOM 5355 N N . LYS A 1 664 ? 28.448 -9.200 -34.383 1.00 65.50 664 LYS A N 1
ATOM 5356 C CA . LYS A 1 664 ? 27.548 -10.350 -34.221 1.00 65.50 664 LYS A CA 1
ATOM 5357 C C . LYS A 1 664 ? 26.543 -10.041 -33.112 1.00 65.50 664 LYS A C 1
ATOM 5359 O O . LYS A 1 664 ? 26.954 -9.595 -32.045 1.00 65.50 664 LYS A O 1
ATOM 5364 N N . ARG A 1 665 ? 25.259 -10.310 -33.375 1.00 64.25 665 ARG A N 1
ATOM 5365 C CA . ARG A 1 665 ? 24.124 -9.946 -32.504 1.00 64.25 665 ARG A CA 1
ATOM 5366 C C . ARG A 1 665 ? 24.271 -10.479 -31.068 1.00 64.25 665 ARG A C 1
ATOM 5368 O O . ARG A 1 665 ? 24.187 -9.700 -30.128 1.00 64.25 665 ARG A O 1
ATOM 5375 N N . SER A 1 666 ? 24.709 -11.735 -30.919 1.00 60.47 666 SER A N 1
ATOM 5376 C CA . SER A 1 666 ? 24.857 -12.412 -29.619 1.00 60.47 666 SER A CA 1
ATOM 5377 C C . SER A 1 666 ? 25.811 -11.742 -28.621 1.00 60.47 666 SER A C 1
ATOM 5379 O O . SER A 1 666 ? 25.720 -12.007 -27.428 1.00 60.47 666 SER A O 1
ATOM 5381 N N . LYS A 1 667 ? 26.719 -10.868 -29.075 1.00 65.50 667 LYS A N 1
ATOM 5382 C CA . LYS A 1 667 ? 27.790 -10.340 -28.223 1.00 65.50 667 LYS A CA 1
ATOM 5383 C C . LYS A 1 667 ? 27.343 -9.205 -27.294 1.00 65.50 667 LYS A C 1
ATOM 5385 O O . LYS A 1 667 ? 27.996 -8.974 -26.287 1.00 65.50 667 LYS A O 1
ATOM 5390 N N . ALA A 1 668 ? 26.277 -8.462 -27.610 1.00 63.62 668 ALA A N 1
ATOM 5391 C CA . ALA A 1 668 ? 25.849 -7.352 -26.744 1.00 63.62 668 ALA A CA 1
ATOM 5392 C C . ALA A 1 668 ? 25.270 -7.834 -25.413 1.00 63.62 668 ALA A C 1
ATOM 5394 O O . ALA A 1 668 ? 25.668 -7.315 -24.377 1.00 63.62 668 ALA A O 1
ATOM 5395 N N . MET A 1 669 ? 24.374 -8.824 -25.440 1.00 68.81 669 MET A N 1
ATOM 5396 C CA . MET A 1 669 ? 23.803 -9.384 -24.214 1.00 68.81 669 MET A CA 1
ATOM 5397 C C . MET A 1 669 ? 24.878 -10.061 -23.363 1.00 68.81 669 MET A C 1
ATOM 5399 O O . MET A 1 669 ? 24.930 -9.844 -22.160 1.00 68.81 669 MET A O 1
ATOM 5403 N N . GLU A 1 670 ? 25.788 -10.808 -23.996 1.00 72.62 670 GLU A N 1
ATOM 5404 C CA . GLU A 1 670 ? 26.946 -11.389 -23.309 1.00 72.62 670 GLU A CA 1
ATOM 5405 C C . GLU A 1 670 ? 27.773 -10.309 -22.605 1.00 72.62 670 GLU A C 1
ATOM 5407 O O . GLU A 1 670 ? 28.054 -10.455 -21.427 1.00 72.62 670 GLU A O 1
ATOM 5412 N N . LEU A 1 671 ? 28.068 -9.182 -23.263 1.00 70.06 671 LEU A N 1
ATOM 5413 C CA . LEU A 1 671 ? 28.807 -8.076 -22.642 1.00 70.06 671 LEU A CA 1
ATOM 5414 C C . LEU A 1 671 ? 28.051 -7.400 -21.489 1.00 70.06 671 LEU A C 1
ATOM 5416 O O . LEU A 1 671 ? 28.690 -6.946 -20.545 1.00 70.06 671 LEU A O 1
ATOM 5420 N N . ILE A 1 672 ? 26.721 -7.295 -21.573 1.00 70.31 672 ILE A N 1
ATOM 5421 C CA . ILE A 1 672 ? 25.891 -6.737 -20.494 1.00 70.31 672 ILE A CA 1
ATOM 5422 C C . ILE A 1 672 ? 25.901 -7.686 -19.297 1.00 70.31 672 ILE A C 1
ATOM 5424 O O . ILE A 1 672 ? 26.149 -7.252 -18.181 1.00 70.31 672 ILE A O 1
ATOM 5428 N N . LEU A 1 673 ? 25.683 -8.980 -19.530 1.00 74.31 673 LEU A N 1
ATOM 5429 C CA . LEU A 1 673 ? 25.694 -9.990 -18.476 1.00 74.31 673 LEU A CA 1
ATOM 5430 C C . LEU A 1 673 ? 27.108 -10.287 -17.967 1.00 74.31 673 LEU A C 1
ATOM 5432 O O . LEU A 1 673 ? 27.251 -10.792 -16.872 1.00 74.31 673 LEU A O 1
ATOM 5436 N N . GLU A 1 674 ? 28.173 -10.003 -18.705 1.00 81.19 674 GLU A N 1
ATOM 5437 C CA . GLU A 1 674 ? 29.547 -10.096 -18.190 1.00 81.19 674 GLU A CA 1
ATOM 5438 C C . GLU A 1 674 ? 29.927 -8.887 -17.320 1.00 81.19 674 GLU A C 1
ATOM 5440 O O . GLU A 1 674 ? 30.953 -8.921 -16.634 1.00 81.19 674 GLU A O 1
ATOM 5445 N N . ASP A 1 675 ? 29.127 -7.814 -17.326 1.00 82.19 675 ASP A N 1
ATOM 5446 C CA . ASP A 1 675 ? 29.368 -6.668 -16.458 1.00 82.19 675 ASP A CA 1
ATOM 5447 C C . ASP A 1 675 ? 29.143 -7.061 -14.995 1.00 82.19 675 ASP A C 1
ATOM 5449 O O . ASP A 1 675 ? 28.075 -7.531 -14.596 1.00 82.19 675 ASP A O 1
ATOM 5453 N N . LYS A 1 676 ? 30.172 -6.837 -14.173 1.00 81.94 676 LYS A N 1
ATOM 5454 C CA . LYS A 1 676 ? 30.167 -7.209 -12.758 1.00 81.94 676 LYS A CA 1
ATOM 5455 C C . LYS A 1 676 ? 28.980 -6.605 -12.000 1.00 81.94 676 LYS A C 1
ATOM 5457 O O . LYS A 1 676 ? 28.396 -7.288 -11.167 1.00 81.94 676 LYS A O 1
ATOM 5462 N N . LYS A 1 677 ? 28.602 -5.356 -12.293 1.00 81.31 677 LYS A N 1
ATOM 5463 C CA . LYS A 1 677 ? 27.479 -4.698 -11.609 1.00 81.31 677 LYS A CA 1
ATOM 5464 C C . LYS A 1 677 ? 26.150 -5.318 -12.005 1.00 81.31 677 LYS A C 1
ATOM 5466 O O . LYS A 1 677 ? 25.279 -5.475 -11.161 1.00 81.31 677 LYS A O 1
ATOM 5471 N N . VAL A 1 678 ? 25.999 -5.681 -13.278 1.00 79.88 678 VAL A N 1
ATOM 5472 C CA . VAL A 1 678 ? 24.798 -6.375 -13.756 1.00 79.88 678 VAL A CA 1
ATOM 5473 C C . VAL A 1 678 ? 24.683 -7.734 -13.078 1.00 79.88 678 VAL A C 1
ATOM 5475 O O . VAL A 1 678 ? 23.609 -8.076 -12.606 1.00 79.88 678 VAL A O 1
ATOM 5478 N N . GLN A 1 679 ? 25.784 -8.474 -12.949 1.00 84.69 679 GLN A N 1
ATOM 5479 C CA . GLN A 1 679 ? 25.801 -9.749 -12.226 1.00 84.69 679 GLN A CA 1
ATOM 5480 C C . GLN A 1 679 ? 25.440 -9.597 -10.746 1.00 84.69 679 GLN A C 1
ATOM 5482 O O . GLN A 1 679 ? 24.615 -10.354 -10.239 1.00 84.69 679 GLN A O 1
ATOM 5487 N N . GLU A 1 680 ? 25.988 -8.585 -10.069 1.00 87.25 680 GLU A N 1
ATOM 5488 C CA . GLU A 1 680 ? 25.627 -8.250 -8.684 1.00 87.25 680 GLU A CA 1
ATOM 5489 C C . GLU A 1 680 ? 24.122 -7.928 -8.566 1.00 87.25 680 GLU A C 1
ATOM 5491 O O . GLU A 1 680 ? 23.443 -8.475 -7.697 1.00 87.25 680 GLU A O 1
ATOM 5496 N N . MET A 1 681 ? 23.568 -7.122 -9.481 1.00 85.00 681 MET A N 1
ATOM 5497 C CA . MET A 1 681 ? 22.134 -6.800 -9.516 1.00 85.00 681 MET A CA 1
ATOM 5498 C C . MET A 1 681 ? 21.254 -8.025 -9.779 1.00 85.00 681 MET A C 1
ATOM 5500 O O . MET A 1 681 ? 20.233 -8.200 -9.118 1.00 85.00 681 MET A O 1
ATOM 5504 N N . VAL A 1 682 ? 21.631 -8.867 -10.742 1.00 85.81 682 VAL A N 1
ATOM 5505 C CA . VAL A 1 682 ? 20.880 -10.072 -11.115 1.00 85.81 682 VAL A CA 1
ATOM 5506 C C . VAL A 1 682 ? 20.874 -11.076 -9.966 1.00 85.81 682 VAL A C 1
ATOM 5508 O O . VAL A 1 682 ? 19.814 -11.590 -9.618 1.00 85.81 682 VAL A O 1
ATOM 5511 N N . SER A 1 683 ? 22.023 -11.295 -9.323 1.00 86.19 683 SER A N 1
ATOM 5512 C CA . SER A 1 683 ? 22.124 -12.150 -8.136 1.00 86.19 683 SER A CA 1
ATOM 5513 C C . SER A 1 683 ? 21.264 -11.624 -6.986 1.00 86.19 683 SER A C 1
ATOM 5515 O O . SER A 1 683 ? 20.568 -12.403 -6.338 1.00 86.19 683 SER A O 1
ATOM 5517 N N . LEU A 1 684 ? 21.285 -10.311 -6.736 1.00 87.75 684 LEU A N 1
ATOM 5518 C CA . LEU A 1 684 ? 20.465 -9.694 -5.695 1.00 87.75 684 LEU A CA 1
ATOM 5519 C C . LEU A 1 684 ? 18.969 -9.838 -5.998 1.00 87.75 684 LEU A C 1
ATOM 5521 O O . LEU A 1 684 ? 18.194 -10.155 -5.100 1.00 87.75 684 LEU A O 1
ATOM 5525 N N . LEU A 1 685 ? 18.557 -9.629 -7.251 1.00 86.31 685 LEU A N 1
ATOM 5526 C CA . LEU A 1 685 ? 17.166 -9.797 -7.672 1.00 86.31 685 LEU A CA 1
ATOM 5527 C C . LEU A 1 685 ? 16.701 -11.246 -7.494 1.00 86.31 685 LEU A C 1
ATOM 5529 O O . LEU A 1 685 ? 15.610 -11.475 -6.983 1.00 86.31 685 LEU A O 1
ATOM 5533 N N . ASN A 1 686 ? 17.545 -12.210 -7.861 1.00 89.62 686 ASN A N 1
ATOM 5534 C CA . ASN A 1 686 ? 17.270 -13.636 -7.710 1.00 89.62 686 ASN A CA 1
ATOM 5535 C C . ASN A 1 686 ? 17.053 -14.019 -6.234 1.00 89.62 686 ASN A C 1
ATOM 5537 O O . ASN A 1 686 ? 16.079 -14.690 -5.907 1.00 89.62 686 ASN A O 1
ATOM 5541 N N . GLN A 1 687 ? 17.911 -13.527 -5.333 1.00 87.12 687 GLN A N 1
ATOM 5542 C CA . GLN A 1 687 ? 17.772 -13.744 -3.886 1.00 87.12 687 GLN A CA 1
ATOM 5543 C C . GLN A 1 687 ? 16.532 -13.055 -3.305 1.00 87.12 687 GLN A C 1
ATOM 5545 O O . GLN A 1 687 ? 15.812 -13.649 -2.505 1.00 87.12 687 GLN A O 1
ATOM 5550 N N . ARG A 1 688 ? 16.260 -11.809 -3.714 1.00 88.94 688 ARG A N 1
ATOM 5551 C CA . ARG A 1 688 ? 15.087 -11.058 -3.244 1.00 88.94 688 ARG A CA 1
ATOM 5552 C C . ARG A 1 688 ? 13.782 -11.701 -3.685 1.00 88.94 688 ARG A C 1
ATOM 5554 O O . ARG A 1 688 ? 12.862 -11.748 -2.884 1.00 88.94 688 ARG A O 1
ATOM 5561 N N . LEU A 1 689 ? 13.705 -12.205 -4.917 1.00 88.62 689 LEU A N 1
ATOM 5562 C CA . LEU A 1 689 ? 12.506 -12.880 -5.405 1.00 88.62 689 LEU A CA 1
ATOM 5563 C C . LEU A 1 689 ? 12.188 -14.108 -4.544 1.00 88.62 689 LEU A C 1
ATOM 5565 O O . LEU A 1 689 ? 11.072 -14.212 -4.051 1.00 88.62 689 LEU A O 1
ATOM 5569 N N . ALA A 1 690 ? 13.182 -14.964 -4.283 1.00 90.31 690 ALA A N 1
ATOM 5570 C CA . ALA A 1 690 ? 13.020 -16.113 -3.390 1.00 90.31 690 ALA A CA 1
ATOM 5571 C C . ALA A 1 690 ? 12.559 -15.694 -1.988 1.00 90.31 690 ALA A C 1
ATOM 5573 O O . ALA A 1 690 ? 11.614 -16.268 -1.460 1.00 90.31 690 ALA A O 1
ATOM 5574 N N . SER A 1 691 ? 13.197 -14.668 -1.411 1.00 91.25 691 SER A N 1
ATOM 5575 C CA . SER A 1 691 ? 12.844 -14.190 -0.074 1.00 91.25 691 SER A CA 1
ATOM 5576 C C . SER A 1 691 ? 11.428 -13.630 -0.008 1.00 91.25 691 SER A C 1
ATOM 5578 O O . SER A 1 691 ? 10.747 -13.902 0.964 1.00 91.25 691 SER A O 1
ATOM 5580 N N . VAL A 1 692 ? 10.979 -12.860 -1.004 1.00 91.62 692 VAL A N 1
ATOM 5581 C CA . VAL A 1 692 ? 9.620 -12.292 -1.019 1.00 91.62 692 VAL A CA 1
ATOM 5582 C C . VAL A 1 692 ? 8.567 -13.392 -1.174 1.00 91.62 692 VAL A C 1
ATOM 5584 O O . VAL A 1 692 ? 7.546 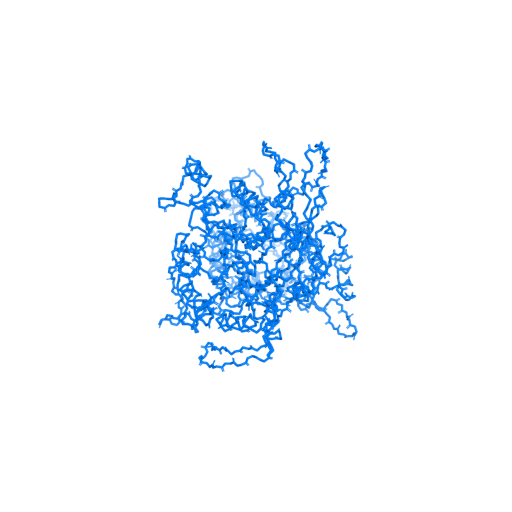-13.352 -0.496 1.00 91.62 692 VAL A O 1
ATOM 5587 N N . ILE A 1 693 ? 8.822 -14.385 -2.032 1.00 92.75 693 ILE A N 1
ATOM 5588 C CA . ILE A 1 693 ? 7.934 -15.544 -2.219 1.00 92.75 693 ILE A CA 1
ATOM 5589 C C . ILE A 1 693 ? 7.799 -16.329 -0.909 1.00 92.75 693 ILE A C 1
ATOM 5591 O O . ILE A 1 693 ? 6.681 -16.641 -0.505 1.00 92.75 693 ILE A O 1
ATOM 5595 N N . ASP A 1 694 ? 8.920 -16.625 -0.242 1.00 93.25 694 ASP A N 1
ATOM 5596 C CA . ASP A 1 694 ? 8.926 -17.327 1.048 1.00 93.25 694 ASP A CA 1
ATOM 5597 C C . ASP A 1 694 ? 8.183 -16.501 2.107 1.00 93.25 694 ASP A C 1
ATOM 5599 O O . ASP A 1 694 ? 7.237 -16.990 2.713 1.00 93.25 694 ASP A O 1
ATOM 5603 N N . SER A 1 695 ? 8.496 -15.206 2.221 1.00 93.00 695 SER A N 1
ATOM 5604 C CA . SER A 1 695 ? 7.830 -14.282 3.143 1.00 93.00 695 SER A CA 1
ATOM 5605 C C . SER A 1 695 ? 6.302 -14.258 3.018 1.00 93.00 695 SER A C 1
ATOM 5607 O O . SER A 1 695 ? 5.633 -14.164 4.035 1.00 93.00 695 SER A O 1
ATOM 5609 N N . PHE A 1 696 ? 5.745 -14.331 1.805 1.00 93.25 696 PHE A N 1
ATOM 5610 C CA . PHE A 1 696 ? 4.290 -14.262 1.569 1.00 93.25 696 PHE A CA 1
ATOM 5611 C C . PHE A 1 696 ? 3.578 -15.617 1.715 1.00 93.25 696 PHE A C 1
ATOM 5613 O O . PHE A 1 696 ? 2.358 -15.698 1.592 1.00 93.25 696 PHE A O 1
ATOM 5620 N N . THR A 1 697 ? 4.325 -16.712 1.869 1.00 93.31 697 THR A N 1
ATOM 5621 C CA . THR A 1 697 ? 3.758 -18.073 1.870 1.00 93.31 697 THR A CA 1
ATOM 5622 C C . THR A 1 697 ? 4.130 -18.889 3.099 1.00 93.31 697 THR A C 1
ATOM 5624 O O . THR A 1 697 ? 3.646 -20.011 3.240 1.00 93.31 697 THR A O 1
ATOM 5627 N N . ASN A 1 698 ? 4.995 -18.362 3.966 1.00 92.06 698 ASN A N 1
ATOM 5628 C CA . ASN A 1 698 ? 5.588 -19.101 5.068 1.00 92.06 698 ASN A CA 1
ATOM 5629 C C . ASN A 1 698 ? 5.718 -18.241 6.326 1.00 92.06 698 ASN A C 1
ATOM 5631 O O . ASN A 1 698 ? 6.654 -17.461 6.500 1.00 92.06 698 ASN A O 1
ATOM 5635 N N . GLU A 1 699 ? 4.807 -18.469 7.258 1.00 90.75 699 GLU A N 1
ATOM 5636 C CA . GLU A 1 699 ? 4.827 -17.839 8.574 1.00 90.75 699 GLU A CA 1
ATOM 5637 C C . GLU A 1 699 ? 5.757 -18.538 9.583 1.00 90.75 699 GLU A C 1
ATOM 5639 O O . GLU A 1 699 ? 6.017 -18.026 10.674 1.00 90.75 699 GLU A O 1
ATOM 5644 N N . ASP A 1 700 ? 6.299 -19.714 9.247 1.00 92.19 700 ASP A N 1
ATOM 5645 C CA . ASP A 1 700 ? 7.149 -20.503 10.146 1.00 92.19 700 ASP A CA 1
ATOM 5646 C C . ASP A 1 700 ? 8.623 -20.059 10.157 1.00 92.19 700 ASP A C 1
ATOM 5648 O O . ASP A 1 700 ? 9.440 -20.642 10.894 1.00 92.19 700 ASP A O 1
ATOM 5652 N N . ILE A 1 701 ? 8.953 -19.003 9.401 1.00 92.19 701 ILE A N 1
ATOM 5653 C CA . ILE A 1 701 ? 10.283 -18.386 9.340 1.00 92.19 701 ILE A CA 1
ATOM 5654 C C . ILE A 1 701 ? 10.735 -18.007 10.767 1.00 92.19 701 ILE A C 1
ATOM 5656 O O . ILE A 1 701 ? 10.059 -17.220 11.439 1.00 92.19 701 ILE A O 1
ATOM 5660 N N . PRO A 1 702 ? 11.865 -18.548 11.275 1.00 92.94 702 PRO A N 1
ATOM 5661 C CA . PRO A 1 702 ? 12.270 -18.399 12.678 1.00 92.94 702 PRO A CA 1
ATOM 5662 C C . PRO A 1 702 ? 12.329 -16.953 13.185 1.00 92.94 702 PRO A C 1
ATOM 5664 O O . PRO A 1 702 ? 11.928 -16.675 14.315 1.00 92.94 702 PRO A O 1
ATOM 5667 N N . GLU A 1 703 ? 12.805 -16.031 12.354 1.00 92.19 703 GLU A N 1
ATOM 5668 C CA . GLU A 1 703 ? 12.939 -14.606 12.652 1.00 92.19 703 GLU A CA 1
ATOM 5669 C C . GLU A 1 703 ? 11.586 -13.882 12.736 1.00 92.19 703 GLU A C 1
ATOM 5671 O O . GLU A 1 703 ? 11.479 -12.856 13.416 1.00 92.19 703 GLU A O 1
ATOM 5676 N N . TYR A 1 704 ? 10.560 -14.419 12.069 1.00 93.94 704 TYR A N 1
ATOM 5677 C CA . TYR A 1 704 ? 9.211 -13.859 12.002 1.00 93.94 704 TYR A CA 1
ATOM 5678 C C . TYR A 1 704 ? 8.232 -14.507 12.984 1.00 93.94 704 TYR A C 1
ATOM 5680 O O . TYR A 1 704 ? 7.281 -13.859 13.400 1.00 93.94 704 TYR A O 1
ATOM 5688 N N . ARG A 1 705 ? 8.497 -15.732 13.452 1.00 91.81 705 ARG A N 1
ATOM 5689 C CA . ARG A 1 705 ? 7.592 -16.522 14.313 1.00 91.81 705 ARG A CA 1
ATOM 5690 C C . ARG A 1 705 ? 7.053 -15.795 15.552 1.00 91.81 705 ARG A C 1
ATOM 5692 O O . ARG A 1 705 ? 6.005 -16.152 16.069 1.00 91.81 705 ARG A O 1
ATOM 5699 N N . LYS A 1 706 ? 7.780 -14.799 16.066 1.00 91.75 706 LYS A N 1
ATOM 5700 C CA . LYS A 1 706 ? 7.325 -13.976 17.200 1.00 91.75 706 LYS A CA 1
ATOM 5701 C C . LYS A 1 706 ? 6.181 -13.011 16.852 1.00 91.75 706 LYS A C 1
ATOM 5703 O O . LYS A 1 706 ? 5.560 -12.503 17.779 1.00 91.75 706 LYS A O 1
ATOM 5708 N N . PHE A 1 707 ? 5.988 -12.737 15.563 1.00 95.19 707 PHE A N 1
ATOM 5709 C CA . PHE A 1 707 ? 4.948 -11.884 14.999 1.00 95.19 707 PHE A CA 1
ATOM 5710 C C . PHE A 1 707 ? 3.831 -12.672 14.311 1.00 95.19 707 PHE A C 1
ATOM 5712 O O . PHE A 1 707 ? 2.693 -12.235 14.382 1.00 95.19 707 PHE A O 1
ATOM 5719 N N . ALA A 1 708 ? 4.144 -13.820 13.708 1.00 93.38 708 ALA A N 1
ATOM 5720 C CA . ALA A 1 708 ? 3.186 -14.657 12.985 1.00 93.38 708 ALA A CA 1
ATOM 5721 C C . ALA A 1 708 ? 1.948 -15.074 13.805 1.00 93.38 708 ALA A C 1
ATOM 5723 O O . ALA A 1 708 ? 2.063 -15.389 15.001 1.00 93.38 708 ALA A O 1
ATOM 5724 N N . TYR A 1 709 ? 0.796 -15.174 13.137 1.00 93.06 709 TYR A N 1
ATOM 5725 C CA . TYR A 1 709 ? -0.439 -15.724 13.688 1.00 93.06 709 TYR A CA 1
ATOM 5726 C C . TYR A 1 709 ? -1.266 -16.421 12.593 1.00 93.06 709 TYR A C 1
ATOM 5728 O O . TYR A 1 709 ? -1.966 -15.782 11.831 1.00 93.06 709 TYR A O 1
ATOM 5736 N N . LYS A 1 710 ? -1.271 -17.757 12.594 1.00 89.94 710 LYS A N 1
ATOM 5737 C CA . LYS A 1 710 ? -1.688 -18.571 11.435 1.00 89.94 710 LYS A CA 1
ATOM 5738 C C . LYS A 1 710 ? -3.182 -18.606 11.096 1.00 89.94 710 LYS A C 1
ATOM 5740 O O . LYS A 1 710 ? -3.581 -19.249 10.124 1.00 89.94 710 LYS A O 1
ATOM 5745 N N . GLU A 1 711 ? -4.039 -18.093 11.972 1.00 91.31 711 GLU A N 1
ATOM 5746 C CA . GLU A 1 711 ? -5.493 -18.201 11.835 1.00 91.31 711 GLU A CA 1
ATOM 5747 C C . GLU A 1 711 ? -6.138 -16.843 11.506 1.00 91.31 711 GLU A C 1
ATOM 5749 O O . GLU A 1 711 ? -6.858 -16.271 12.323 1.00 91.31 711 GLU A O 1
ATOM 5754 N N . ASP A 1 712 ? -5.943 -16.337 10.286 1.00 92.12 712 ASP A N 1
ATOM 5755 C CA . ASP A 1 712 ? -6.327 -14.957 9.907 1.00 92.12 712 ASP A CA 1
ATOM 5756 C C . ASP A 1 712 ? -7.825 -14.728 9.704 1.00 92.12 712 ASP A C 1
ATOM 5758 O O . ASP A 1 712 ? -8.346 -13.611 9.840 1.00 92.12 712 ASP A O 1
ATOM 5762 N N . ASN A 1 713 ? -8.529 -15.798 9.329 1.00 94.12 713 ASN A N 1
ATOM 5763 C CA . ASN A 1 713 ? -9.918 -15.737 8.884 1.00 94.12 713 ASN A CA 1
ATOM 5764 C C . ASN A 1 713 ? -10.925 -16.277 9.892 1.00 94.12 713 ASN A C 1
ATOM 5766 O O . ASN A 1 713 ? -12.104 -15.965 9.762 1.00 94.12 713 ASN A O 1
ATOM 5770 N N . ASN A 1 714 ? -10.504 -17.128 10.829 1.00 94.94 714 ASN A N 1
ATOM 5771 C CA . ASN A 1 714 ? -11.374 -17.719 11.845 1.00 94.94 714 ASN A CA 1
ATOM 5772 C C . ASN A 1 714 ? -10.559 -17.931 13.118 1.00 94.94 714 ASN A C 1
ATOM 5774 O O . ASN A 1 714 ? -9.847 -18.928 13.232 1.00 94.94 714 ASN A O 1
ATOM 5778 N N . THR A 1 715 ? -10.663 -17.000 14.060 1.00 94.50 715 THR A N 1
ATOM 5779 C CA . THR A 1 715 ? -9.890 -17.044 15.300 1.00 94.50 715 THR A CA 1
ATOM 5780 C C . THR A 1 715 ? -10.725 -16.656 16.509 1.00 94.50 715 THR A C 1
ATOM 5782 O O . THR A 1 715 ? -11.686 -15.894 16.417 1.00 94.50 715 THR A O 1
ATOM 5785 N N . PHE A 1 716 ? -10.330 -17.188 17.661 1.00 95.00 716 PHE A N 1
ATOM 5786 C CA . PHE A 1 716 ? -10.880 -16.837 18.952 1.00 95.00 716 PHE A CA 1
ATOM 5787 C C . PHE A 1 716 ? -9.764 -16.350 19.877 1.00 95.00 716 PHE A C 1
ATOM 5789 O O . PHE A 1 716 ? -8.804 -17.075 20.155 1.00 95.00 716 PHE A O 1
ATOM 5796 N N . PHE A 1 717 ? -9.918 -15.136 20.398 1.00 91.12 717 PHE A N 1
ATOM 5797 C CA . PHE A 1 717 ? -9.012 -14.554 21.379 1.00 91.12 717 PHE A CA 1
ATOM 5798 C C . PHE A 1 717 ? -9.649 -14.533 22.762 1.00 91.12 717 PHE A C 1
ATOM 5800 O O . PHE A 1 717 ? -10.750 -14.014 22.929 1.00 91.12 717 PHE A O 1
ATOM 5807 N N . GLU A 1 718 ? -8.908 -14.989 23.771 1.00 91.44 718 GLU A N 1
ATOM 5808 C CA . GLU A 1 718 ? -9.146 -14.614 25.166 1.00 91.44 718 GLU A CA 1
ATOM 5809 C C . GLU A 1 718 ? -8.095 -13.591 25.586 1.00 91.44 718 GLU A C 1
ATOM 5811 O O . GLU A 1 718 ? -6.892 -13.870 25.584 1.00 91.44 718 GLU A O 1
ATOM 5816 N N . ILE A 1 719 ? -8.545 -12.388 25.931 1.00 91.06 719 ILE A N 1
ATOM 5817 C CA . ILE A 1 719 ? -7.669 -11.286 26.309 1.00 91.06 719 ILE A CA 1
ATOM 5818 C C . ILE A 1 719 ? -7.730 -11.088 27.820 1.00 91.06 719 ILE A C 1
ATOM 5820 O O . ILE A 1 719 ? -8.760 -10.722 28.393 1.00 91.06 719 ILE A O 1
ATOM 5824 N N . PHE A 1 720 ? -6.577 -11.299 28.453 1.00 86.69 720 PHE A N 1
ATOM 5825 C CA . PHE A 1 720 ? -6.352 -11.044 29.868 1.00 86.69 720 PHE A CA 1
ATOM 5826 C C . PHE A 1 720 ? -5.394 -9.872 30.016 1.00 86.69 720 PHE A C 1
ATOM 5828 O O . PHE A 1 720 ? -4.238 -9.960 29.605 1.00 86.69 720 PHE A O 1
ATOM 5835 N N . PHE A 1 721 ? -5.859 -8.787 30.630 1.00 85.12 721 PHE A N 1
ATOM 5836 C CA . PHE A 1 721 ? -4.995 -7.651 30.916 1.00 85.12 721 PHE A CA 1
ATOM 5837 C C . PHE A 1 721 ? -4.317 -7.814 32.280 1.00 85.12 721 PHE A C 1
ATOM 5839 O O . PHE A 1 721 ? -4.963 -8.014 33.316 1.00 85.12 721 PHE A O 1
ATOM 5846 N N . LYS A 1 722 ? -2.989 -7.700 32.286 1.00 82.81 722 LYS A N 1
ATOM 5847 C CA . LYS A 1 722 ? -2.166 -7.666 33.493 1.00 82.81 722 LYS A CA 1
ATOM 5848 C C . LYS A 1 722 ? -1.634 -6.253 33.673 1.00 82.81 722 LYS A C 1
ATOM 5850 O O . LYS A 1 722 ? -0.826 -5.779 32.875 1.00 82.81 722 LYS A O 1
ATOM 5855 N N . GLU A 1 723 ? -2.064 -5.591 34.747 1.00 73.25 723 GLU A N 1
ATOM 5856 C CA . GLU A 1 723 ? -1.426 -4.346 35.164 1.00 73.25 723 GLU A CA 1
ATOM 5857 C C . GLU A 1 723 ? 0.066 -4.597 35.383 1.00 73.25 723 GLU A C 1
ATOM 5859 O O . GLU A 1 723 ? 0.454 -5.520 36.104 1.00 73.25 723 GLU A O 1
ATOM 5864 N N . ALA A 1 724 ? 0.902 -3.789 34.735 1.00 60.88 724 ALA A N 1
ATOM 5865 C CA . ALA A 1 724 ? 2.337 -3.863 34.926 1.00 60.88 724 ALA A CA 1
ATOM 5866 C C . ALA A 1 724 ? 2.656 -3.545 36.395 1.00 60.88 724 ALA A C 1
ATOM 5868 O O . ALA A 1 724 ? 2.497 -2.408 36.845 1.00 60.88 724 ALA A O 1
ATOM 5869 N N . ASN A 1 725 ? 3.114 -4.548 37.149 1.00 47.06 725 ASN A N 1
ATOM 5870 C CA . ASN A 1 725 ? 3.720 -4.318 38.455 1.00 47.06 725 ASN A CA 1
ATOM 5871 C C . ASN A 1 725 ? 4.934 -3.413 38.220 1.00 47.06 725 ASN A C 1
ATOM 5873 O O . ASN A 1 725 ? 5.781 -3.744 37.395 1.00 47.06 725 ASN A O 1
ATOM 5877 N N . GLY A 1 726 ? 5.031 -2.277 38.910 1.00 42.12 726 GLY A N 1
ATOM 5878 C CA . GLY A 1 726 ? 6.159 -1.341 38.802 1.00 42.12 726 GLY A CA 1
ATOM 5879 C C . GLY A 1 726 ? 7.491 -1.890 39.344 1.00 42.12 726 GLY A C 1
ATOM 5880 O O . GLY A 1 726 ? 8.149 -1.209 40.125 1.00 42.12 726 GLY A O 1
ATOM 5881 N N . GLY A 1 727 ? 7.867 -3.122 38.990 1.00 33.00 727 GLY A N 1
ATOM 5882 C CA . GLY A 1 727 ? 9.041 -3.848 39.463 1.00 33.00 727 GLY A CA 1
ATOM 5883 C C . GLY A 1 727 ? 10.109 -4.010 38.379 1.00 33.00 727 GLY A C 1
ATOM 5884 O O . GLY A 1 727 ? 9.834 -4.536 37.310 1.00 33.00 727 GLY A O 1
ATOM 5885 N N . GLU A 1 728 ? 11.308 -3.532 38.717 1.00 35.88 728 GLU A N 1
ATOM 5886 C CA . GLU A 1 728 ? 12.629 -3.703 38.091 1.00 35.88 728 GLU A CA 1
ATOM 5887 C C . GLU A 1 728 ? 12.730 -3.736 36.554 1.00 35.88 728 GLU A C 1
ATOM 5889 O O . GLU A 1 728 ? 12.539 -4.744 35.878 1.00 35.88 728 GLU A O 1
ATOM 5894 N N . LEU A 1 729 ? 13.196 -2.596 36.032 1.00 40.78 729 LEU A N 1
ATOM 5895 C CA . LEU A 1 729 ? 13.815 -2.420 34.721 1.00 40.78 729 LEU A CA 1
ATOM 5896 C C . LEU A 1 729 ? 14.929 -3.456 34.492 1.00 40.78 729 LEU A C 1
ATOM 5898 O O . LEU A 1 729 ? 16.079 -3.246 34.884 1.00 40.78 729 LEU A O 1
ATOM 5902 N N . ILE A 1 730 ? 14.623 -4.546 33.792 1.00 35.28 730 ILE A N 1
ATOM 5903 C CA . ILE A 1 730 ? 15.661 -5.398 33.213 1.00 35.28 730 ILE A CA 1
ATOM 5904 C C . ILE A 1 730 ? 16.110 -4.734 31.911 1.00 35.28 730 ILE A C 1
ATOM 5906 O O . ILE A 1 730 ? 15.463 -4.843 30.872 1.00 35.28 730 ILE A O 1
ATOM 5910 N N . SER A 1 731 ? 17.234 -4.020 31.974 1.00 35.72 731 SER A N 1
ATOM 5911 C CA . SER A 1 731 ? 17.956 -3.605 30.772 1.00 35.72 731 SER A CA 1
ATOM 5912 C C . SER A 1 731 ? 18.465 -4.854 30.041 1.00 35.72 731 SER A C 1
ATOM 5914 O O . SER A 1 731 ? 19.401 -5.518 30.480 1.00 35.72 731 SER A O 1
ATOM 5916 N N . ARG A 1 732 ? 17.823 -5.212 28.928 1.00 36.97 732 ARG A N 1
ATOM 5917 C CA . ARG A 1 732 ? 18.414 -6.101 27.926 1.00 36.97 732 ARG A CA 1
ATOM 5918 C C . ARG A 1 732 ? 18.691 -5.288 26.674 1.00 36.97 732 ARG A C 1
ATOM 5920 O O . ARG A 1 732 ? 17.779 -4.949 25.925 1.00 36.97 732 ARG A O 1
ATOM 5927 N N . GLU A 1 733 ? 19.966 -4.991 26.453 1.00 34.81 733 GLU A N 1
ATOM 5928 C CA . GLU A 1 733 ? 20.478 -4.680 25.122 1.00 34.81 733 GLU A CA 1
ATOM 5929 C C . GLU A 1 733 ? 20.419 -5.962 24.279 1.00 34.81 733 GLU A C 1
ATOM 5931 O O . GLU A 1 733 ? 21.394 -6.702 24.167 1.00 34.81 733 GLU A O 1
ATOM 5936 N N . GLU A 1 734 ? 19.262 -6.261 23.692 1.00 32.53 734 GLU A N 1
ATOM 5937 C CA . GLU A 1 734 ? 19.233 -7.138 22.524 1.00 32.53 734 GLU A CA 1
ATOM 5938 C C . GLU A 1 734 ? 19.550 -6.272 21.305 1.00 32.53 734 GLU A C 1
ATOM 5940 O O . GLU A 1 734 ? 18.733 -5.494 20.809 1.00 32.53 734 GLU A O 1
ATOM 5945 N N . SER A 1 735 ? 20.810 -6.357 20.879 1.00 27.95 735 SER A N 1
ATOM 5946 C CA . SER A 1 735 ? 21.278 -5.776 19.630 1.00 27.95 735 SER A CA 1
ATOM 5947 C C . SER A 1 735 ? 20.573 -6.476 18.470 1.00 27.95 735 SER A C 1
ATOM 5949 O O . SER A 1 735 ? 20.886 -7.606 18.105 1.00 27.95 735 SER A O 1
ATOM 5951 N N . PHE A 1 736 ? 19.602 -5.790 17.871 1.00 30.28 736 PHE A N 1
ATOM 5952 C CA . PHE A 1 736 ? 19.161 -6.124 16.525 1.00 30.28 736 PHE A CA 1
ATOM 5953 C C . PHE A 1 736 ? 20.333 -5.877 15.567 1.00 30.28 736 PHE A C 1
ATOM 5955 O O . PHE A 1 736 ? 20.997 -4.838 15.688 1.00 30.28 736 PHE A O 1
ATOM 5962 N N . PRO A 1 737 ? 20.613 -6.771 14.604 1.00 25.25 737 PRO A N 1
ATOM 5963 C CA . PRO A 1 737 ? 21.522 -6.434 13.528 1.00 25.25 737 PRO A CA 1
ATOM 5964 C C . PRO A 1 737 ? 20.892 -5.276 12.751 1.00 25.25 737 PRO A C 1
ATOM 5966 O O . PRO A 1 737 ? 19.912 -5.441 12.029 1.00 25.25 737 PRO A O 1
ATOM 5969 N N . LEU A 1 738 ? 21.450 -4.080 12.938 1.00 25.97 738 LEU A N 1
ATOM 5970 C CA . LEU A 1 738 ? 21.218 -2.934 12.075 1.00 25.97 738 LEU A CA 1
ATOM 5971 C C . LEU A 1 738 ? 21.633 -3.348 10.661 1.00 25.97 738 LEU A C 1
ATOM 5973 O O . LEU A 1 738 ? 22.816 -3.322 10.319 1.00 25.97 738 LEU A O 1
ATOM 5977 N N . VAL A 1 739 ? 20.669 -3.733 9.828 1.00 29.69 739 VAL A N 1
ATOM 5978 C CA . VAL A 1 739 ? 20.874 -3.721 8.383 1.00 29.69 739 VAL A CA 1
ATOM 5979 C C . VAL A 1 739 ? 20.927 -2.246 8.005 1.00 29.69 739 VAL A C 1
ATOM 5981 O O . VAL A 1 739 ? 19.911 -1.556 7.954 1.00 29.69 739 VAL A O 1
ATOM 5984 N N . GLY A 1 740 ? 22.152 -1.735 7.872 1.00 23.88 740 GLY A N 1
ATOM 5985 C CA . GLY A 1 740 ? 22.404 -0.346 7.513 1.00 23.88 740 GLY A CA 1
ATOM 5986 C C . GLY A 1 740 ? 21.738 0.031 6.183 1.00 23.88 740 GLY A C 1
ATOM 5987 O O . GLY A 1 740 ? 21.413 -0.849 5.380 1.00 23.88 740 GLY A O 1
ATOM 5988 N N . PRO A 1 741 ? 21.538 1.334 5.926 1.00 21.78 741 PRO A N 1
ATOM 5989 C CA . PRO A 1 741 ? 21.027 1.790 4.643 1.00 21.78 741 PRO A CA 1
ATOM 5990 C C . PRO A 1 741 ? 22.001 1.349 3.542 1.00 21.78 741 PRO A C 1
ATOM 5992 O O . PRO A 1 741 ? 23.159 1.763 3.528 1.00 21.78 741 PRO A O 1
ATOM 5995 N N . MET A 1 742 ? 21.551 0.466 2.649 1.00 25.03 742 MET A N 1
ATOM 5996 C CA . MET A 1 742 ? 22.196 0.288 1.352 1.00 25.03 742 MET A CA 1
ATOM 5997 C C . MET A 1 742 ? 21.542 1.280 0.393 1.00 25.03 742 MET A C 1
ATOM 5999 O O . MET A 1 742 ? 20.364 1.120 0.069 1.00 25.03 742 MET A O 1
ATOM 6003 N N . ASP A 1 743 ? 22.311 2.310 0.033 1.00 24.33 743 ASP A N 1
ATOM 6004 C CA . ASP A 1 743 ? 22.027 3.280 -1.034 1.00 24.33 743 ASP A CA 1
ATOM 6005 C C . ASP A 1 743 ? 21.698 2.617 -2.383 1.00 24.33 743 ASP A C 1
ATOM 6007 O O . ASP A 1 743 ? 22.348 1.594 -2.726 1.00 24.33 743 ASP A O 1
#

Sequence (743 aa):
MEKLAKDNEIKISVISDSHLLPRDMISYNPEFIKALGADRKLFTESEALLRGALDLIEKNDSDIILITGDLTKDGEYAGHEKFVEIFQEYRNKRPGRYVFPIFGNHDVNSSKAYDYNFQSLEIARKTPSAKPKDLIYLYEELFYGEVIEKYKDSPIFASYLEEVNGKYNRKPGCEYYGQGYTSYVSRVDIGNKKGAYGVTIIGLDTLQYSMDATDSQKDEVNEPGGSMSLPLLKWTLDKAKEARNRNDVVVAIAHHGFIPHFYNQDVYLKPYIIKNWNKRFTNEDPRLMGKTIAEAFADNGISVIFTGHMHAQDIAKVTTINDNSFYDIETGSVVTYPLPVRHIVLTNNLESEKSNYSLDISSEFIKNFDYINLDNNEVTVVNGQDYSSRYLITGDLVAGLVEYVLKNISMANKTSKDLAIEELSKRITGLGKNNFNTLIKFYLRSILGTKNKPKISVKLKPIKFFGTPIVNVYFGKIKNSKKYGKGNKIGIDIVIGDESYPFMIRGKNIMKIIDNIFEQVDGKFLRDTGVVYKWTKNLVNSILHHELLKDDGEIKTISDIINYSYLSHLKGEERQPQWITDAIELFQKENIIEKILRKDVKDVTDKLIPDVFGEILYIPTIKEVLEYDGTLKIMGIKGRQIRRIIRKFAGKDIYDTLKSLGYKRSKAMELILEDKKVQEMVSLLNQRLASVIDSFTNEDIPEYRKFAYKEDNNTFFEIFFKEANGGELISREESFPLVGPMD

Foldseek 3Di:
DPPPPPLFKAKEKEAEQLQADDLLLDAQEPVVVLVVLQDLFQHQCSVQLVVLLLVVCVVSVHLEYEYQANQHNQQALVSLLVSLVVLVVSCVVDPRHAYHYAYALRNALGPPAWRCNDPPRYDTHHHDGHHLVNVLVSCCVVHNVQFPDFLLPDPLVVVVLVVVVVPAPADPPQSSDDAFRRWTKHWDRRHPDPQASTAIETEGRFWDQALVRDPVSYHSYRDLAGADDPSNLVVVLVVLLVRLVRLHQYEYHHAAALDDQWPCCCPVVVRRHHVQSPPQDCDPPPLRHRDGSQQSCQLSRHQEYEYESVQALGKWWFAHPLRGIHIYGYHHHCRAPPNKMKMWIKGFDPPDSRSWIKIWIFIDHSQWTWGQGNVRDIDIHRGSNVVRLVSAPALSNVLSVVLVVCCPPPLVPDFPLNVVLQVLLVVDPPPDSPDSLVSVLVVQCVCQPAPVDGNFWDWDDADVPFGIKIWRWHKDWQPPCVVPNTAIWTWIWIDTPNDTWIKIFTSVLVVVQVVLLRVCCCVPPSVDSVVVSVLSSQLSNLQQQDFQDDDPNDTDGNRNLRSCLSNCRRHLNQACPPVLVVSLVSLVVDLVLLVSLLPRVLVSQLVVLCVSFVSRFRVVFPVVRMGGSDDDDDDDPRVVVVVVVCPQCRDRTRSSNCVSSVNDSSVPSVVQCPDPVSVVVSNVVSNVSSVSSCRSRPCPPVVNVSTHDNCSRTDMDGGDRDNDDPDDDPDDPPDDPPPDDDD

Mean predicted aligned error: 10.03 Å

pLDDT: mean 87.0, std 14.02, range [21.78, 98.88]